Protein AF-0000000073384773 (afdb_homodimer)

pLDDT: mean 93.96, std 5.56, range [65.06, 98.81]

Sequence (572 aa):
MITFPCAKINLGLNIVSKRKDGYHNLETVFYPIPLTDALEIKLMGDEFPSDVPCDLKITGNAVDCDEQNNLVVKAYNLLAADFRIPRIHAHLVKRIPSQAGLGGGSADAAFMIRLLDERFRLNIGNPEMERYAAKLGADCAYFISANPEDGDTACYAEGIGEELMPVSGPGDNLRGYHLVVVKRDDIAVSTKEAYAAITPQAPAKCCRDIVRQPIETWKEELVNDFEAPIFKMHPELAEIKQKLYNLGAVYAAMSGSGSAIFGIFKHKPANIEEQFEGMFCKIMKLMITFPCAKINLGLNIVSKRKDGYHNLETVFYPIPLTDALEIKLMGDEFPSDVPCDLKITGNAVDCDEQNNLVVKAYNLLAADFRIPRIHAHLVKRIPSQAGLGGGSADAAFMIRLLDERFRLNIGNPEMERYAAKLGADCAYFISANPEDGDTACYAEGIGEELMPVSGPGDNLRGYHLVVVKRDDIAVSTKEAYAAITPQAPAKCCRDIVRQPIETWKEELVNDFEAPIFKMHPELAEIKQKLYNLGAVYAAMSGSGSAIFGIFKHKPANIEEQFEGMFCKIMKL

InterPro domains:
  IPR004424 4-diphosphocytidyl-2C-methyl-D-erythritol kinase [MF_00061] (1-286)
  IPR004424 4-diphosphocytidyl-2C-methyl-D-erythritol kinase [PIRSF010376] (3-270)
  IPR004424 4-diphosphocytidyl-2C-methyl-D-erythritol kinase [TIGR00154] (7-268)
  IPR006204 GHMP kinase N-terminal domain [PF00288] (70-143)
  IPR013750 GHMP kinase, C-terminal domain [PF08544] (213-275)
  IPR014721 Small ribosomal subunit protein uS5 domain 2-type fold, subgroup [G3DSA:3.30.230.10] (3-168)
  IPR020568 Ribosomal protein uS5 domain 2-type superfamily [SSF54211] (3-166)
  IPR036554 GHMP kinase, C-terminal domain superfamily [G3DSA:3.30.70.890] (174-284)
  IPR036554 GHMP kinase, C-terminal domain superfamily [SSF55060] (176-268)

Foldseek 3Di:
DKDWQWWWFWFFKAFAAADPVGFTKMKTKIWTAPFTKMKDKAADDPPDDDPALEAEDEEAPDDDDDPCPQLLNVLVVLVVVPDVAGRIYMYIYDDDDPLFLGCHSLSNNLVSLVVSCVVVVVVCDLVSSLVSSVVSHQCNSLNVQHDNVQRQSMWIAIDNNNDTHGAPQLSVQQAFKKKKKWAAPVDHDDPVNLVVQFDHHRFPDHSSVVSNDHLLCSAPRRAYRSCPRVCVVPVVQVVVQVVLVVQAFSDKYGGHNRDMIMGIHNDDGPPVCVVRPNIDMDMDGD/DKDWQWWWFWFFKAFAAADPVGFTKMKTKIWTAPFTKMKDKAADDPPDDDPALEAEDEEAPDDDDDPCPQLLNVLVVLVVVPDVAGRIYMYIYDDDDPLFLGCHSLSNNLVSLVVSCVVVVVVCDLVSSLVSSVVSHQCNSLNVQHDNVQRQSMWIAIDSNNRTHGAPQQSVQQAFKKKKKWAAPVDHDDPVNLVVQFDHHRFPDHSSVVSNDHLLCSAPRRAYRSCVRVCVVPVVQVVVQVVLVVQPFSHKYRGHNRDMIMGIHNDDGPPVCVVRPNIDMDMDGD

Radius of gyration: 31.06 Å; Cα contacts (8 Å, |Δi|>4): 1285; chains: 2; bounding box: 52×89×63 Å

Structure (mmCIF, N/CA/C/O backbone):
data_AF-0000000073384773-model_v1
#
loop_
_entity.id
_entity.type
_entity.pdbx_description
1 polymer '4-diphosphocytidyl-2-C-methyl-D-erythritol kinase'
#
loop_
_atom_site.group_PDB
_atom_site.id
_atom_site.type_symbol
_atom_site.label_atom_id
_atom_site.label_alt_id
_atom_site.label_comp_id
_atom_site.label_asym_id
_atom_site.label_entity_id
_atom_site.label_seq_id
_atom_site.pdbx_PDB_ins_code
_atom_site.Cartn_x
_atom_site.Cartn_y
_atom_site.Cartn_z
_atom_site.occupancy
_atom_site.B_iso_or_equiv
_atom_site.auth_seq_id
_atom_site.auth_comp_id
_atom_site.auth_asym_id
_atom_site.auth_atom_id
_atom_site.pdbx_PDB_model_num
ATOM 1 N N . MET A 1 1 ? -4.57 -0.383 -15.602 1 94.56 1 MET A N 1
ATOM 2 C CA . MET A 1 1 ? -4.695 -1.688 -16.25 1 94.56 1 MET A CA 1
ATOM 3 C C . MET A 1 1 ? -4.539 -2.814 -15.234 1 94.56 1 MET A C 1
ATOM 5 O O . MET A 1 1 ? -3.764 -2.695 -14.281 1 94.56 1 MET A O 1
ATOM 9 N N . ILE A 1 2 ? -5.266 -3.918 -15.414 1 97.44 2 ILE A N 1
ATOM 10 C CA . ILE A 1 2 ? -5.293 -5.016 -14.453 1 97.44 2 ILE A CA 1
ATOM 11 C C . ILE A 1 2 ? -5.078 -6.34 -15.18 1 97.44 2 ILE A C 1
ATOM 13 O O . ILE A 1 2 ? -5.438 -6.48 -16.359 1 97.44 2 ILE A O 1
ATOM 17 N N . THR A 1 3 ? -4.402 -7.262 -14.547 1 98 3 THR A N 1
ATOM 18 C CA . THR A 1 3 ? -4.223 -8.625 -15.039 1 98 3 THR A CA 1
ATOM 19 C C . THR A 1 3 ? -4.379 -9.633 -13.906 1 98 3 THR A C 1
ATOM 21 O O . THR A 1 3 ? -4.383 -9.258 -12.734 1 98 3 THR A O 1
ATOM 24 N N . PHE A 1 4 ? -4.562 -10.875 -14.273 1 98.06 4 PHE A N 1
ATOM 25 C CA . PHE A 1 4 ? -4.812 -11.945 -13.312 1 98.06 4 PHE A CA 1
ATOM 26 C C . PHE A 1 4 ? -3.799 -13.07 -13.477 1 98.06 4 PHE A C 1
ATOM 28 O O . PHE A 1 4 ? -4.062 -14.047 -14.188 1 98.06 4 PHE A O 1
ATOM 35 N N . PRO A 1 5 ? -2.625 -12.938 -12.828 1 98.38 5 PRO A N 1
ATOM 36 C CA . PRO A 1 5 ? -1.603 -13.984 -12.891 1 98.38 5 PRO A CA 1
ATOM 37 C C . PRO A 1 5 ? -2.121 -15.344 -12.414 1 98.38 5 PRO A C 1
ATOM 39 O O . PRO A 1 5 ? -2.604 -15.461 -11.289 1 98.38 5 PRO A O 1
ATOM 42 N N . CYS A 1 6 ? -1.973 -16.375 -13.234 1 97.56 6 CYS A N 1
ATOM 43 C CA . CYS A 1 6 ? -2.508 -17.688 -12.906 1 97.56 6 CYS A CA 1
ATOM 44 C C . CYS A 1 6 ? -1.428 -18.578 -12.297 1 97.56 6 CYS A C 1
ATOM 46 O O . CYS A 1 6 ? -0.237 -18.359 -12.531 1 97.56 6 CYS A O 1
ATOM 48 N N . ALA A 1 7 ? -1.87 -19.531 -11.547 1 97.44 7 ALA A N 1
ATOM 49 C CA . ALA A 1 7 ? -0.966 -20.547 -11.016 1 97.44 7 ALA A CA 1
ATOM 50 C C . ALA A 1 7 ? -0.721 -21.656 -12.031 1 97.44 7 ALA A C 1
ATOM 52 O O . ALA A 1 7 ? -1.252 -21.609 -13.148 1 97.44 7 ALA A O 1
ATOM 53 N N . LYS A 1 8 ? 0.191 -22.531 -11.68 1 96.62 8 LYS A N 1
ATOM 54 C CA . LYS A 1 8 ? 0.422 -23.75 -12.438 1 96.62 8 LYS A CA 1
ATOM 55 C C . LYS A 1 8 ? 0.56 -24.953 -11.516 1 96.62 8 LYS A C 1
ATOM 57 O O . LYS A 1 8 ? 0.816 -24.797 -10.32 1 96.62 8 LYS A O 1
ATOM 62 N N . ILE A 1 9 ? 0.274 -26.125 -12.07 1 96.62 9 ILE A N 1
ATOM 63 C CA . ILE A 1 9 ? 0.641 -27.375 -11.406 1 96.62 9 ILE A CA 1
ATOM 64 C C . ILE A 1 9 ? 1.687 -28.109 -12.242 1 96.62 9 ILE A C 1
ATOM 66 O O . ILE A 1 9 ? 1.878 -27.812 -13.422 1 96.62 9 ILE A O 1
ATOM 70 N N . ASN A 1 10 ? 2.383 -28.938 -11.602 1 96.94 10 ASN A N 1
ATOM 71 C CA . ASN A 1 10 ? 3.326 -29.828 -12.266 1 96.94 10 ASN A CA 1
ATOM 72 C C . ASN A 1 10 ? 2.715 -31.203 -12.523 1 96.94 10 ASN A C 1
ATOM 74 O O . ASN A 1 10 ? 2.359 -31.922 -11.578 1 96.94 10 ASN A O 1
ATOM 78 N N . LEU A 1 11 ? 2.596 -31.578 -13.773 1 96.88 11 LEU A N 1
ATOM 79 C CA . LEU A 1 11 ? 2.213 -32.938 -14.141 1 96.88 11 LEU A CA 1
ATOM 80 C C . LEU A 1 11 ? 3.441 -33.844 -14.281 1 96.88 11 LEU A C 1
ATOM 82 O O . LEU A 1 11 ? 3.971 -34 -15.383 1 96.88 11 LEU A O 1
ATOM 86 N N . GLY A 1 12 ? 3.768 -34.406 -13.133 1 96.81 12 GLY A N 1
ATOM 87 C CA . GLY A 1 12 ? 5.023 -35.125 -13.039 1 96.81 12 GLY A CA 1
ATOM 88 C C . GLY A 1 12 ? 6.223 -34.219 -12.828 1 96.81 12 GLY A C 1
ATOM 89 O O . GLY A 1 12 ? 6.242 -33.062 -13.297 1 96.81 12 GLY A O 1
ATOM 90 N N . LEU A 1 13 ? 7.152 -34.688 -12.117 1 96.94 13 LEU A N 1
ATOM 91 C CA . LEU A 1 13 ? 8.406 -34 -11.867 1 96.94 13 LEU A CA 1
ATOM 92 C C . LEU A 1 13 ? 9.523 -34.969 -11.539 1 96.94 13 LEU A C 1
ATOM 94 O O . LEU A 1 13 ? 9.477 -35.656 -10.516 1 96.94 13 LEU A O 1
ATOM 98 N N . ASN A 1 14 ? 10.469 -35.031 -12.422 1 96.94 14 ASN A N 1
ATOM 99 C CA . ASN A 1 14 ? 11.578 -35.969 -12.273 1 96.94 14 ASN A CA 1
ATOM 100 C C . ASN A 1 14 ? 12.914 -35.25 -12.148 1 96.94 14 ASN A C 1
ATOM 102 O O . ASN A 1 14 ? 13.242 -34.406 -12.977 1 96.94 14 ASN A O 1
ATOM 106 N N . ILE A 1 15 ? 13.609 -35.531 -11.109 1 95.88 15 ILE A N 1
ATOM 107 C CA . ILE A 1 15 ? 14.969 -35.031 -10.93 1 95.88 15 ILE A CA 1
ATOM 108 C C . ILE A 1 15 ? 15.961 -36 -11.555 1 95.88 15 ILE A C 1
ATOM 110 O O . ILE A 1 15 ? 16.266 -37.031 -10.969 1 95.88 15 ILE A O 1
ATOM 114 N N . VAL A 1 16 ? 16.5 -35.656 -12.656 1 95.75 16 VAL A N 1
ATOM 115 C CA . VAL A 1 16 ? 17.141 -36.562 -13.578 1 95.75 16 VAL A CA 1
ATOM 116 C C . VAL A 1 16 ? 18.594 -36.75 -13.203 1 95.75 16 VAL A C 1
ATOM 118 O O . VAL A 1 16 ? 19.109 -37.875 -13.195 1 95.75 16 VAL A O 1
ATOM 121 N N . SER A 1 17 ? 19.281 -35.656 -12.938 1 94.75 17 SER A N 1
ATOM 122 C CA . SER A 1 17 ? 20.703 -35.719 -12.625 1 94.75 17 SER A CA 1
ATOM 123 C C . SER A 1 17 ? 21.156 -34.469 -11.898 1 94.75 17 SER A C 1
ATOM 125 O O . SER A 1 17 ? 20.469 -33.438 -11.914 1 94.75 17 SER A O 1
ATOM 127 N N . LYS A 1 18 ? 22.391 -34.656 -11.227 1 92.25 18 LYS A N 1
ATOM 128 C CA . LYS A 1 18 ? 23.016 -33.5 -10.602 1 92.25 18 LYS A CA 1
ATOM 129 C C . LYS A 1 18 ? 24.047 -32.844 -11.539 1 92.25 18 LYS A C 1
ATOM 131 O O . LYS A 1 18 ? 24.844 -33.562 -12.164 1 92.25 18 LYS A O 1
ATOM 136 N N . ARG A 1 19 ? 23.922 -31.578 -11.609 1 91.5 19 ARG A N 1
ATOM 137 C CA . ARG A 1 19 ? 24.828 -30.844 -12.469 1 91.5 19 ARG A CA 1
ATOM 138 C C . ARG A 1 19 ? 26.109 -30.469 -11.719 1 91.5 19 ARG A C 1
ATOM 140 O O . ARG A 1 19 ? 26.125 -30.406 -10.484 1 91.5 19 ARG A O 1
ATOM 147 N N . LYS A 1 20 ? 27.141 -30.047 -12.539 1 91.62 20 LYS A N 1
ATOM 148 C CA . LYS A 1 20 ? 28.438 -29.641 -11.977 1 91.62 20 LYS A CA 1
ATOM 149 C C . LYS A 1 20 ? 28.328 -28.312 -11.242 1 91.62 20 LYS A C 1
ATOM 151 O O . LYS A 1 20 ? 29.078 -28.047 -10.305 1 91.62 20 LYS A O 1
ATOM 156 N N . ASP A 1 21 ? 27.391 -27.531 -11.609 1 90 21 ASP A N 1
ATOM 157 C CA . ASP A 1 21 ? 27.234 -26.219 -11.008 1 90 21 ASP A CA 1
ATOM 158 C C . ASP A 1 21 ? 26.406 -26.297 -9.734 1 90 21 ASP A C 1
ATOM 160 O O . ASP A 1 21 ? 26.078 -25.266 -9.133 1 90 21 ASP A O 1
ATOM 164 N N . GLY A 1 22 ? 26 -27.422 -9.344 1 86.12 22 GLY A N 1
ATOM 165 C CA . GLY A 1 22 ? 25.281 -27.578 -8.086 1 86.12 22 GLY A CA 1
ATOM 166 C C . GLY A 1 22 ? 23.781 -27.703 -8.266 1 86.12 22 GLY A C 1
ATOM 167 O O . GLY A 1 22 ? 23.078 -28.125 -7.348 1 86.12 22 GLY A O 1
ATOM 168 N N . TYR A 1 23 ? 23.312 -27.391 -9.492 1 87.75 23 TYR A N 1
ATOM 169 C CA . TYR A 1 23 ? 21.875 -27.516 -9.781 1 87.75 23 TYR A CA 1
ATOM 170 C C . TYR A 1 23 ? 21.531 -28.938 -10.242 1 87.75 23 TYR A C 1
ATOM 172 O O . TYR A 1 23 ? 22.406 -29.812 -10.281 1 87.75 23 TYR A O 1
ATOM 180 N N . HIS A 1 24 ? 20.281 -29.172 -10.375 1 91.88 24 HIS A N 1
ATOM 181 C CA . HIS A 1 24 ? 19.781 -30.469 -10.836 1 91.88 24 HIS A CA 1
ATOM 182 C C . HIS A 1 24 ? 19.031 -30.328 -12.156 1 91.88 24 HIS A C 1
ATOM 184 O O . HIS A 1 24 ? 18.297 -29.359 -12.359 1 91.88 24 HIS A O 1
ATOM 190 N N . ASN A 1 25 ? 19.312 -31.297 -13.039 1 94 25 ASN A N 1
ATOM 191 C CA . ASN A 1 25 ? 18.453 -31.406 -14.219 1 94 25 ASN A CA 1
ATOM 192 C C . ASN A 1 25 ? 17.094 -32 -13.875 1 94 25 ASN A C 1
ATOM 194 O O . ASN A 1 25 ? 17.031 -33 -13.156 1 94 25 ASN A O 1
ATOM 198 N N . LEU A 1 26 ? 16.062 -31.344 -14.383 1 94.81 26 LEU A N 1
ATOM 199 C CA . LEU A 1 26 ? 14.734 -31.875 -14.094 1 94.81 26 LEU A CA 1
ATOM 200 C C . LEU A 1 26 ? 13.898 -31.984 -15.367 1 94.81 26 LEU A C 1
ATOM 202 O O . LEU A 1 26 ? 14.305 -31.484 -16.422 1 94.81 26 LEU A O 1
ATOM 206 N N . GLU A 1 27 ? 12.859 -32.781 -15.312 1 96.81 27 GLU A N 1
ATOM 207 C CA . GLU A 1 27 ? 11.797 -32.875 -16.312 1 96.81 27 GLU A CA 1
ATOM 208 C C . GLU A 1 27 ? 10.422 -32.719 -15.664 1 96.81 27 GLU A C 1
ATOM 210 O O . GLU A 1 27 ? 10.141 -33.312 -14.625 1 96.81 27 GLU A O 1
ATOM 215 N N . THR A 1 28 ? 9.625 -31.844 -16.234 1 97.12 28 THR A N 1
ATOM 216 C CA . THR A 1 28 ? 8.266 -31.672 -15.734 1 97.12 28 THR A CA 1
ATOM 217 C C . THR A 1 28 ? 7.363 -31.078 -16.812 1 97.12 28 THR A C 1
ATOM 219 O O . THR A 1 28 ? 7.844 -30.641 -17.859 1 97.12 28 THR A O 1
ATOM 222 N N . VAL A 1 29 ? 6.094 -31.188 -16.625 1 96.31 29 VAL A N 1
ATOM 223 C CA . VAL A 1 29 ? 5.113 -30.516 -17.469 1 96.31 29 VAL A CA 1
ATOM 224 C C . VAL A 1 29 ? 4.348 -29.484 -16.656 1 96.31 29 VAL A C 1
ATOM 226 O O . VAL A 1 29 ? 3.695 -29.828 -15.664 1 96.31 29 VAL A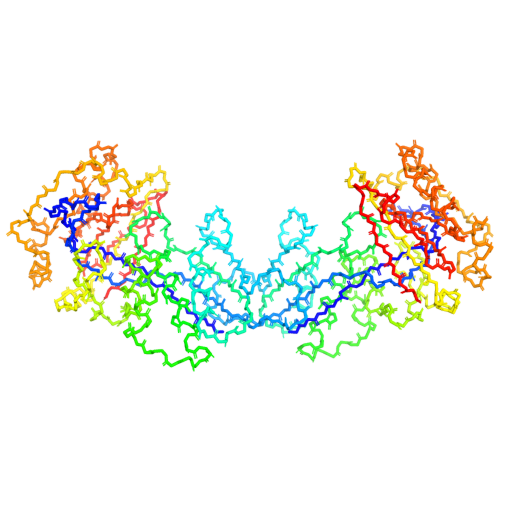 O 1
ATOM 229 N N . PHE A 1 30 ? 4.484 -28.203 -17.062 1 96.31 30 PHE A N 1
ATOM 230 C CA . PHE A 1 30 ? 3.703 -27.141 -16.453 1 96.31 30 PHE A CA 1
ATOM 231 C C . PHE A 1 30 ? 2.309 -27.078 -17.062 1 96.31 30 PHE A C 1
ATOM 233 O O . PHE A 1 30 ? 2.156 -27.109 -18.281 1 96.31 30 PHE A O 1
ATOM 240 N N . TYR A 1 31 ? 1.316 -26.984 -16.234 1 95.75 31 TYR A N 1
ATOM 241 C CA . TYR A 1 31 ? -0.068 -26.828 -16.656 1 95.75 31 TYR A CA 1
ATOM 242 C C . TYR A 1 31 ? -0.728 -25.656 -15.961 1 95.75 31 TYR A C 1
ATOM 244 O O . TYR A 1 31 ? -0.821 -25.625 -14.727 1 95.75 31 TYR A O 1
ATOM 252 N N . PRO A 1 32 ? -1.132 -24.656 -16.734 1 95.94 32 PRO A N 1
ATOM 253 C CA . PRO A 1 32 ? -1.76 -23.5 -16.109 1 95.94 32 PRO A CA 1
ATOM 254 C C . PRO A 1 32 ? -3.15 -23.797 -15.555 1 95.94 32 PRO A C 1
ATOM 256 O O . PRO A 1 32 ? -3.914 -24.547 -16.172 1 95.94 32 PRO A O 1
ATOM 259 N N . ILE A 1 33 ? -3.467 -23.281 -14.406 1 96.06 33 ILE A N 1
ATOM 260 C CA . ILE A 1 33 ? -4.77 -23.516 -13.789 1 96.06 33 ILE A CA 1
ATOM 261 C C . ILE A 1 33 ? -5.422 -22.172 -13.438 1 96.06 33 ILE A C 1
ATOM 263 O O . ILE A 1 33 ? -4.73 -21.172 -13.227 1 96.06 33 ILE A O 1
ATOM 267 N N . PRO A 1 34 ? -6.762 -22.125 -13.375 1 96 34 PRO A N 1
ATOM 268 C CA . PRO A 1 34 ? -7.461 -20.859 -13.188 1 96 34 PRO A CA 1
ATOM 269 C C . PRO A 1 34 ? -7.543 -20.438 -11.719 1 96 34 PRO A C 1
ATOM 271 O O . PRO A 1 34 ? -8.609 -20.016 -11.25 1 96 34 PRO A O 1
ATOM 274 N N . LEU A 1 35 ? -6.562 -20.625 -10.984 1 97.06 35 LEU A N 1
ATOM 275 C CA . LEU A 1 35 ? -6.301 -20 -9.695 1 97.06 35 LEU A CA 1
ATOM 276 C C . LEU A 1 35 ? -5.398 -18.781 -9.859 1 97.06 35 LEU A C 1
ATOM 278 O O . LEU A 1 35 ? -4.23 -18.906 -10.234 1 97.06 35 LEU A O 1
ATOM 282 N N . THR A 1 36 ? -5.961 -17.578 -9.555 1 97.81 36 THR A N 1
ATOM 283 C CA . THR A 1 36 ? -5.23 -16.406 -10 1 97.81 36 THR A CA 1
ATOM 284 C C . THR A 1 36 ? -5.031 -15.422 -8.836 1 97.81 36 THR A C 1
ATOM 286 O O . THR A 1 36 ? -5.879 -15.336 -7.945 1 97.81 36 THR A O 1
ATOM 289 N N . ASP A 1 37 ? -3.908 -14.742 -8.859 1 97.94 37 ASP A N 1
ATOM 290 C CA . ASP A 1 37 ? -3.762 -13.469 -8.172 1 97.94 37 ASP A CA 1
ATOM 291 C C . ASP A 1 37 ? -4.375 -12.328 -8.984 1 97.94 37 ASP A C 1
ATOM 293 O O . ASP A 1 37 ? -5.078 -12.57 -9.961 1 97.94 37 ASP A O 1
ATOM 297 N N . ALA A 1 38 ? -4.305 -11.117 -8.484 1 98.44 38 ALA A N 1
ATOM 298 C CA . ALA A 1 38 ? -4.695 -9.922 -9.219 1 98.44 38 ALA A CA 1
ATOM 299 C C . ALA A 1 38 ? -3.619 -8.844 -9.125 1 98.44 38 ALA A C 1
ATOM 301 O O . ALA A 1 38 ? -3.059 -8.609 -8.047 1 98.44 38 ALA A O 1
ATOM 302 N N . LEU A 1 39 ? -3.242 -8.258 -10.242 1 98.56 39 LEU A N 1
ATOM 303 C CA . LEU A 1 39 ? -2.223 -7.219 -10.312 1 98.56 39 LEU A CA 1
ATOM 304 C C . LEU A 1 39 ? -2.719 -6.027 -11.125 1 98.56 39 LEU A C 1
ATOM 306 O O . LEU A 1 39 ? -3.105 -6.176 -12.289 1 98.56 39 LEU A O 1
ATOM 310 N N . GLU A 1 40 ? -2.775 -4.867 -10.469 1 98.69 40 GLU A N 1
ATOM 311 C CA . GLU A 1 40 ? -3.195 -3.633 -11.133 1 98.69 40 GLU A CA 1
ATOM 312 C C . GLU A 1 40 ? -2.111 -2.562 -11.039 1 98.69 40 GLU A C 1
ATOM 314 O O . GLU A 1 40 ? -1.488 -2.393 -9.984 1 98.69 40 GLU A O 1
ATOM 319 N N . ILE A 1 41 ? -1.863 -1.862 -12.18 1 98.56 41 ILE A N 1
ATOM 320 C CA . ILE A 1 41 ? -0.874 -0.791 -12.164 1 98.56 41 ILE A CA 1
ATOM 321 C C . ILE A 1 41 ? -1.535 0.528 -12.555 1 98.56 41 ILE A C 1
ATOM 323 O O . ILE A 1 41 ? -2.467 0.546 -13.359 1 98.56 41 ILE A O 1
ATOM 327 N N . LYS A 1 42 ? -1.147 1.611 -11.938 1 98.31 42 LYS A N 1
ATOM 328 C CA . LYS A 1 42 ? -1.573 2.98 -12.219 1 98.31 42 LYS A CA 1
ATOM 329 C C . LYS A 1 42 ? -0.372 3.902 -12.406 1 98.31 42 LYS A C 1
ATOM 331 O O . LYS A 1 42 ? 0.646 3.752 -11.727 1 98.31 42 LYS A O 1
ATOM 336 N N . LEU A 1 43 ? -0.514 4.852 -13.266 1 97.69 43 LEU A N 1
ATOM 337 C CA . LEU A 1 43 ? 0.542 5.84 -13.453 1 97.69 43 LEU A CA 1
ATOM 338 C C . LEU A 1 43 ? 0.748 6.66 -12.188 1 97.69 43 LEU A C 1
ATOM 340 O O . LEU A 1 43 ? -0.22 7.109 -11.57 1 97.69 43 LEU A O 1
ATOM 344 N N . MET A 1 44 ? 2.018 6.742 -11.789 1 97.75 44 MET A N 1
ATOM 345 C CA . MET A 1 44 ? 2.381 7.617 -10.68 1 97.75 44 MET A CA 1
ATOM 346 C C . MET A 1 44 ? 2.543 9.055 -11.148 1 97.75 44 MET A C 1
ATOM 348 O O . MET A 1 44 ? 3.178 9.312 -12.172 1 97.75 44 MET A O 1
ATOM 352 N N . GLY A 1 45 ? 1.904 9.984 -10.414 1 96 45 GLY A N 1
ATOM 353 C CA . GLY A 1 45 ? 2.066 11.383 -10.781 1 96 45 GLY A CA 1
ATOM 354 C C . GLY A 1 45 ? 3.51 11.852 -10.719 1 96 45 GLY A C 1
ATOM 355 O O . GLY A 1 45 ? 4.266 11.43 -9.844 1 96 45 GLY A O 1
ATOM 356 N N . ASP A 1 46 ? 3.885 12.781 -11.57 1 95.31 46 ASP A N 1
ATOM 357 C CA . ASP A 1 46 ? 5.254 13.273 -11.68 1 95.31 46 ASP A CA 1
ATOM 358 C C . ASP A 1 46 ? 5.715 13.906 -10.367 1 95.31 46 ASP A C 1
ATOM 360 O O . ASP A 1 46 ? 6.883 13.781 -9.992 1 95.31 46 ASP A O 1
ATOM 364 N N . GLU A 1 47 ? 4.793 14.492 -9.656 1 96.31 47 GLU A N 1
ATOM 365 C CA . GLU A 1 47 ? 5.156 15.242 -8.461 1 96.31 47 GLU A CA 1
ATOM 366 C C . GLU A 1 47 ? 5.059 14.367 -7.211 1 96.31 47 GLU A C 1
ATOM 368 O O . GLU A 1 47 ? 5.359 14.82 -6.105 1 96.31 47 GLU A O 1
ATOM 373 N N . PHE A 1 48 ? 4.539 13.156 -7.375 1 97.12 48 PHE A N 1
ATOM 374 C CA . PHE A 1 48 ? 4.395 12.273 -6.223 1 97.12 48 PHE A CA 1
ATOM 375 C C . PHE A 1 48 ? 5.754 11.945 -5.613 1 97.12 48 PHE A C 1
ATOM 377 O O . PHE A 1 48 ? 6.676 11.539 -6.324 1 97.12 48 PHE A O 1
ATOM 384 N N . PRO A 1 49 ? 5.895 12.141 -4.316 1 96.69 49 PRO A N 1
ATOM 385 C CA . PRO A 1 49 ? 7.211 12.016 -3.691 1 96.69 49 PRO A CA 1
ATOM 386 C C . PRO A 1 49 ? 7.539 10.578 -3.293 1 96.69 49 PRO A C 1
ATOM 388 O O . PRO A 1 49 ? 7.742 10.289 -2.111 1 96.69 49 PRO A O 1
ATOM 391 N N . SER A 1 50 ? 7.688 9.672 -4.234 1 94.81 50 SER A N 1
ATOM 392 C CA . SER A 1 50 ? 8.133 8.305 -3.99 1 94.81 50 SER A CA 1
ATOM 393 C C . SER A 1 50 ? 9.625 8.156 -4.238 1 94.81 50 SER A C 1
ATOM 395 O O . SER A 1 50 ? 10.164 8.719 -5.191 1 94.81 50 SER A O 1
ATOM 397 N N . ASP A 1 51 ? 10.258 7.336 -3.344 1 92.06 51 ASP A N 1
ATOM 398 C CA . ASP A 1 51 ? 11.695 7.105 -3.479 1 92.06 51 ASP A CA 1
ATOM 399 C C . ASP A 1 51 ? 11.977 5.988 -4.48 1 92.06 51 ASP A C 1
ATOM 401 O O . ASP A 1 51 ? 13.141 5.703 -4.785 1 92.06 51 ASP A O 1
ATOM 405 N N . VAL A 1 52 ? 10.938 5.375 -4.984 1 95.38 52 VAL A N 1
ATOM 406 C CA . VAL A 1 52 ? 11.102 4.254 -5.902 1 95.38 52 VAL A CA 1
ATOM 407 C C . VAL A 1 52 ? 10.195 4.441 -7.121 1 95.38 52 VAL A C 1
ATOM 409 O O . VAL A 1 52 ? 9.109 5.016 -7.012 1 95.38 52 VAL A O 1
ATOM 412 N N . PRO A 1 53 ? 10.672 4.004 -8.266 1 97.5 53 PRO A N 1
ATOM 413 C CA . PRO A 1 53 ? 9.883 4.191 -9.484 1 97.5 53 PRO A CA 1
ATOM 414 C C . PRO A 1 53 ? 8.672 3.258 -9.555 1 97.5 53 PRO A C 1
ATOM 416 O O . PRO A 1 53 ? 7.707 3.547 -10.266 1 97.5 53 PRO A O 1
ATOM 419 N N . CYS A 1 54 ? 8.75 2.133 -8.906 1 98.25 54 CYS A N 1
ATOM 420 C CA . CYS A 1 54 ? 7.637 1.198 -8.797 1 98.25 54 CYS A CA 1
ATOM 421 C C . CYS A 1 54 ? 7.234 1.005 -7.336 1 98.25 54 CYS A C 1
ATOM 423 O O . CYS A 1 54 ? 7.887 0.264 -6.602 1 98.25 54 CYS A O 1
ATOM 425 N N . ASP A 1 55 ? 6.195 1.677 -6.969 1 97.25 55 ASP A N 1
ATOM 426 C CA . ASP A 1 55 ? 5.629 1.498 -5.637 1 97.25 55 ASP A CA 1
ATOM 427 C C . ASP A 1 55 ? 4.652 0.325 -5.609 1 97.25 55 ASP A C 1
ATOM 429 O O . ASP A 1 55 ? 3.744 0.246 -6.438 1 97.25 55 ASP A O 1
ATOM 433 N N . LEU A 1 56 ? 4.867 -0.588 -4.645 1 97.44 56 LEU A N 1
ATOM 434 C CA . LEU A 1 56 ? 4.059 -1.802 -4.609 1 97.44 56 LEU A CA 1
ATOM 435 C C . LEU A 1 56 ? 3.309 -1.919 -3.287 1 97.44 56 LEU A C 1
ATOM 437 O O . LEU A 1 56 ? 3.893 -1.725 -2.219 1 97.44 56 LEU A O 1
ATOM 441 N N . LYS A 1 57 ? 2.01 -2.154 -3.391 1 95.69 57 LYS A N 1
ATOM 442 C CA . LYS A 1 57 ? 1.212 -2.609 -2.256 1 95.69 57 LYS A CA 1
ATOM 443 C C . LYS A 1 57 ? 0.749 -4.051 -2.453 1 95.69 57 LYS A C 1
ATOM 445 O O . LYS A 1 57 ? 0.318 -4.426 -3.545 1 95.69 57 LYS A O 1
ATOM 450 N N . ILE A 1 58 ? 0.909 -4.828 -1.41 1 95.75 58 ILE A N 1
ATOM 451 C CA . ILE A 1 58 ? 0.478 -6.223 -1.459 1 95.75 58 ILE A CA 1
ATOM 452 C C . ILE A 1 58 ? -0.613 -6.461 -0.418 1 95.75 58 ILE A C 1
ATOM 454 O O . ILE A 1 58 ? -0.474 -6.059 0.74 1 95.75 58 ILE A O 1
ATOM 458 N N . THR A 1 59 ? -1.743 -7.016 -0.825 1 94.38 59 THR A N 1
ATOM 459 C CA . THR A 1 59 ? -2.816 -7.414 0.079 1 94.38 59 THR A CA 1
ATOM 460 C C . THR A 1 59 ? -3.191 -8.875 -0.139 1 94.38 59 THR A C 1
ATOM 462 O O . THR A 1 59 ? -2.625 -9.547 -1.005 1 94.38 59 THR A O 1
ATOM 465 N N . GLY A 1 60 ? -4.117 -9.414 0.725 1 92.69 60 GLY A N 1
ATOM 466 C CA . GLY A 1 60 ? -4.5 -10.82 0.672 1 92.69 60 GLY A CA 1
ATOM 467 C C . GLY A 1 60 ? -3.623 -11.711 1.531 1 92.69 60 GLY A C 1
ATOM 468 O O . GLY A 1 60 ? -3.309 -11.367 2.672 1 92.69 60 GLY A O 1
ATOM 469 N N . ASN A 1 61 ? -3.34 -12.883 0.949 1 85.5 61 ASN A N 1
ATOM 470 C CA . ASN A 1 61 ? -2.543 -13.859 1.69 1 85.5 61 ASN A CA 1
ATOM 471 C C . ASN A 1 61 ? -1.055 -13.523 1.633 1 85.5 61 ASN A C 1
ATOM 473 O O . ASN A 1 61 ? -0.223 -14.406 1.413 1 85.5 61 ASN A O 1
ATOM 477 N N . ALA A 1 62 ? -0.771 -12.258 1.819 1 72.81 62 ALA A N 1
ATOM 478 C CA . ALA A 1 62 ? 0.593 -11.781 1.605 1 72.81 62 ALA A CA 1
ATOM 479 C C . ALA A 1 62 ? 1.471 -12.07 2.82 1 72.81 62 ALA A C 1
ATOM 481 O O . ALA A 1 62 ? 0.997 -12.031 3.959 1 72.81 62 ALA A O 1
ATOM 482 N N . VAL A 1 63 ? 2.639 -12.445 2.346 1 70.31 63 VAL A N 1
ATOM 483 C CA . VAL A 1 63 ? 3.672 -12.562 3.369 1 70.31 63 VAL A CA 1
ATOM 484 C C . VAL A 1 63 ? 4.441 -11.25 3.482 1 70.31 63 VAL A C 1
ATOM 486 O O . VAL A 1 63 ? 4.652 -10.562 2.484 1 70.31 63 VAL A O 1
ATOM 489 N N . ASP A 1 64 ? 4.691 -10.867 4.723 1 70.25 64 ASP A N 1
ATOM 490 C CA . ASP A 1 64 ? 5.445 -9.648 4.973 1 70.25 64 ASP A CA 1
ATOM 491 C C . ASP A 1 64 ? 6.832 -9.719 4.34 1 70.25 64 ASP A C 1
ATOM 493 O O . ASP A 1 64 ? 7.586 -10.664 4.582 1 70.25 64 ASP A O 1
ATOM 497 N N . CYS A 1 65 ? 7.043 -8.953 3.4 1 76.12 65 CYS A N 1
ATOM 498 C CA . CYS A 1 65 ? 8.344 -8.875 2.752 1 76.12 65 CYS A CA 1
ATOM 499 C C . CYS A 1 65 ? 8.641 -7.457 2.285 1 76.12 65 CYS A C 1
ATOM 501 O O . CYS A 1 65 ? 7.734 -6.629 2.186 1 76.12 65 CYS A O 1
ATOM 503 N N . ASP A 1 66 ? 9.914 -7.191 2.182 1 88.62 66 ASP A N 1
ATOM 504 C CA . ASP A 1 66 ? 10.328 -5.953 1.535 1 88.62 66 ASP A CA 1
ATOM 505 C C . ASP A 1 66 ? 9.766 -5.852 0.121 1 88.62 66 ASP A C 1
ATOM 507 O O . ASP A 1 66 ? 10.047 -6.695 -0.729 1 88.62 66 ASP A O 1
ATOM 511 N N . GLU A 1 67 ? 9.031 -4.836 -0.088 1 92.12 67 GLU A N 1
ATOM 512 C CA . GLU A 1 67 ? 8.344 -4.645 -1.361 1 92.12 67 GLU A CA 1
ATOM 513 C C . GLU A 1 67 ? 9.328 -4.613 -2.523 1 92.12 67 GLU A C 1
ATOM 515 O O . GLU A 1 67 ? 9.031 -5.102 -3.613 1 92.12 67 GLU A O 1
ATOM 520 N N . GLN A 1 68 ? 10.508 -4.098 -2.225 1 94 68 GLN A N 1
ATOM 521 C CA . GLN A 1 68 ? 11.469 -3.902 -3.307 1 94 68 GLN A CA 1
ATOM 522 C C . GLN A 1 68 ? 12.141 -5.215 -3.688 1 94 68 GLN A C 1
ATOM 524 O O . GLN A 1 68 ? 12.75 -5.32 -4.754 1 94 68 GLN A O 1
ATOM 529 N N . ASN A 1 69 ? 11.977 -6.184 -2.869 1 94.5 69 ASN A N 1
ATOM 530 C CA . ASN A 1 69 ? 12.523 -7.5 -3.168 1 94.5 69 ASN A CA 1
ATOM 531 C C . ASN A 1 69 ? 11.492 -8.398 -3.836 1 94.5 69 ASN A C 1
ATOM 533 O O . ASN A 1 69 ? 11.805 -9.531 -4.227 1 94.5 69 ASN A O 1
ATOM 537 N N . ASN A 1 70 ? 10.328 -7.91 -4.008 1 96.31 70 ASN A N 1
ATOM 538 C CA . ASN A 1 70 ? 9.273 -8.672 -4.668 1 96.31 70 ASN A CA 1
ATOM 539 C C . ASN A 1 70 ? 9.539 -8.82 -6.164 1 96.31 70 ASN A C 1
ATOM 541 O O . ASN A 1 70 ? 9.977 -7.879 -6.816 1 96.31 70 ASN A O 1
ATOM 545 N N . LEU A 1 71 ? 9.219 -9.93 -6.703 1 96.88 71 LEU A N 1
ATOM 546 C CA . LEU A 1 71 ? 9.5 -10.242 -8.102 1 96.88 71 LEU A CA 1
ATOM 547 C C . LEU A 1 71 ? 8.758 -9.289 -9.031 1 96.88 71 LEU A C 1
ATOM 549 O O . LEU A 1 71 ? 9.211 -9.016 -10.141 1 96.88 71 LEU A O 1
ATOM 553 N N . VAL A 1 72 ? 7.648 -8.734 -8.594 1 98.06 72 VAL A N 1
ATOM 554 C CA . VAL A 1 72 ? 6.895 -7.77 -9.391 1 98.06 72 VAL A CA 1
ATOM 555 C C . VAL A 1 72 ? 7.727 -6.508 -9.602 1 98.06 72 VAL A C 1
ATOM 557 O O . VAL A 1 72 ? 7.82 -5.992 -10.719 1 98.06 72 VAL A O 1
ATOM 560 N N . VAL A 1 73 ? 8.367 -6.043 -8.516 1 98.5 73 VAL A N 1
ATOM 561 C CA . VAL A 1 73 ? 9.203 -4.852 -8.594 1 98.5 73 VAL A CA 1
ATOM 562 C C . VAL A 1 73 ? 10.461 -5.156 -9.398 1 98.5 73 VAL A C 1
ATOM 564 O O . VAL A 1 73 ? 10.906 -4.336 -10.211 1 98.5 73 VAL A O 1
ATOM 567 N N . LYS A 1 74 ? 11 -6.32 -9.203 1 98.25 74 LYS A N 1
ATOM 568 C CA . LYS A 1 74 ? 12.18 -6.723 -9.961 1 98.25 74 LYS A CA 1
ATOM 569 C C . LYS A 1 74 ? 11.875 -6.781 -11.453 1 98.25 74 LYS A C 1
ATOM 571 O O . LYS A 1 74 ? 12.719 -6.422 -12.281 1 98.25 74 LYS A O 1
ATOM 576 N N . ALA A 1 75 ? 10.719 -7.281 -11.797 1 98.69 75 ALA A N 1
ATOM 577 C CA . ALA A 1 75 ? 10.305 -7.328 -13.195 1 98.69 75 ALA A CA 1
ATOM 578 C C . ALA A 1 75 ? 10.227 -5.926 -13.797 1 98.69 75 ALA A C 1
ATOM 580 O O . ALA A 1 75 ? 10.719 -5.691 -14.898 1 98.69 75 ALA A O 1
ATOM 581 N N . TYR A 1 76 ? 9.625 -5.008 -13.047 1 98.81 76 TYR A N 1
ATOM 582 C CA . TYR A 1 76 ? 9.57 -3.615 -13.484 1 98.81 76 TYR A CA 1
ATOM 583 C C . TYR A 1 76 ? 10.969 -3.062 -13.719 1 98.81 76 TYR A C 1
ATOM 585 O O . TYR A 1 76 ? 11.242 -2.473 -14.766 1 98.81 76 TYR A O 1
ATOM 593 N N . ASN A 1 77 ? 11.82 -3.223 -12.742 1 98.62 77 ASN A N 1
ATOM 594 C CA . ASN A 1 77 ? 13.172 -2.678 -12.812 1 98.62 77 ASN A CA 1
ATOM 595 C C . ASN A 1 77 ? 13.953 -3.273 -13.984 1 98.62 77 ASN A C 1
ATOM 597 O O . ASN A 1 77 ? 14.734 -2.576 -14.633 1 98.62 77 ASN A O 1
ATOM 601 N N . LEU A 1 78 ? 13.758 -4.551 -14.148 1 98.31 78 LEU A N 1
ATOM 602 C CA . LEU A 1 78 ? 14.422 -5.242 -15.25 1 98.31 78 LEU A CA 1
ATOM 603 C C . LEU A 1 78 ? 14.078 -4.59 -16.578 1 98.31 78 LEU A C 1
ATOM 605 O O . LEU A 1 78 ? 14.961 -4.32 -17.391 1 98.31 78 LEU A O 1
ATOM 609 N N . LEU A 1 79 ? 12.836 -4.32 -16.875 1 98.56 79 LEU A N 1
ATOM 610 C CA . LEU A 1 79 ? 12.414 -3.701 -18.125 1 98.56 79 LEU A CA 1
ATOM 611 C C . LEU A 1 79 ? 12.828 -2.232 -18.172 1 98.56 79 LEU A C 1
ATOM 613 O O . LEU A 1 79 ? 13.234 -1.727 -19.219 1 98.56 79 LEU A O 1
ATOM 617 N N . ALA A 1 80 ? 12.742 -1.562 -17.016 1 98.38 80 ALA A N 1
ATOM 618 C CA . ALA A 1 80 ? 13.047 -0.135 -16.953 1 98.38 80 ALA A CA 1
ATOM 619 C C . ALA A 1 80 ? 14.516 0.131 -17.25 1 98.38 80 ALA A C 1
ATOM 621 O O . ALA A 1 80 ? 14.898 1.255 -17.594 1 98.38 80 ALA A O 1
ATOM 622 N N . ALA A 1 81 ? 15.328 -0.838 -17.047 1 98.12 81 ALA A N 1
ATOM 623 C CA . ALA A 1 81 ? 16.75 -0.714 -17.375 1 98.12 81 ALA A CA 1
ATOM 624 C C . ALA A 1 81 ? 16.953 -0.578 -18.891 1 98.12 81 ALA A C 1
ATOM 626 O O . ALA A 1 81 ? 17.922 0.03 -19.344 1 98.12 81 ALA A O 1
ATOM 627 N N . ASP A 1 82 ? 16.031 -1.07 -19.688 1 98 82 ASP A N 1
ATOM 628 C CA . ASP A 1 82 ? 16.203 -1.12 -21.141 1 98 82 ASP A CA 1
ATOM 629 C C . ASP A 1 82 ? 15.172 -0.246 -21.844 1 98 82 ASP A C 1
ATOM 631 O O . ASP A 1 82 ? 15.344 0.107 -23.016 1 98 82 ASP A O 1
ATOM 635 N N . PHE A 1 83 ? 14.094 0.045 -21.172 1 98.06 83 PHE A N 1
ATOM 636 C CA . PHE A 1 83 ? 13.016 0.821 -21.766 1 98.06 83 PHE A CA 1
ATOM 637 C C . PHE A 1 83 ? 12.68 2.035 -20.906 1 98.06 83 PHE A C 1
ATOM 639 O O . PHE A 1 83 ? 12.883 2.021 -19.703 1 98.06 83 PHE A O 1
ATOM 646 N N . ARG A 1 84 ? 12.234 3.15 -21.516 1 96.62 84 ARG A N 1
ATOM 647 C CA . ARG A 1 84 ? 11.688 4.285 -20.766 1 96.62 84 ARG A CA 1
ATOM 648 C C . ARG A 1 84 ? 10.266 4 -20.312 1 96.62 84 ARG A C 1
ATOM 650 O O . ARG A 1 84 ? 9.32 4.121 -21.078 1 96.62 84 ARG A O 1
ATOM 657 N N . ILE A 1 85 ? 10.102 3.564 -19.125 1 97.5 85 ILE A N 1
ATOM 658 C CA . ILE A 1 85 ? 8.812 3.266 -18.531 1 97.5 85 ILE A CA 1
ATOM 659 C C . ILE A 1 85 ? 8.523 4.25 -17.391 1 97.5 85 ILE A C 1
ATOM 661 O O . ILE A 1 85 ? 9.414 4.555 -16.594 1 97.5 85 ILE A O 1
ATOM 665 N N . PRO A 1 86 ? 7.359 4.832 -17.359 1 97.94 86 PRO A N 1
ATOM 666 C CA . PRO A 1 86 ? 7.039 5.777 -16.297 1 97.94 86 PRO A CA 1
ATOM 667 C C . PRO A 1 86 ? 6.977 5.121 -14.922 1 97.94 86 PRO A C 1
ATOM 669 O O . PRO A 1 86 ? 6.91 3.891 -14.828 1 97.94 86 PRO A O 1
ATOM 672 N N . ARG A 1 87 ? 7.078 5.941 -13.875 1 98.12 87 ARG A N 1
ATOM 673 C CA . ARG A 1 87 ? 6.867 5.461 -12.516 1 98.12 87 ARG A CA 1
ATOM 674 C C . ARG A 1 87 ? 5.426 5.004 -12.312 1 98.12 87 ARG A C 1
ATOM 676 O O . ARG A 1 87 ? 4.5 5.594 -12.867 1 98.12 87 ARG A O 1
ATOM 683 N N . ILE A 1 88 ? 5.238 3.955 -11.508 1 98.56 88 ILE A N 1
ATOM 684 C CA . ILE A 1 88 ? 3.895 3.4 -11.391 1 98.56 88 ILE A CA 1
ATOM 685 C C . ILE A 1 88 ? 3.605 3.061 -9.93 1 98.56 88 ILE A C 1
ATOM 687 O O . ILE A 1 88 ? 4.527 2.863 -9.141 1 98.56 88 ILE A O 1
ATOM 691 N N . HIS A 1 89 ? 2.287 3.104 -9.586 1 98.25 89 HIS A N 1
ATOM 692 C CA . HIS A 1 89 ? 1.736 2.402 -8.438 1 98.25 89 HIS A CA 1
ATOM 693 C C . HIS A 1 89 ? 1.229 1.018 -8.82 1 98.25 89 HIS A C 1
ATOM 695 O O . HIS A 1 89 ? 0.419 0.884 -9.742 1 98.25 89 HIS A O 1
ATOM 701 N N . ALA A 1 90 ? 1.714 0.049 -8.141 1 98.06 90 ALA A N 1
ATOM 702 C CA . ALA A 1 90 ? 1.223 -1.309 -8.359 1 98.06 90 ALA A CA 1
ATOM 703 C C . ALA A 1 90 ? 0.518 -1.847 -7.121 1 98.06 90 ALA A C 1
ATOM 705 O O . ALA A 1 90 ? 0.946 -1.585 -5.996 1 98.06 90 ALA A O 1
ATOM 706 N N . HIS A 1 91 ? -0.562 -2.549 -7.305 1 98 91 HIS A N 1
ATOM 707 C CA . HIS A 1 91 ? -1.257 -3.262 -6.238 1 98 91 HIS A CA 1
ATOM 708 C C . HIS A 1 91 ? -1.455 -4.73 -6.598 1 98 91 HIS A C 1
ATOM 710 O O . HIS A 1 91 ? -2.117 -5.051 -7.586 1 98 91 HIS A O 1
ATOM 716 N N . LEU A 1 92 ? -0.846 -5.578 -5.785 1 97.56 92 LEU A N 1
ATOM 717 C CA . LEU A 1 92 ? -0.911 -7.027 -5.957 1 97.56 92 LEU A CA 1
ATOM 718 C C . LEU A 1 92 ? -1.777 -7.664 -4.875 1 97.56 92 LEU A C 1
ATOM 720 O O . LEU A 1 92 ? -1.521 -7.484 -3.682 1 97.56 92 LEU A O 1
ATOM 724 N N . VAL A 1 93 ? -2.842 -8.383 -5.273 1 97.5 93 VAL A N 1
ATOM 725 C CA . VAL A 1 93 ? -3.646 -9.172 -4.348 1 97.5 93 VAL A CA 1
ATOM 726 C C . VAL A 1 93 ? -3.248 -10.648 -4.441 1 97.5 93 VAL A C 1
ATOM 728 O O . VAL A 1 93 ? -3.43 -11.281 -5.484 1 97.5 93 VAL A O 1
ATOM 731 N N . LYS A 1 94 ? -2.742 -11.172 -3.361 1 96.38 94 LYS A N 1
ATOM 732 C CA . LYS A 1 94 ? -2.293 -12.562 -3.32 1 96.38 94 LYS A CA 1
ATOM 733 C C . LYS A 1 94 ? -3.436 -13.492 -2.934 1 96.38 94 LYS A C 1
ATOM 735 O O . LYS A 1 94 ? -4.02 -13.359 -1.855 1 96.38 94 LYS A O 1
ATOM 740 N N . ARG A 1 95 ? -3.719 -14.422 -3.838 1 96.31 95 ARG A N 1
ATOM 741 C CA . ARG A 1 95 ? -4.715 -15.461 -3.594 1 96.31 95 ARG A CA 1
ATOM 742 C C . ARG A 1 95 ? -4.102 -16.844 -3.725 1 96.31 95 ARG A C 1
ATOM 744 O O . ARG A 1 95 ? -4.562 -17.797 -3.088 1 96.31 95 ARG A O 1
ATOM 751 N N . ILE A 1 96 ? -3.084 -16.984 -4.52 1 96.19 96 ILE A N 1
ATOM 752 C CA . ILE A 1 96 ? -2.332 -18.219 -4.656 1 96.19 96 ILE A CA 1
ATOM 753 C C . ILE A 1 96 ? -1.473 -18.438 -3.412 1 96.19 96 ILE A C 1
ATOM 755 O O . ILE A 1 96 ? -0.714 -17.562 -3.008 1 96.19 96 ILE A O 1
ATOM 759 N N . PRO A 1 97 ? -1.584 -19.625 -2.812 1 93.5 97 PRO A N 1
ATOM 760 C CA . PRO A 1 97 ? -0.756 -19.891 -1.632 1 93.5 97 PRO A CA 1
ATOM 761 C C . PRO A 1 97 ? 0.739 -19.781 -1.927 1 93.5 97 PRO A C 1
ATOM 763 O O . PRO A 1 97 ? 1.198 -20.25 -2.975 1 93.5 97 PRO A O 1
ATOM 766 N N . SER A 1 98 ? 1.4 -19.141 -0.992 1 88.19 98 SER A N 1
ATOM 767 C CA . SER A 1 98 ? 2.848 -19 -1.125 1 88.19 98 SER A CA 1
ATOM 768 C C . SER A 1 98 ? 3.564 -20.297 -0.782 1 88.19 98 SER A C 1
ATOM 770 O O . SER A 1 98 ? 3.074 -21.078 0.026 1 88.19 98 SER A O 1
ATOM 772 N N . GLN A 1 99 ? 4.715 -20.453 -1.401 1 84.12 99 GLN A N 1
ATOM 773 C CA . GLN A 1 99 ? 5.559 -21.609 -1.121 1 84.12 99 GLN A CA 1
ATOM 774 C C . GLN A 1 99 ? 4.766 -22.906 -1.25 1 84.12 99 GLN A C 1
ATOM 776 O O . GLN A 1 99 ? 4.812 -23.766 -0.359 1 84.12 99 GLN A O 1
ATOM 781 N N . ALA A 1 100 ? 3.955 -23 -2.258 1 90.38 100 ALA A N 1
ATOM 782 C CA . ALA A 1 100 ? 3.062 -24.141 -2.439 1 90.38 100 ALA A CA 1
ATOM 783 C C . ALA A 1 100 ? 3.416 -24.922 -3.707 1 90.38 100 ALA A C 1
ATOM 785 O O . ALA A 1 100 ? 2.773 -25.922 -4.027 1 90.38 100 ALA A O 1
ATOM 786 N N . GLY A 1 101 ? 4.402 -24.5 -4.43 1 93.06 101 GLY A N 1
ATOM 787 C CA . GLY A 1 101 ? 4.766 -25.156 -5.68 1 93.06 101 GLY A CA 1
ATOM 788 C C . GLY A 1 101 ? 3.836 -24.812 -6.824 1 93.06 101 GLY A C 1
ATOM 789 O O . GLY A 1 101 ? 3.787 -25.531 -7.828 1 93.06 101 GLY A O 1
ATOM 790 N N . LEU A 1 102 ? 3.117 -23.719 -6.668 1 96.06 102 LEU A N 1
ATOM 791 C CA . LEU A 1 102 ? 2.104 -23.359 -7.652 1 96.06 102 LEU A CA 1
ATOM 792 C C . LEU A 1 102 ? 2.6 -22.234 -8.562 1 96.06 102 LEU A C 1
ATOM 794 O O . LEU A 1 102 ? 1.927 -21.875 -9.531 1 96.06 102 LEU A O 1
ATOM 798 N N . GLY A 1 103 ? 3.699 -21.625 -8.258 1 95.25 103 GLY A N 1
ATOM 799 C CA . GLY A 1 103 ? 4.352 -20.656 -9.125 1 95.25 103 GLY A CA 1
ATOM 800 C C . GLY A 1 103 ? 3.74 -19.266 -9.023 1 95.25 103 GLY A C 1
ATOM 801 O O . GLY A 1 103 ? 3.836 -18.484 -9.969 1 95.25 103 GLY A O 1
ATOM 802 N N . GLY A 1 104 ? 3.098 -18.953 -7.941 1 96.19 104 GLY A N 1
ATOM 803 C CA . GLY A 1 104 ? 2.406 -17.688 -7.797 1 96.19 104 GLY A CA 1
ATOM 804 C C . GLY A 1 104 ? 3.314 -16.484 -7.988 1 96.19 104 GLY A C 1
ATOM 805 O O . GLY A 1 104 ? 2.992 -15.57 -8.75 1 96.19 104 GLY A O 1
ATOM 806 N N . GLY A 1 105 ? 4.465 -16.453 -7.289 1 95.69 105 GLY A N 1
ATOM 807 C CA . GLY A 1 105 ? 5.414 -15.359 -7.418 1 95.69 105 GLY A CA 1
ATOM 808 C C . GLY A 1 105 ? 5.969 -15.211 -8.82 1 95.69 105 GLY A C 1
ATOM 809 O O . GLY A 1 105 ? 6.066 -14.102 -9.344 1 95.69 105 GLY A O 1
ATOM 810 N N . SER A 1 106 ? 6.312 -16.328 -9.383 1 96.69 106 SER A N 1
ATOM 811 C CA . SER A 1 106 ? 6.816 -16.328 -10.758 1 96.69 106 SER A CA 1
ATOM 812 C C . SER A 1 106 ? 5.77 -15.812 -11.734 1 96.69 106 SER A C 1
ATOM 814 O O . SER A 1 106 ? 6.09 -15.047 -12.648 1 96.69 106 SER A O 1
ATOM 816 N N . ALA A 1 107 ? 4.586 -16.266 -11.484 1 98 107 ALA A N 1
ATOM 817 C CA . ALA A 1 107 ? 3.486 -15.797 -12.32 1 98 107 ALA A CA 1
ATOM 818 C C . ALA A 1 107 ? 3.318 -14.281 -12.211 1 98 107 ALA A C 1
ATOM 820 O O . ALA A 1 107 ? 3.17 -13.594 -13.219 1 98 107 ALA A O 1
ATOM 821 N N . ASP A 1 108 ? 3.361 -13.797 -10.992 1 98.19 108 ASP A N 1
ATOM 822 C CA . ASP A 1 108 ? 3.211 -12.359 -10.773 1 98.19 108 ASP A CA 1
ATOM 823 C C . ASP A 1 108 ? 4.266 -11.57 -11.547 1 98.19 108 ASP A C 1
ATOM 825 O O . ASP A 1 108 ? 3.951 -10.562 -12.18 1 98.19 108 ASP A O 1
ATOM 829 N N . ALA A 1 109 ? 5.449 -12.008 -11.516 1 98.44 109 ALA A N 1
ATOM 830 C CA . ALA A 1 109 ? 6.555 -11.344 -12.203 1 98.44 109 ALA A CA 1
ATOM 831 C C . ALA A 1 109 ? 6.344 -11.359 -13.719 1 98.44 109 ALA A C 1
ATOM 833 O O . ALA A 1 109 ? 6.477 -10.32 -14.383 1 98.44 109 ALA A O 1
ATOM 834 N N . ALA A 1 110 ? 6.059 -12.477 -14.219 1 98.56 110 ALA A N 1
ATOM 835 C CA . ALA A 1 110 ? 5.871 -12.617 -15.656 1 98.56 110 ALA A CA 1
ATOM 836 C C . ALA A 1 110 ? 4.703 -11.766 -16.141 1 98.56 110 ALA A C 1
ATOM 838 O O . ALA A 1 110 ? 4.801 -11.102 -17.188 1 98.56 110 ALA A O 1
ATOM 839 N N . PHE A 1 111 ? 3.625 -11.812 -15.398 1 98.69 111 PHE A N 1
ATOM 840 C CA . PHE A 1 111 ? 2.453 -11.047 -15.789 1 98.69 111 PHE A CA 1
ATOM 841 C C . PHE A 1 111 ? 2.727 -9.547 -15.68 1 98.69 111 PHE A C 1
ATOM 843 O O . PHE A 1 111 ? 2.139 -8.75 -16.406 1 98.69 111 PHE A O 1
ATOM 850 N N . MET A 1 112 ? 3.611 -9.164 -14.773 1 98.81 112 MET A N 1
ATOM 851 C CA . MET A 1 112 ? 4.043 -7.766 -14.75 1 98.81 112 MET A CA 1
ATOM 852 C C . MET A 1 112 ? 4.738 -7.383 -16.047 1 98.81 112 MET A C 1
ATOM 854 O O . MET A 1 112 ? 4.477 -6.316 -16.609 1 98.81 112 MET A O 1
ATOM 858 N N . ILE A 1 113 ? 5.566 -8.227 -16.516 1 98.75 113 ILE A N 1
ATOM 859 C CA . ILE A 1 113 ? 6.246 -7.977 -17.781 1 98.75 113 ILE A CA 1
ATOM 860 C C . ILE A 1 113 ? 5.215 -7.836 -18.906 1 98.75 113 ILE A C 1
ATOM 862 O O . ILE A 1 113 ? 5.27 -6.887 -19.688 1 98.75 113 ILE A O 1
ATOM 866 N N . ARG A 1 114 ? 4.25 -8.805 -18.922 1 98.44 114 ARG A N 1
ATOM 867 C CA . ARG A 1 114 ? 3.184 -8.742 -19.906 1 98.44 114 ARG A CA 1
ATOM 868 C C . ARG A 1 114 ? 2.426 -7.418 -19.812 1 98.44 114 ARG A C 1
ATOM 870 O O . ARG A 1 114 ? 2.143 -6.785 -20.828 1 98.44 114 ARG A O 1
ATOM 877 N N . LEU A 1 115 ? 2.104 -7.102 -18.625 1 98.38 115 LEU A N 1
ATOM 878 C CA . LEU A 1 115 ? 1.293 -5.918 -18.344 1 98.38 115 LEU A CA 1
ATOM 879 C C . LEU A 1 115 ? 2.016 -4.648 -18.781 1 98.38 115 LEU A C 1
ATOM 881 O O . LEU A 1 115 ? 1.415 -3.777 -19.422 1 98.38 115 LEU A O 1
ATOM 885 N N . LEU A 1 116 ? 3.273 -4.48 -18.438 1 98.62 116 LEU A N 1
ATOM 886 C CA . LEU A 1 116 ? 4.066 -3.314 -18.828 1 98.62 116 LEU A CA 1
ATOM 887 C C . LEU A 1 116 ? 4.207 -3.229 -20.344 1 98.62 116 LEU A C 1
ATOM 889 O O . LEU A 1 116 ? 4.113 -2.141 -20.922 1 98.62 116 LEU A O 1
ATOM 893 N N . ASP A 1 117 ? 4.434 -4.387 -20.969 1 98.62 117 ASP A N 1
ATOM 894 C CA . ASP A 1 117 ? 4.555 -4.434 -22.422 1 98.62 117 ASP A CA 1
ATOM 895 C C . ASP A 1 117 ? 3.291 -3.9 -23.094 1 98.62 117 ASP A C 1
ATOM 897 O O . ASP A 1 117 ? 3.365 -3.072 -24 1 98.62 117 ASP A O 1
ATOM 901 N N . GLU A 1 118 ? 2.225 -4.426 -22.625 1 97.75 118 GLU A N 1
ATOM 902 C CA . GLU A 1 118 ? 0.941 -4.043 -23.203 1 97.75 118 GLU A CA 1
ATOM 903 C C . GLU A 1 118 ? 0.612 -2.582 -22.891 1 97.75 118 GLU A C 1
ATOM 905 O O . GLU A 1 118 ? 0.303 -1.808 -23.797 1 97.75 118 GLU A O 1
ATOM 910 N N . ARG A 1 119 ? 0.694 -2.186 -21.656 1 97.62 119 ARG A N 1
ATOM 911 C CA . ARG A 1 119 ? 0.262 -0.87 -21.188 1 97.62 119 ARG A CA 1
ATOM 912 C C . ARG A 1 119 ? 1.079 0.236 -21.844 1 97.62 119 ARG A C 1
ATOM 914 O O . ARG A 1 119 ? 0.549 1.304 -22.172 1 97.62 119 ARG A O 1
ATOM 921 N N . PHE A 1 120 ? 2.371 -0.036 -22 1 97.81 120 PHE A N 1
ATOM 922 C CA . PHE A 1 120 ? 3.248 1.033 -22.469 1 97.81 120 PHE A CA 1
ATOM 923 C C . PHE A 1 120 ? 3.721 0.766 -23.891 1 97.81 120 PHE A C 1
ATOM 925 O O . PHE A 1 120 ? 4.652 1.414 -24.375 1 97.81 120 PHE A O 1
ATOM 932 N N . ARG A 1 121 ? 3.17 -0.237 -24.594 1 96.69 121 ARG A N 1
ATOM 933 C CA . ARG A 1 121 ? 3.389 -0.563 -26 1 96.69 121 ARG A CA 1
ATOM 934 C C . ARG A 1 121 ? 4.875 -0.72 -26.297 1 96.69 121 ARG A C 1
ATOM 936 O O . ARG A 1 121 ? 5.395 -0.095 -27.219 1 96.69 121 ARG A O 1
ATOM 943 N N . LEU A 1 122 ? 5.484 -1.505 -25.469 1 97.75 122 LEU A N 1
ATOM 944 C CA . LEU A 1 122 ? 6.922 -1.7 -25.625 1 97.75 122 LEU A CA 1
ATOM 945 C C . LEU A 1 122 ? 7.219 -2.592 -26.828 1 97.75 122 LEU A C 1
ATOM 947 O O . LEU A 1 122 ? 8.352 -2.631 -27.312 1 97.75 122 LEU A O 1
ATOM 951 N N . ASN A 1 123 ? 6.344 -3.365 -27.266 1 96.94 123 ASN A N 1
ATOM 952 C CA . ASN A 1 123 ? 6.438 -4.215 -28.438 1 96.94 123 ASN A CA 1
ATOM 953 C C . ASN A 1 123 ? 7.617 -5.176 -28.344 1 96.94 123 ASN A C 1
ATOM 955 O O . ASN A 1 123 ? 8.391 -5.32 -29.297 1 96.94 123 ASN A O 1
ATOM 959 N N . ILE A 1 124 ? 7.844 -5.758 -27.281 1 95.62 124 ILE A N 1
ATOM 960 C CA . ILE A 1 124 ? 8.977 -6.641 -27 1 95.62 124 ILE A CA 1
ATOM 961 C C . ILE A 1 124 ? 8.75 -7.988 -27.688 1 95.62 124 ILE A C 1
ATOM 963 O O . ILE A 1 124 ? 9.703 -8.625 -28.141 1 95.62 124 ILE A O 1
ATOM 967 N N . GLY A 1 125 ? 7.586 -8.523 -27.875 1 95.31 125 GLY A N 1
ATOM 968 C CA . GLY A 1 125 ? 7.242 -9.852 -28.359 1 95.31 125 GLY A CA 1
ATOM 969 C C . GLY A 1 125 ? 7.441 -10.938 -27.312 1 95.31 125 GLY A C 1
ATOM 970 O O . GLY A 1 125 ? 8.188 -10.742 -26.344 1 95.31 125 GLY A O 1
ATOM 971 N N . ASN A 1 126 ? 6.902 -12.133 -27.484 1 94.25 126 ASN A N 1
ATOM 972 C CA . ASN A 1 126 ? 6.891 -13.195 -26.484 1 94.25 126 ASN A CA 1
ATOM 973 C C . ASN A 1 126 ? 8.289 -13.742 -26.234 1 94.25 126 ASN A C 1
ATOM 975 O O . ASN A 1 126 ? 8.703 -13.898 -25.078 1 94.25 126 ASN A O 1
ATOM 979 N N . PRO A 1 127 ? 9.078 -14.008 -27.297 1 94.62 127 PRO A N 1
ATOM 980 C CA . PRO A 1 127 ? 10.406 -14.578 -27.047 1 94.62 127 PRO A CA 1
ATOM 981 C C . PRO A 1 127 ? 11.281 -13.68 -26.172 1 94.62 127 PRO A C 1
ATOM 983 O O . PRO A 1 127 ? 11.953 -14.164 -25.266 1 94.62 127 PRO A O 1
ATOM 986 N N . GLU A 1 128 ? 11.258 -12.414 -26.469 1 96.94 128 GLU A N 1
ATOM 987 C CA . GLU A 1 128 ? 12.055 -11.477 -25.672 1 96.94 128 GLU A CA 1
ATOM 988 C C . GLU A 1 128 ? 11.508 -11.328 -24.266 1 96.94 128 GLU A C 1
ATOM 990 O O . GLU A 1 128 ? 12.266 -11.203 -23.297 1 96.94 128 GLU A O 1
ATOM 995 N N . MET A 1 129 ? 10.172 -11.266 -24.125 1 97.81 129 MET A N 1
ATOM 996 C CA . MET A 1 129 ? 9.586 -11.242 -22.797 1 97.81 129 MET A CA 1
ATOM 997 C C . MET A 1 129 ? 10 -12.469 -21.984 1 97.81 129 MET A C 1
ATOM 999 O O . MET A 1 129 ? 10.266 -12.367 -20.797 1 97.81 129 MET A O 1
ATOM 1003 N N . GLU A 1 130 ? 10.07 -13.617 -22.641 1 95.88 130 GLU A N 1
ATOM 1004 C CA . GLU A 1 130 ? 10.508 -14.844 -21.984 1 95.88 130 GLU A CA 1
ATOM 1005 C C . GLU A 1 130 ? 11.953 -14.734 -21.516 1 95.88 130 GLU A C 1
ATOM 1007 O O . GLU A 1 130 ? 12.305 -15.227 -20.438 1 95.88 130 GLU A O 1
ATOM 1012 N N . ARG A 1 131 ? 12.75 -14.117 -22.312 1 95.62 131 ARG A N 1
ATOM 1013 C CA . ARG A 1 131 ? 14.141 -13.922 -21.938 1 95.62 131 ARG A CA 1
ATOM 1014 C C . ARG A 1 131 ? 14.25 -13.047 -20.688 1 95.62 131 ARG A C 1
ATOM 1016 O O . ARG A 1 131 ? 15.039 -13.336 -19.797 1 95.62 131 ARG A O 1
ATOM 1023 N N . TYR A 1 132 ? 13.492 -11.945 -20.672 1 97.69 132 TYR A N 1
ATOM 1024 C CA . TYR A 1 132 ? 13.469 -11.102 -19.484 1 97.69 132 TYR A CA 1
ATOM 1025 C C . TYR A 1 132 ? 13.008 -11.891 -18.266 1 97.69 132 TYR A C 1
ATOM 1027 O O . TYR A 1 132 ? 13.648 -11.844 -17.203 1 97.69 132 TYR A O 1
ATOM 1035 N N . ALA A 1 133 ? 11.914 -12.625 -18.438 1 97.69 133 ALA A N 1
ATOM 1036 C CA . ALA A 1 133 ? 11.328 -13.383 -17.344 1 97.69 133 ALA A CA 1
ATOM 1037 C C . ALA A 1 133 ? 12.312 -14.43 -16.812 1 97.69 133 ALA A C 1
ATOM 1039 O O . ALA A 1 133 ? 12.391 -14.664 -15.609 1 97.69 133 ALA A O 1
ATOM 1040 N N . ALA A 1 134 ? 13.086 -15.008 -17.672 1 94.56 134 ALA A N 1
ATOM 1041 C CA . ALA A 1 134 ? 14.039 -16.062 -17.312 1 94.56 134 ALA A CA 1
ATOM 1042 C C . ALA A 1 134 ? 15.109 -15.523 -16.375 1 94.56 134 ALA A C 1
ATOM 1044 O O . ALA A 1 134 ? 15.672 -16.266 -15.57 1 94.56 134 ALA A O 1
ATOM 1045 N N . LYS A 1 135 ? 15.391 -14.258 -16.438 1 95.88 135 LYS A N 1
ATOM 1046 C CA . LYS A 1 135 ? 16.375 -13.633 -15.562 1 95.88 135 LYS A CA 1
ATOM 1047 C C . LYS A 1 135 ? 15.867 -13.547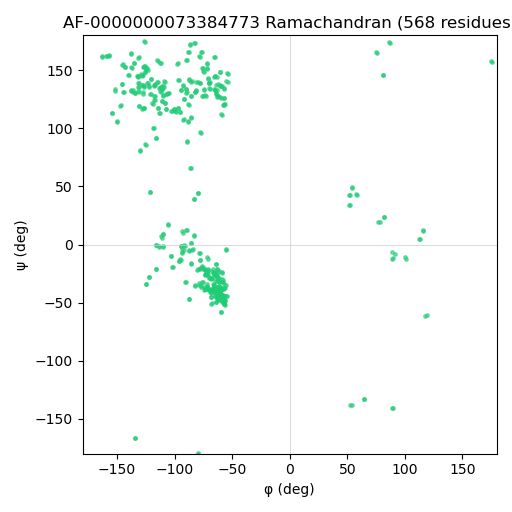 -14.125 1 95.88 135 LYS A C 1
ATOM 1049 O O . LYS A 1 135 ? 16.656 -13.391 -13.188 1 95.88 135 LYS A O 1
ATOM 1054 N N . LEU A 1 136 ? 14.578 -13.602 -13.977 1 96.12 136 LEU A N 1
ATOM 1055 C CA . LEU A 1 136 ? 13.969 -13.453 -12.656 1 96.12 136 LEU A CA 1
ATOM 1056 C C . LEU A 1 136 ? 13.812 -14.805 -11.969 1 96.12 136 LEU A C 1
ATOM 1058 O O . LEU A 1 136 ? 13.797 -14.875 -10.742 1 96.12 136 LEU A O 1
ATOM 1062 N N . GLY A 1 137 ? 13.586 -15.828 -12.797 1 90.06 137 GLY A N 1
ATOM 1063 C CA . GLY A 1 137 ? 13.422 -17.188 -12.289 1 90.06 137 GLY A CA 1
ATOM 1064 C C . GLY A 1 137 ? 13.062 -18.188 -13.375 1 90.06 137 GLY A C 1
ATOM 1065 O O . GLY A 1 137 ? 12.492 -17.812 -14.398 1 90.06 137 GLY A O 1
ATOM 1066 N N . ALA A 1 138 ? 13.352 -19.406 -13.094 1 81.12 138 ALA A N 1
ATOM 1067 C CA . ALA A 1 138 ? 13.18 -20.469 -14.078 1 81.12 138 ALA A CA 1
ATOM 1068 C C . ALA A 1 138 ? 11.711 -20.609 -14.477 1 81.12 138 ALA A C 1
ATOM 1070 O O . ALA A 1 138 ? 11.398 -20.719 -15.664 1 81.12 138 ALA A O 1
ATOM 1071 N N . ASP A 1 139 ? 10.781 -20.516 -13.555 1 89.12 139 ASP A N 1
ATOM 1072 C CA . ASP A 1 139 ? 9.359 -20.688 -13.82 1 89.12 139 ASP A CA 1
ATOM 1073 C C . ASP A 1 139 ? 8.758 -19.438 -14.461 1 89.12 139 ASP A C 1
ATOM 1075 O O . ASP A 1 139 ? 7.699 -19.484 -15.078 1 89.12 139 ASP A O 1
ATOM 1079 N N . CYS A 1 140 ? 9.414 -18.312 -14.305 1 96.44 140 CYS A N 1
ATOM 1080 C CA . CYS A 1 140 ? 8.844 -17.047 -14.766 1 96.44 140 CYS A CA 1
ATOM 1081 C C . CYS A 1 140 ? 8.633 -17.078 -16.281 1 96.44 140 CYS A C 1
ATOM 1083 O O . CYS A 1 140 ? 7.602 -16.609 -16.766 1 96.44 140 CYS A O 1
ATOM 1085 N N . ALA A 1 141 ? 9.555 -17.641 -17 1 95.62 141 ALA A N 1
ATOM 1086 C CA . ALA A 1 141 ? 9.492 -17.656 -18.453 1 95.62 141 ALA A CA 1
ATOM 1087 C C . ALA A 1 141 ? 8.25 -18.391 -18.953 1 95.62 141 ALA A C 1
ATOM 1089 O O . ALA A 1 141 ? 7.617 -17.969 -19.922 1 95.62 141 ALA A O 1
ATOM 1090 N N . TYR A 1 142 ? 7.887 -19.422 -18.281 1 95.38 142 TYR A N 1
ATOM 1091 C CA . TYR A 1 142 ? 6.715 -20.203 -18.656 1 95.38 142 TYR A CA 1
ATOM 1092 C C . TYR A 1 142 ? 5.461 -19.328 -18.656 1 95.38 142 TYR A C 1
ATOM 1094 O O . TYR A 1 142 ? 4.609 -19.453 -19.547 1 95.38 142 TYR A O 1
ATOM 1102 N N . PHE A 1 143 ? 5.336 -18.406 -17.703 1 97.44 143 PHE A N 1
ATOM 1103 C CA . PHE A 1 143 ? 4.094 -17.688 -17.453 1 97.44 143 PHE A CA 1
ATOM 1104 C C . PHE A 1 143 ? 3.893 -16.578 -18.484 1 97.44 143 PHE A C 1
ATOM 1106 O O . PHE A 1 143 ? 2.82 -15.984 -18.562 1 97.44 143 PHE A O 1
ATOM 1113 N N . ILE A 1 144 ? 4.863 -16.328 -19.312 1 96.75 144 ILE A N 1
ATOM 1114 C CA . ILE A 1 144 ? 4.699 -15.352 -20.391 1 96.75 144 ILE A CA 1
ATOM 1115 C C . ILE A 1 144 ? 3.635 -15.844 -21.375 1 96.75 144 ILE A C 1
ATOM 1117 O O . ILE A 1 144 ? 2.867 -15.047 -21.922 1 96.75 144 ILE A O 1
ATOM 1121 N N . SER A 1 145 ? 3.533 -17.172 -21.516 1 93.12 145 SER A N 1
ATOM 1122 C CA . SER A 1 145 ? 2.584 -17.719 -22.484 1 93.12 145 SER A CA 1
ATOM 1123 C C . SER A 1 145 ? 1.463 -18.484 -21.797 1 93.12 145 SER A C 1
ATOM 1125 O O . SER A 1 145 ? 0.547 -18.984 -22.453 1 93.12 145 SER A O 1
ATOM 1127 N N . ALA A 1 146 ? 1.491 -18.594 -20.484 1 94.81 146 ALA A N 1
ATOM 1128 C CA . ALA A 1 146 ? 0.513 -19.375 -19.734 1 94.81 146 ALA A CA 1
ATOM 1129 C C . ALA A 1 146 ? -0.882 -18.766 -19.859 1 94.81 146 ALA A C 1
ATOM 1131 O O . ALA A 1 146 ? -1.05 -17.562 -19.75 1 94.81 146 ALA A O 1
ATOM 1132 N N . ASN A 1 147 ? -1.839 -19.547 -20.125 1 93.06 147 ASN A N 1
ATOM 1133 C CA . ASN A 1 147 ? -3.24 -19.156 -20.219 1 93.06 147 ASN A CA 1
ATOM 1134 C C . ASN A 1 147 ? -4.172 -20.297 -19.828 1 93.06 147 ASN A C 1
ATOM 1136 O O . ASN A 1 147 ? -4.375 -21.234 -20.594 1 93.06 147 ASN A O 1
ATOM 1140 N N . PRO A 1 148 ? -4.77 -20.219 -18.656 1 90.94 148 PRO A N 1
ATOM 1141 C CA . PRO A 1 148 ? -5.629 -21.312 -18.219 1 90.94 148 PRO A CA 1
ATOM 1142 C C . PRO A 1 148 ? -6.887 -21.453 -19.062 1 90.94 148 PRO A C 1
ATOM 1144 O O . PRO A 1 148 ? -7.543 -22.5 -19.031 1 90.94 148 PRO A O 1
ATOM 1147 N N . GLU A 1 149 ? -7.273 -20.422 -19.734 1 85.31 149 GLU A N 1
ATOM 1148 C CA . GLU A 1 149 ? -8.445 -20.484 -20.609 1 85.31 149 GLU A CA 1
ATOM 1149 C C . GLU A 1 149 ? -8.133 -21.234 -21.891 1 85.31 149 GLU A C 1
ATOM 1151 O O . GLU A 1 149 ? -9.039 -21.641 -22.625 1 85.31 149 GLU A O 1
ATOM 1156 N N . ASP A 1 150 ? -6.875 -21.281 -22.141 1 76.62 150 ASP A N 1
ATOM 1157 C CA . ASP A 1 150 ? -6.379 -22.047 -23.281 1 76.62 150 ASP A CA 1
ATOM 1158 C C . ASP A 1 150 ? -5.504 -23.203 -22.844 1 76.62 150 ASP A C 1
ATOM 1160 O O . ASP A 1 150 ? -4.301 -23.047 -22.625 1 76.62 150 ASP A O 1
ATOM 1164 N N . GLY A 1 151 ? -6.105 -24.344 -22.656 1 65.88 151 GLY A N 1
ATOM 1165 C CA . GLY A 1 151 ? -5.414 -25.531 -22.172 1 65.88 151 GLY A CA 1
ATOM 1166 C C . GLY A 1 151 ? -4.223 -25.922 -23.016 1 65.88 151 GLY A C 1
ATOM 1167 O O . GLY A 1 151 ? -3.383 -26.719 -22.594 1 65.88 151 GLY A O 1
ATOM 1168 N N . ASP A 1 152 ? -4.008 -25.25 -24.078 1 77.88 152 ASP A N 1
ATOM 1169 C CA . ASP A 1 152 ? -2.928 -25.594 -25 1 77.88 152 ASP A CA 1
ATOM 1170 C C . ASP A 1 152 ? -1.633 -24.875 -24.625 1 77.88 152 ASP A C 1
ATOM 1172 O O . ASP A 1 152 ? -0.62 -25 -25.312 1 77.88 152 ASP A O 1
ATOM 1176 N N . THR A 1 153 ? -1.596 -24.281 -23.438 1 89.44 153 THR A N 1
ATOM 1177 C CA . THR A 1 153 ? -0.384 -23.562 -23.047 1 89.44 153 THR A CA 1
ATOM 1178 C C . THR A 1 153 ? 0.412 -24.344 -22.016 1 89.44 153 THR A C 1
ATOM 1180 O O . THR A 1 153 ? 1.271 -23.797 -21.328 1 89.44 153 THR A O 1
ATOM 1183 N N . ALA A 1 154 ? 0.131 -25.672 -21.875 1 93.12 154 ALA A N 1
ATOM 1184 C CA . ALA A 1 154 ? 0.999 -26.562 -21.125 1 93.12 154 ALA A CA 1
ATOM 1185 C C . ALA A 1 154 ? 2.375 -26.672 -21.766 1 93.12 154 ALA A C 1
ATOM 1187 O O . ALA A 1 154 ? 2.496 -26.609 -23 1 93.12 154 ALA A O 1
ATOM 1188 N N . CYS A 1 155 ? 3.365 -26.781 -20.953 1 94.19 155 CYS A N 1
ATOM 1189 C CA . CYS A 1 155 ? 4.727 -26.812 -21.469 1 94.19 155 CYS A CA 1
ATOM 1190 C C . CYS A 1 155 ? 5.559 -27.875 -20.75 1 94.19 155 CYS A C 1
ATOM 1192 O O . CYS A 1 155 ? 5.453 -28.031 -19.531 1 94.19 155 CYS A O 1
ATOM 1194 N N . TYR A 1 156 ? 6.254 -28.656 -21.609 1 95.81 156 TYR A N 1
ATOM 1195 C CA . TYR A 1 156 ? 7.309 -29.5 -21.078 1 95.81 156 TYR A CA 1
ATOM 1196 C C . TYR A 1 156 ? 8.547 -28.688 -20.734 1 95.81 156 TYR A C 1
ATOM 1198 O O . TYR A 1 156 ? 8.984 -27.844 -21.516 1 95.81 156 TYR A O 1
ATOM 1206 N N . ALA A 1 157 ? 9.039 -28.828 -19.547 1 95.75 157 ALA A N 1
ATOM 1207 C CA . ALA A 1 157 ? 10.219 -28.109 -19.078 1 95.75 157 ALA A CA 1
ATOM 1208 C C . ALA A 1 157 ? 11.344 -29.078 -18.719 1 95.75 157 ALA A C 1
ATOM 1210 O O . ALA A 1 157 ? 11.102 -30.125 -18.109 1 95.75 157 ALA A O 1
ATOM 1211 N N . GLU A 1 158 ? 12.531 -28.75 -19.125 1 95.31 158 GLU A N 1
ATOM 1212 C CA . GLU A 1 158 ? 13.727 -29.5 -18.734 1 95.31 158 GLU A CA 1
ATOM 1213 C C . GLU A 1 158 ? 14.852 -28.562 -18.312 1 95.31 158 GLU A C 1
ATOM 1215 O O . GLU A 1 158 ? 14.602 -27.406 -17.969 1 95.31 158 GLU A O 1
ATOM 1220 N N . GLY A 1 159 ? 16.172 -29.062 -18.172 1 92.5 159 GLY A N 1
ATOM 1221 C CA . GLY A 1 159 ? 17.203 -28.266 -17.531 1 92.5 159 GLY A CA 1
ATOM 1222 C C . GLY A 1 159 ? 16.906 -28 -16.062 1 92.5 159 GLY A C 1
ATOM 1223 O O . GLY A 1 159 ? 16.641 -28.938 -15.305 1 92.5 159 GLY A O 1
ATOM 1224 N N . ILE A 1 160 ? 17.062 -26.766 -15.703 1 87.88 160 ILE A N 1
ATOM 1225 C CA . ILE A 1 160 ? 16.688 -26.438 -14.328 1 87.88 160 ILE A CA 1
ATOM 1226 C C . ILE A 1 160 ? 15.242 -25.969 -14.281 1 87.88 160 ILE A C 1
ATOM 1228 O O . ILE A 1 160 ? 14.805 -25.391 -13.281 1 87.88 160 ILE A O 1
ATOM 1232 N N . GLY A 1 161 ? 14.516 -26.109 -15.336 1 88.19 161 GLY A N 1
ATOM 1233 C CA . GLY A 1 161 ? 13.133 -25.672 -15.484 1 88.19 161 GLY A CA 1
ATOM 1234 C C . GLY A 1 161 ? 12.961 -24.547 -16.484 1 88.19 161 GLY A C 1
ATOM 1235 O O . GLY A 1 161 ? 11.844 -24.078 -16.703 1 88.19 161 GLY A O 1
ATOM 1236 N N . GLU A 1 162 ? 14.062 -24.188 -17.141 1 86.62 162 GLU A N 1
ATOM 1237 C CA . GLU A 1 162 ? 14.039 -22.969 -17.969 1 86.62 162 GLU A CA 1
ATOM 1238 C C . GLU A 1 162 ? 13.906 -23.312 -19.453 1 86.62 162 GLU A C 1
ATOM 1240 O O . GLU A 1 162 ? 13.602 -22.438 -20.266 1 86.62 162 GLU A O 1
ATOM 1245 N N . GLU A 1 163 ? 14.227 -24.531 -19.797 1 92.38 163 GLU A N 1
ATOM 1246 C CA . GLU A 1 163 ? 14.047 -24.953 -21.188 1 92.38 163 GLU A CA 1
ATOM 1247 C C . GLU A 1 163 ? 12.625 -25.453 -21.422 1 92.38 163 GLU A C 1
ATOM 1249 O O . GLU A 1 163 ? 12.273 -26.562 -21.047 1 92.38 163 GLU A O 1
ATOM 1254 N N . LEU A 1 164 ? 11.891 -24.688 -22.156 1 93.38 164 LEU A N 1
ATOM 1255 C CA . LEU A 1 164 ? 10.453 -24.891 -22.297 1 93.38 164 LEU A CA 1
ATOM 1256 C C . LEU A 1 164 ? 10.109 -25.359 -23.719 1 93.38 164 LEU A C 1
ATOM 1258 O O . LEU A 1 164 ? 10.664 -24.844 -24.688 1 93.38 164 LEU A O 1
ATOM 1262 N N . MET A 1 165 ? 9.242 -26.375 -23.797 1 93.44 165 MET A N 1
ATOM 1263 C CA . MET A 1 165 ? 8.727 -26.875 -25.062 1 93.44 165 MET A CA 1
ATOM 1264 C C . MET A 1 165 ? 7.23 -27.125 -24.984 1 93.44 165 MET A C 1
ATOM 1266 O O . MET A 1 165 ? 6.75 -27.719 -24.016 1 93.44 165 MET A O 1
ATOM 1270 N N . PRO A 1 166 ? 6.578 -26.625 -26.016 1 91.06 166 PRO A N 1
ATOM 1271 C CA . PRO A 1 166 ? 5.148 -26.938 -26.016 1 91.06 166 PRO A CA 1
ATOM 1272 C C . PRO A 1 166 ? 4.871 -28.438 -25.922 1 91.06 166 PRO A C 1
ATOM 1274 O O . PRO A 1 166 ? 5.641 -29.234 -26.453 1 91.06 166 PRO A O 1
ATOM 1277 N N . VAL A 1 167 ? 3.785 -28.766 -25.281 1 91.19 167 VAL A N 1
ATOM 1278 C CA . VAL A 1 167 ? 3.395 -30.172 -25.172 1 91.19 167 VAL A CA 1
ATOM 1279 C C . VAL A 1 167 ? 1.901 -30.312 -25.469 1 91.19 167 VAL A C 1
ATOM 1281 O O . VAL A 1 167 ? 1.1 -29.469 -25.062 1 91.19 167 VAL A O 1
ATOM 1284 N N . SER A 1 168 ? 1.611 -31.219 -26.312 1 84.25 168 SER A N 1
ATOM 1285 C CA . SER A 1 168 ? 0.215 -31.531 -26.594 1 84.25 168 SER A CA 1
ATOM 1286 C C . SER A 1 168 ? -0.306 -32.625 -25.672 1 84.25 168 SER A C 1
ATOM 1288 O O . SER A 1 168 ? 0.478 -33.344 -25.047 1 84.25 168 SER A O 1
ATOM 1290 N N . GLY A 1 169 ? -1.667 -32.719 -25.5 1 81.75 169 GLY A N 1
ATOM 1291 C CA . GLY A 1 169 ? -2.225 -33.781 -24.703 1 81.75 169 GLY A CA 1
ATOM 1292 C C . GLY A 1 169 ? -2.998 -33.312 -23.5 1 81.75 169 GLY A C 1
ATOM 1293 O O . GLY A 1 169 ? -4.219 -33.469 -23.422 1 81.75 169 GLY A O 1
ATOM 1294 N N . PRO A 1 170 ? -2.211 -32.594 -22.625 1 79.5 170 PRO A N 1
ATOM 1295 C CA . PRO A 1 170 ? -2.877 -32.25 -21.375 1 79.5 170 PRO A CA 1
ATOM 1296 C C . PRO A 1 170 ? -4.141 -31.406 -21.609 1 79.5 170 PRO A C 1
ATOM 1298 O O . PRO A 1 170 ? -5.141 -31.594 -20.906 1 79.5 170 PRO A O 1
ATOM 1301 N N . GLY A 1 171 ? -4.039 -30.516 -22.453 1 75.31 171 GLY A N 1
ATOM 1302 C CA . GLY A 1 171 ? -5.219 -29.703 -22.734 1 75.31 171 GLY A CA 1
ATOM 1303 C C . GLY A 1 171 ? -6.43 -30.547 -23.125 1 75.31 171 GLY A C 1
ATOM 1304 O O . GLY A 1 171 ? -7.523 -30.344 -22.578 1 75.31 171 GLY A O 1
ATOM 1305 N N . ASP A 1 172 ? -6.227 -31.484 -23.953 1 78.56 172 ASP A N 1
ATOM 1306 C CA . ASP A 1 172 ? -7.309 -32.344 -24.391 1 78.56 172 ASP A CA 1
ATOM 1307 C C . ASP A 1 172 ? -7.695 -33.344 -23.297 1 78.56 172 ASP A C 1
ATOM 1309 O O . ASP A 1 172 ? -8.883 -33.594 -23.062 1 78.56 172 ASP A O 1
ATOM 1313 N N . ASN A 1 173 ? -6.758 -33.781 -22.625 1 85.31 173 ASN A N 1
ATOM 1314 C CA . ASN A 1 173 ? -6.977 -34.844 -21.609 1 85.31 173 ASN A CA 1
ATOM 1315 C C . ASN A 1 173 ? -7.688 -34.281 -20.375 1 85.31 173 ASN A C 1
ATOM 1317 O O . ASN A 1 173 ? -8.406 -35 -19.703 1 85.31 173 ASN A O 1
ATOM 1321 N N . LEU A 1 174 ? -7.531 -33.031 -20.156 1 91.62 174 LEU A N 1
ATOM 1322 C CA . LEU A 1 174 ? -8 -32.5 -18.891 1 91.62 174 LEU A CA 1
ATOM 1323 C C . LEU A 1 174 ? -9.227 -31.609 -19.094 1 91.62 174 LEU A C 1
ATOM 1325 O O . LEU A 1 174 ? -9.828 -31.141 -18.109 1 91.62 174 LEU A O 1
ATOM 1329 N N . ARG A 1 175 ? -9.641 -31.453 -20.344 1 89.38 175 ARG A N 1
ATOM 1330 C CA . ARG A 1 175 ? -10.805 -30.625 -20.625 1 89.38 175 ARG A CA 1
ATOM 1331 C C . ARG A 1 175 ? -12.047 -31.172 -19.938 1 89.38 175 ARG A C 1
ATOM 1333 O O . ARG A 1 175 ? -12.375 -32.344 -20.094 1 89.38 175 ARG A O 1
ATOM 1340 N N . GLY A 1 176 ? -12.711 -30.312 -19.188 1 90.62 176 GLY A N 1
ATOM 1341 C CA . GLY A 1 176 ? -13.961 -30.688 -18.547 1 90.62 176 GLY A CA 1
ATOM 1342 C C . GLY A 1 176 ? -13.758 -31.297 -17.172 1 90.62 176 GLY A C 1
ATOM 1343 O O . GLY A 1 176 ? -14.711 -31.469 -16.422 1 90.62 176 GLY A O 1
ATOM 1344 N N . TYR A 1 177 ? -12.508 -31.656 -16.797 1 95.38 177 TYR A N 1
ATOM 1345 C CA . TYR A 1 177 ? -12.219 -32.219 -15.484 1 95.38 177 TYR A CA 1
ATOM 1346 C C . TYR A 1 177 ? -12.234 -31.125 -14.414 1 95.38 177 TYR A C 1
ATOM 1348 O O . TYR A 1 177 ? -12.352 -29.938 -14.734 1 95.38 177 TYR A O 1
ATOM 1356 N N . HIS A 1 178 ? -12.281 -31.625 -13.18 1 97 178 HIS A N 1
ATOM 1357 C CA . HIS A 1 178 ? -12.234 -30.719 -12.039 1 97 178 HIS A CA 1
ATOM 1358 C C . HIS A 1 178 ? -10.945 -30.891 -11.242 1 97 178 HIS A C 1
ATOM 1360 O O . HIS A 1 178 ? -10.492 -32.031 -11.039 1 97 178 HIS A O 1
ATOM 1366 N N . LEU A 1 179 ? -10.375 -29.828 -10.922 1 97.62 179 LEU A N 1
ATOM 1367 C CA . LEU A 1 179 ? -9.141 -29.812 -10.141 1 97.62 179 LEU A CA 1
ATOM 1368 C C . LEU A 1 179 ? -9.414 -29.344 -8.711 1 97.62 179 LEU A C 1
ATOM 1370 O O . LEU A 1 179 ? -10.109 -28.344 -8.492 1 97.62 179 LEU A O 1
ATOM 1374 N N . VAL A 1 180 ? -8.945 -30.094 -7.773 1 98.19 180 VAL A N 1
ATOM 1375 C CA . VAL A 1 180 ? -8.953 -29.688 -6.371 1 98.19 180 VAL A CA 1
ATOM 1376 C C . VAL A 1 180 ? -7.527 -29.438 -5.898 1 98.19 180 VAL A C 1
ATOM 1378 O O . VAL A 1 180 ? -6.652 -30.297 -6.051 1 98.19 180 VAL A O 1
ATOM 1381 N N . VAL A 1 181 ? -7.258 -28.281 -5.41 1 98.12 181 VAL A N 1
ATOM 1382 C CA . VAL A 1 181 ? -5.957 -27.953 -4.836 1 98.12 181 VAL A CA 1
ATOM 1383 C C . VAL A 1 181 ? -6.086 -27.797 -3.32 1 98.12 181 VAL A C 1
ATOM 1385 O O . VAL A 1 181 ? -6.957 -27.078 -2.834 1 98.12 181 VAL A O 1
ATOM 1388 N N . VAL A 1 182 ? -5.23 -28.5 -2.619 1 97.75 182 VAL A N 1
ATOM 1389 C CA . VAL A 1 182 ? -5.246 -28.5 -1.16 1 97.75 182 VAL A CA 1
ATOM 1390 C C . VAL A 1 182 ? -3.861 -28.141 -0.628 1 97.75 182 VAL A C 1
ATOM 1392 O O . VAL A 1 182 ? -2.848 -28.594 -1.158 1 97.75 182 VAL A O 1
ATOM 1395 N N . LYS A 1 183 ? -3.807 -27.281 0.345 1 95.56 183 LYS A N 1
ATOM 1396 C CA . LYS A 1 183 ? -2.557 -26.906 1 1 95.56 183 LYS A CA 1
ATOM 1397 C C . LYS A 1 183 ? -2.77 -26.672 2.492 1 95.56 183 LYS A C 1
ATOM 1399 O O . LYS A 1 183 ? -3.715 -25.984 2.889 1 95.56 183 LYS A O 1
ATOM 1404 N N . ARG A 1 184 ? -1.927 -27.266 3.232 1 91.88 184 ARG A N 1
ATOM 1405 C CA . ARG A 1 184 ? -1.9 -26.969 4.66 1 91.88 184 ARG A CA 1
ATOM 1406 C C . ARG A 1 184 ? -1.03 -25.75 4.945 1 91.88 184 ARG A C 1
ATOM 1408 O O . ARG A 1 184 ? 0.084 -25.641 4.43 1 91.88 184 ARG A O 1
ATOM 1415 N N . ASP A 1 185 ? -1.485 -24.922 5.84 1 86.44 185 ASP A N 1
ATOM 1416 C CA . ASP A 1 185 ? -0.777 -23.672 6.129 1 86.44 185 ASP A CA 1
ATOM 1417 C C . ASP A 1 185 ? 0.412 -23.922 7.055 1 86.44 185 ASP A C 1
ATOM 1419 O O . ASP A 1 185 ? 1.363 -23.141 7.074 1 86.44 185 ASP A O 1
ATOM 1423 N N . ASP A 1 186 ? 0.401 -24.969 7.746 1 87.44 186 ASP A N 1
ATOM 1424 C CA . ASP A 1 186 ? 1.41 -25.188 8.773 1 87.44 186 ASP A CA 1
ATOM 1425 C C . ASP A 1 186 ? 2.594 -25.984 8.219 1 87.44 186 ASP A C 1
ATOM 1427 O O . ASP A 1 186 ? 3.561 -26.25 8.938 1 87.44 186 ASP A O 1
ATOM 1431 N N . ILE A 1 187 ? 2.525 -26.406 7.004 1 85.19 187 ILE A N 1
ATOM 1432 C CA . ILE A 1 187 ? 3.615 -27.172 6.391 1 85.19 187 ILE A CA 1
ATOM 1433 C C . ILE A 1 187 ? 4.242 -26.344 5.266 1 85.19 187 ILE A C 1
ATOM 1435 O O . ILE A 1 187 ? 3.562 -25.969 4.309 1 85.19 187 ILE A O 1
ATOM 1439 N N . ALA A 1 188 ? 5.418 -26 5.516 1 77.56 188 ALA A N 1
ATOM 1440 C CA . ALA A 1 188 ? 6.191 -25.328 4.477 1 77.56 188 ALA A CA 1
ATOM 1441 C C . ALA A 1 188 ? 7.438 -26.125 4.113 1 77.56 188 ALA A C 1
ATOM 1443 O O . ALA A 1 188 ? 8.172 -26.594 4.992 1 77.56 188 ALA A O 1
ATOM 1444 N N . VAL A 1 189 ? 7.578 -26.484 2.893 1 81.44 189 VAL A N 1
ATOM 1445 C CA . VAL A 1 189 ? 8.75 -27.188 2.379 1 81.44 189 VAL A CA 1
ATOM 1446 C C . VAL A 1 189 ? 9.578 -26.25 1.516 1 81.44 189 VAL A C 1
ATOM 1448 O O . VAL A 1 189 ? 9.102 -25.734 0.504 1 81.44 189 VAL A O 1
ATOM 1451 N N . SER A 1 190 ? 10.812 -25.984 1.964 1 81.5 190 SER A N 1
ATOM 1452 C CA . SER A 1 190 ? 11.664 -25.156 1.117 1 81.5 190 SER A CA 1
ATOM 1453 C C . SER A 1 190 ? 12.18 -25.938 -0.082 1 81.5 190 SER A C 1
ATOM 1455 O O . SER A 1 190 ? 12.406 -27.141 0.012 1 81.5 190 SER A O 1
ATOM 1457 N N . THR A 1 191 ? 12.367 -25.234 -1.127 1 79.38 191 THR A N 1
ATOM 1458 C CA . THR A 1 191 ? 12.906 -25.859 -2.328 1 79.38 191 THR A CA 1
ATOM 1459 C C . THR A 1 191 ? 14.281 -26.469 -2.053 1 79.38 191 THR A C 1
ATOM 1461 O O . THR A 1 191 ? 14.57 -27.578 -2.486 1 79.38 191 THR A O 1
ATOM 1464 N N . LYS A 1 192 ? 15.055 -25.797 -1.302 1 79.31 192 LYS A N 1
ATOM 1465 C CA . LYS A 1 192 ? 16.391 -26.266 -0.941 1 79.31 192 LYS A CA 1
ATOM 1466 C C . LYS A 1 192 ? 16.328 -27.578 -0.179 1 79.31 192 LYS A C 1
ATOM 1468 O O . LYS A 1 192 ? 17.094 -28.5 -0.452 1 79.31 192 LYS A O 1
ATOM 1473 N N . GLU A 1 193 ? 15.477 -27.625 0.721 1 83.81 193 GLU A N 1
ATOM 1474 C CA . GLU A 1 193 ? 15.289 -28.828 1.517 1 83.81 193 GLU A CA 1
ATOM 1475 C C . GLU A 1 193 ? 14.805 -30 0.652 1 83.81 193 GLU A C 1
ATOM 1477 O O . GLU A 1 193 ? 15.227 -31.141 0.843 1 83.81 193 GLU A O 1
ATOM 1482 N N . ALA A 1 194 ? 13.938 -29.719 -0.233 1 86.56 194 ALA A N 1
ATOM 1483 C CA . ALA A 1 194 ? 13.391 -30.75 -1.112 1 86.56 194 ALA A CA 1
ATOM 1484 C C . ALA A 1 194 ? 14.484 -31.359 -1.987 1 86.56 194 ALA A C 1
ATOM 1486 O O . ALA A 1 194 ? 14.586 -32.594 -2.1 1 86.56 194 ALA A O 1
ATOM 1487 N N . TYR A 1 195 ? 15.344 -30.562 -2.477 1 88 195 TYR A N 1
ATOM 1488 C CA . TYR A 1 195 ? 16.406 -31.031 -3.359 1 88 195 TYR A CA 1
ATOM 1489 C C . TYR A 1 195 ? 17.453 -31.828 -2.584 1 88 195 TYR A C 1
ATOM 1491 O O . TYR A 1 195 ? 18.047 -32.781 -3.111 1 88 195 TYR A O 1
ATOM 1499 N N . ALA A 1 196 ? 17.672 -31.391 -1.408 1 87.19 196 ALA A N 1
ATOM 1500 C CA . ALA A 1 196 ? 18.672 -32.062 -0.577 1 87.19 196 ALA A CA 1
ATOM 1501 C C . ALA A 1 196 ? 18.25 -33.469 -0.236 1 87.19 196 ALA A C 1
ATOM 1503 O O . ALA A 1 196 ? 19.094 -34.344 0.018 1 87.19 196 ALA A O 1
ATOM 1504 N N . ALA A 1 197 ? 17.062 -33.719 -0.255 1 88.25 197 ALA A N 1
ATOM 1505 C CA . ALA A 1 197 ? 16.531 -35 0.197 1 88.25 197 ALA A CA 1
ATOM 1506 C C . ALA A 1 197 ? 16.406 -36 -0.963 1 88.25 197 ALA A C 1
ATOM 1508 O O . ALA A 1 197 ? 16.109 -37.156 -0.758 1 88.25 197 ALA A O 1
ATOM 1509 N N . ILE A 1 198 ? 16.75 -35.625 -2.158 1 89.19 198 ILE A N 1
ATOM 1510 C CA . ILE A 1 198 ? 16.453 -36.438 -3.328 1 89.19 198 ILE A CA 1
ATOM 1511 C C . ILE A 1 198 ? 17.75 -37.031 -3.875 1 89.19 198 ILE A C 1
ATOM 1513 O O . ILE A 1 198 ? 18.812 -36.406 -3.812 1 89.19 198 ILE A O 1
ATOM 1517 N N . THR A 1 199 ? 17.641 -38.25 -4.293 1 89.25 199 THR A N 1
ATOM 1518 C CA . THR A 1 199 ? 18.656 -38.875 -5.129 1 89.25 199 THR A CA 1
ATOM 1519 C C . THR A 1 199 ? 18.25 -38.844 -6.598 1 89.25 199 THR A C 1
ATOM 1521 O O . THR A 1 199 ? 17.297 -39.531 -6.988 1 89.25 199 THR A O 1
ATOM 1524 N N . PRO A 1 200 ? 18.969 -38.125 -7.391 1 93.75 200 PRO A N 1
ATOM 1525 C CA . PRO A 1 200 ? 18.594 -38 -8.805 1 93.75 200 PRO A CA 1
ATOM 1526 C C . PRO A 1 200 ? 18.594 -39.375 -9.516 1 93.75 200 PRO A C 1
ATOM 1528 O O . PRO A 1 200 ? 19.453 -40.219 -9.25 1 93.75 200 PRO A O 1
ATOM 1531 N N . GLN A 1 201 ? 17.578 -39.562 -10.297 1 92.69 201 GLN A N 1
ATOM 1532 C CA . GLN A 1 201 ? 17.469 -40.781 -11.094 1 92.69 201 GLN A CA 1
ATOM 1533 C C . GLN A 1 201 ? 16.656 -40.5 -12.367 1 92.69 201 GLN A C 1
ATOM 1535 O O . GLN A 1 201 ? 15.578 -39.938 -12.312 1 92.69 201 GLN A O 1
ATOM 1540 N N . ALA A 1 202 ? 17.219 -41 -13.453 1 92.44 202 ALA A N 1
ATOM 1541 C CA . ALA A 1 202 ? 16.484 -40.875 -14.703 1 92.44 202 ALA A CA 1
ATOM 1542 C C . ALA A 1 202 ? 15.188 -41.688 -14.656 1 92.44 202 ALA A C 1
ATOM 1544 O O . ALA A 1 202 ? 15.188 -42.844 -14.211 1 92.44 202 ALA A O 1
ATOM 1545 N N . PRO A 1 203 ? 14.141 -41.062 -15.07 1 93.19 203 PRO A N 1
ATOM 1546 C CA . PRO A 1 203 ? 12.891 -41.844 -15.078 1 93.19 203 PRO A CA 1
ATOM 1547 C C . PRO A 1 203 ? 12.844 -42.906 -16.172 1 93.19 203 PRO A C 1
ATOM 1549 O O . PRO A 1 203 ? 13.523 -42.75 -17.188 1 93.19 203 PRO A O 1
ATOM 1552 N N . ALA A 1 204 ? 12.039 -43.875 -15.898 1 92.44 204 ALA A N 1
ATOM 1553 C CA . ALA A 1 204 ? 11.852 -44.938 -16.906 1 92.44 204 ALA A CA 1
ATOM 1554 C C . ALA A 1 204 ? 11.117 -44.375 -18.125 1 92.44 204 ALA A C 1
ATOM 1556 O O . ALA A 1 204 ? 11.422 -44.781 -19.25 1 92.44 204 ALA A O 1
ATOM 1557 N N . LYS A 1 205 ? 10.125 -43.531 -17.891 1 95.81 205 LYS A N 1
ATOM 1558 C CA . LYS A 1 205 ? 9.344 -42.875 -18.922 1 95.81 205 LYS A CA 1
ATOM 1559 C C . LYS A 1 205 ? 9.242 -41.375 -18.672 1 95.81 205 LYS A C 1
ATOM 1561 O O . LYS A 1 205 ? 9.008 -40.938 -17.547 1 95.81 205 LYS A O 1
ATOM 1566 N N . CYS A 1 206 ? 9.445 -40.656 -19.766 1 95.38 206 CYS A N 1
ATOM 1567 C CA . CYS A 1 206 ? 9.398 -39.188 -19.656 1 95.38 206 CYS A CA 1
ATOM 1568 C C . CYS A 1 206 ? 7.98 -38.719 -19.391 1 95.38 206 CYS A C 1
ATOM 1570 O O . CYS A 1 206 ? 7.027 -39.219 -19.984 1 95.38 206 CYS A O 1
ATOM 1572 N N . CYS A 1 207 ? 7.852 -37.75 -18.531 1 96.31 207 CYS A N 1
ATOM 1573 C CA . CYS A 1 207 ? 6.531 -37.219 -18.203 1 96.31 207 CYS A CA 1
ATOM 1574 C C . CYS A 1 207 ? 5.855 -36.625 -19.438 1 96.31 207 CYS A C 1
ATOM 1576 O O . CYS A 1 207 ? 4.625 -36.656 -19.547 1 96.31 207 CYS A O 1
ATOM 1578 N N . ARG A 1 208 ? 6.621 -36.125 -20.391 1 95.31 208 ARG A N 1
ATOM 1579 C CA . ARG A 1 208 ? 6.102 -35.594 -21.641 1 95.31 208 ARG A CA 1
ATOM 1580 C C . ARG A 1 208 ? 5.27 -36.656 -22.375 1 95.31 208 ARG A C 1
ATOM 1582 O O . ARG A 1 208 ? 4.258 -36.312 -23 1 95.31 208 ARG A O 1
ATOM 1589 N N . ASP A 1 209 ? 5.688 -37.844 -22.297 1 95.38 209 ASP A N 1
ATOM 1590 C CA . ASP A 1 209 ? 5.004 -38.938 -22.969 1 95.38 209 ASP A CA 1
ATOM 1591 C C . ASP A 1 209 ? 3.828 -39.438 -22.141 1 95.38 209 ASP A C 1
ATOM 1593 O O . ASP A 1 209 ? 2.795 -39.844 -22.688 1 95.38 209 ASP A O 1
ATOM 1597 N N . ILE A 1 210 ? 3.98 -39.406 -20.906 1 96.44 210 ILE A N 1
ATOM 1598 C CA . ILE A 1 210 ? 2.955 -39.938 -20.016 1 96.44 210 ILE A CA 1
ATOM 1599 C C . ILE A 1 210 ? 1.708 -39.062 -20.078 1 96.44 210 ILE A C 1
ATOM 1601 O O . ILE A 1 210 ? 0.584 -39.594 -20.109 1 96.44 210 ILE A O 1
ATOM 1605 N N . VAL A 1 211 ? 1.902 -37.75 -20.172 1 95.25 211 VAL A N 1
ATOM 1606 C CA . VAL A 1 211 ? 0.771 -36.844 -20.109 1 95.25 211 VAL A CA 1
ATOM 1607 C C . VAL A 1 211 ? -0.061 -36.938 -21.391 1 95.25 211 VAL A C 1
ATOM 1609 O O . VAL A 1 211 ? -1.185 -36.438 -21.453 1 95.25 211 VAL A O 1
ATOM 1612 N N . ARG A 1 212 ? 0.462 -37.594 -22.375 1 93.5 212 ARG A N 1
ATOM 1613 C CA . ARG A 1 212 ? -0.258 -37.812 -23.625 1 93.5 212 ARG A CA 1
ATOM 1614 C C . ARG A 1 212 ? -1.146 -39.031 -23.547 1 93.5 212 ARG A C 1
ATOM 1616 O O . ARG A 1 212 ? -2.029 -39.219 -24.375 1 93.5 212 ARG A O 1
ATOM 1623 N N . GLN A 1 213 ? -0.873 -39.844 -22.562 1 94.94 213 GLN A N 1
ATOM 1624 C CA . GLN A 1 213 ? -1.682 -41.031 -22.344 1 94.94 213 GLN A CA 1
ATOM 1625 C C . GLN A 1 213 ? -2.994 -40.688 -21.641 1 94.94 213 GLN A C 1
ATOM 1627 O O . GLN A 1 213 ? -3.145 -39.594 -21.109 1 94.94 213 GLN A O 1
ATOM 1632 N N . PRO A 1 214 ? -3.979 -41.625 -21.719 1 94 214 PRO A N 1
ATOM 1633 C CA . PRO A 1 214 ? -5.195 -41.406 -20.938 1 94 214 PRO A CA 1
ATOM 1634 C C . PRO A 1 214 ? -4.91 -41.156 -19.453 1 94 214 PRO A C 1
ATOM 1636 O O . PRO A 1 214 ? -4.035 -41.812 -18.875 1 94 214 PRO A O 1
ATOM 1639 N N . ILE A 1 215 ? -5.598 -40.25 -18.828 1 95.31 215 ILE A N 1
ATOM 1640 C CA . ILE A 1 215 ? -5.336 -39.812 -17.469 1 95.31 215 ILE A CA 1
ATOM 1641 C C . ILE A 1 215 ? -5.441 -41 -16.516 1 95.31 215 ILE A C 1
ATOM 1643 O O . ILE A 1 215 ? -4.785 -41.031 -15.469 1 95.31 215 ILE A O 1
ATOM 1647 N N . GLU A 1 216 ? -6.152 -42 -16.875 1 94.75 216 GLU A N 1
ATOM 1648 C CA . GLU A 1 216 ? -6.348 -43.188 -16.047 1 94.75 216 GLU A CA 1
ATOM 1649 C C . GLU A 1 216 ? -5.035 -43.938 -15.82 1 94.75 216 GLU A C 1
ATOM 1651 O O . GLU A 1 216 ? -4.902 -44.688 -14.859 1 94.75 216 GLU A O 1
ATOM 1656 N N . THR A 1 217 ? -4.051 -43.625 -16.641 1 96 217 THR A N 1
ATOM 1657 C CA . THR A 1 217 ? -2.77 -44.312 -16.516 1 96 217 THR A CA 1
ATOM 1658 C C . THR A 1 217 ? -1.806 -43.5 -15.648 1 96 217 THR A C 1
ATOM 1660 O O . THR A 1 217 ? -0.77 -44.031 -15.219 1 96 217 THR A O 1
ATOM 1663 N N . TRP A 1 218 ? -2.127 -42.281 -15.375 1 97.38 218 TRP A N 1
ATOM 1664 C CA . TRP A 1 218 ? -1.199 -41.344 -14.758 1 97.38 218 TRP A CA 1
ATOM 1665 C C . TRP A 1 218 ? -0.852 -41.781 -13.336 1 97.38 218 TRP A C 1
ATOM 1667 O O . TRP A 1 218 ? 0.287 -41.625 -12.891 1 97.38 218 TRP A O 1
ATOM 1677 N N . LYS A 1 219 ? -1.793 -42.312 -12.664 1 97 219 LYS A N 1
ATOM 1678 C CA . LYS A 1 219 ? -1.604 -42.688 -11.266 1 97 219 LYS A CA 1
ATOM 1679 C C . LYS A 1 219 ? -0.399 -43.625 -11.102 1 97 219 LYS A C 1
ATOM 1681 O O . LYS A 1 219 ? 0.348 -43.5 -10.125 1 97 219 LYS A O 1
ATOM 1686 N N . GLU A 1 220 ? -0.156 -44.469 -12.047 1 96.12 220 GLU A N 1
ATOM 1687 C CA . GLU A 1 220 ? 0.88 -45.469 -11.922 1 96.12 220 GLU A CA 1
ATOM 1688 C C . GLU A 1 220 ? 2.186 -45.031 -12.562 1 96.12 220 GLU A C 1
ATOM 1690 O O . GLU A 1 220 ? 3.252 -45.562 -12.281 1 96.12 220 GLU A O 1
ATOM 1695 N N . GLU A 1 221 ? 2.102 -44 -13.344 1 97 221 GLU A N 1
ATOM 1696 C CA . GLU A 1 221 ? 3.273 -43.75 -14.172 1 97 221 GLU A CA 1
ATOM 1697 C C . GLU A 1 221 ? 3.789 -42.312 -13.961 1 97 221 GLU A C 1
ATOM 1699 O O . GLU A 1 221 ? 4.98 -42.062 -14.133 1 97 221 GLU A O 1
ATOM 1704 N N . LEU A 1 222 ? 2.93 -41.375 -13.719 1 97.12 222 LEU A N 1
ATOM 1705 C CA . LEU A 1 222 ? 3.275 -39.969 -13.602 1 97.12 222 LEU A CA 1
ATOM 1706 C C . LEU A 1 222 ? 3.559 -39.625 -12.141 1 97.12 222 LEU A C 1
ATOM 1708 O O . LEU A 1 222 ? 2.629 -39.438 -11.352 1 97.12 222 LEU A O 1
ATOM 1712 N N . VAL A 1 223 ? 4.832 -39.406 -11.836 1 96.06 223 VAL A N 1
ATOM 1713 C CA . VAL A 1 223 ? 5.195 -39.281 -10.43 1 96.06 223 VAL A CA 1
ATOM 1714 C C . VAL A 1 223 ? 5.965 -38 -10.211 1 96.06 223 VAL A C 1
ATOM 1716 O O . VAL A 1 223 ? 6.535 -37.438 -11.148 1 96.06 223 VAL A O 1
ATOM 1719 N N . ASN A 1 224 ? 5.898 -37.469 -9.07 1 97 224 ASN A N 1
ATOM 1720 C CA . ASN A 1 224 ? 6.738 -36.375 -8.562 1 97 224 ASN A CA 1
ATOM 1721 C C . ASN A 1 224 ? 7.812 -36.906 -7.613 1 97 224 ASN A C 1
ATOM 1723 O O . ASN A 1 224 ? 7.512 -37.312 -6.488 1 97 224 ASN A O 1
ATOM 1727 N N . ASP A 1 225 ? 9.078 -36.781 -8 1 96.56 225 ASP A N 1
ATOM 1728 C CA . ASP A 1 225 ? 10.203 -37.375 -7.281 1 96.56 225 ASP A CA 1
ATOM 1729 C C . ASP A 1 225 ? 10.32 -36.781 -5.871 1 96.56 225 ASP A C 1
ATOM 1731 O O . ASP A 1 225 ? 10.906 -37.406 -4.984 1 96.56 225 ASP A O 1
ATOM 1735 N N . PHE A 1 226 ? 9.773 -35.625 -5.641 1 95.69 226 PHE A N 1
ATOM 1736 C CA . PHE A 1 226 ? 9.906 -35 -4.336 1 95.69 226 PHE A CA 1
ATOM 1737 C C . PHE A 1 226 ? 8.984 -35.656 -3.318 1 95.69 226 PHE A C 1
ATOM 1739 O O . PHE A 1 226 ? 9.156 -35.469 -2.111 1 95.69 226 PHE A O 1
ATOM 1746 N N . GLU A 1 227 ? 7.98 -36.375 -3.797 1 96.25 227 GLU A N 1
ATOM 1747 C CA . GLU A 1 227 ? 6.949 -36.875 -2.893 1 96.25 227 GLU A CA 1
ATOM 1748 C C . GLU A 1 227 ? 7.531 -37.844 -1.883 1 96.25 227 GLU A C 1
ATOM 1750 O O . GLU A 1 227 ? 7.293 -37.719 -0.68 1 96.25 227 GLU A O 1
ATOM 1755 N N . ALA A 1 228 ? 8.328 -38.719 -2.361 1 94.69 228 ALA A N 1
ATOM 1756 C CA . ALA A 1 228 ? 8.812 -39.781 -1.474 1 94.69 228 ALA A CA 1
ATOM 1757 C C . ALA A 1 228 ? 9.578 -39.188 -0.291 1 94.69 228 ALA A C 1
ATOM 1759 O O . ALA A 1 228 ? 9.211 -39.406 0.865 1 94.69 228 ALA A O 1
ATOM 1760 N N . PRO A 1 229 ? 10.617 -38.438 -0.55 1 93.88 229 PRO A N 1
ATOM 1761 C CA . PRO A 1 229 ? 11.359 -37.875 0.595 1 93.88 229 PRO A CA 1
ATOM 1762 C C . PRO A 1 229 ? 10.539 -36.875 1.408 1 93.88 229 PRO A C 1
ATOM 1764 O O . PRO A 1 229 ? 10.625 -36.875 2.639 1 93.88 229 PRO A O 1
ATOM 1767 N N . ILE A 1 230 ? 9.711 -36.062 0.834 1 94 230 ILE A N 1
ATOM 1768 C CA . ILE A 1 230 ? 8.945 -35.031 1.537 1 94 230 ILE A CA 1
ATOM 1769 C C . ILE A 1 230 ? 7.844 -35.688 2.359 1 94 230 ILE A C 1
ATOM 1771 O O . ILE A 1 230 ? 7.566 -35.281 3.486 1 94 230 ILE A O 1
ATOM 1775 N N . PHE A 1 231 ? 7.246 -36.75 1.757 1 95.56 231 PHE A N 1
ATOM 1776 C CA . PHE A 1 231 ? 6.184 -37.438 2.473 1 95.56 231 PHE A CA 1
ATOM 1777 C C . PHE A 1 231 ? 6.738 -38.188 3.684 1 95.56 231 PHE A C 1
ATOM 1779 O O . PHE A 1 231 ? 6.031 -38.375 4.676 1 95.56 231 PHE A O 1
ATOM 1786 N N . LYS A 1 232 ? 7.953 -38.594 3.59 1 94.12 232 LYS A N 1
ATOM 1787 C CA . LYS A 1 232 ? 8.602 -39.188 4.75 1 94.12 232 LYS A CA 1
ATOM 1788 C C . LYS A 1 232 ? 8.773 -38.156 5.875 1 94.12 232 LYS A C 1
ATOM 1790 O O . LYS A 1 232 ? 8.578 -38.5 7.047 1 94.12 232 LYS A O 1
ATOM 1795 N N . MET A 1 233 ? 9.094 -37 5.52 1 92.38 233 MET A N 1
ATOM 1796 C CA . MET A 1 233 ? 9.297 -35.906 6.48 1 92.38 233 MET A CA 1
ATOM 1797 C C . MET A 1 233 ? 7.961 -35.375 6.969 1 92.38 233 MET A C 1
ATOM 1799 O O . MET A 1 233 ? 7.844 -34.938 8.117 1 92.38 233 MET A O 1
ATOM 1803 N N . HIS A 1 234 ? 7.012 -35.344 6.09 1 94.38 234 HIS A N 1
ATOM 1804 C CA . HIS A 1 234 ? 5.684 -34.812 6.363 1 94.38 234 HIS A CA 1
ATOM 1805 C C . HIS A 1 234 ? 4.594 -35.781 5.926 1 94.38 234 HIS A C 1
ATOM 1807 O O . HIS A 1 234 ? 3.898 -35.531 4.934 1 94.38 234 HIS A O 1
ATOM 1813 N N . PRO A 1 235 ? 4.309 -36.75 6.727 1 96.38 235 PRO A N 1
ATOM 1814 C CA . PRO A 1 235 ? 3.348 -37.812 6.359 1 96.38 235 PRO A CA 1
ATOM 1815 C C . PRO A 1 235 ? 1.942 -37.25 6.129 1 96.38 235 PRO A C 1
ATOM 1817 O O . PRO A 1 235 ? 1.146 -37.844 5.406 1 96.38 235 PRO A O 1
ATOM 1820 N N . GLU A 1 236 ? 1.631 -36.094 6.711 1 95.94 236 GLU A N 1
ATOM 1821 C CA . GLU A 1 236 ? 0.329 -35.438 6.543 1 95.94 236 GLU A CA 1
ATOM 1822 C C . GLU A 1 236 ? 0.042 -35.156 5.074 1 95.94 236 GLU A C 1
ATOM 1824 O O . GLU A 1 236 ? -1.111 -35.188 4.641 1 95.94 236 GLU A O 1
ATOM 1829 N N . LEU A 1 237 ? 1.062 -34.938 4.336 1 96.56 237 LEU A N 1
ATOM 1830 C CA . LEU A 1 237 ? 0.89 -34.625 2.916 1 96.56 237 LEU A CA 1
ATOM 1831 C C . LEU A 1 237 ? 0.496 -35.906 2.15 1 96.56 237 LEU A C 1
ATOM 1833 O O . LEU A 1 237 ? -0.334 -35.844 1.239 1 96.56 237 LEU A O 1
ATOM 1837 N N . ALA A 1 238 ? 1.062 -36.969 2.525 1 97.5 238 ALA A N 1
ATOM 1838 C CA . ALA A 1 238 ? 0.683 -38.25 1.933 1 97.5 238 ALA A CA 1
ATOM 1839 C C . ALA A 1 238 ? -0.776 -38.594 2.23 1 97.5 238 ALA A C 1
ATOM 1841 O O . ALA A 1 238 ? -1.479 -39.156 1.382 1 97.5 238 ALA A O 1
ATOM 1842 N N . GLU A 1 239 ? -1.129 -38.219 3.396 1 97.5 239 GLU A N 1
ATOM 1843 C CA . GLU A 1 239 ? -2.512 -38.469 3.799 1 97.5 239 GLU A CA 1
ATOM 1844 C C . GLU A 1 239 ? -3.482 -37.656 2.951 1 97.5 239 GLU A C 1
ATOM 1846 O O . GLU A 1 239 ? -4.562 -38.125 2.602 1 97.5 239 GLU A O 1
ATOM 1851 N N . ILE A 1 240 ? -3.152 -36.438 2.678 1 97.56 240 ILE A N 1
ATOM 1852 C CA . ILE A 1 240 ? -3.986 -35.562 1.844 1 97.56 240 ILE A CA 1
ATOM 1853 C C . ILE A 1 240 ? -4.129 -36.188 0.452 1 97.56 240 ILE A C 1
ATOM 1855 O O . ILE A 1 240 ? -5.234 -36.25 -0.09 1 97.56 240 ILE A O 1
ATOM 1859 N N . LYS A 1 241 ? -3.021 -36.656 -0.12 1 98 241 LYS A N 1
ATOM 1860 C CA . LYS A 1 241 ? -3.047 -37.281 -1.438 1 98 241 LYS A CA 1
ATOM 1861 C C . LYS A 1 241 ? -3.949 -38.5 -1.445 1 98 241 LYS A C 1
ATOM 1863 O O . LYS A 1 241 ? -4.781 -38.656 -2.342 1 98 241 LYS A O 1
ATOM 1868 N N . GLN A 1 242 ? -3.766 -39.312 -0.411 1 98.06 242 GLN A N 1
ATOM 1869 C CA . GLN A 1 242 ? -4.582 -40.531 -0.313 1 98.06 242 GLN A CA 1
ATOM 1870 C C . GLN A 1 242 ? -6.059 -40.156 -0.155 1 98.06 242 GLN A C 1
ATOM 1872 O O . GLN A 1 242 ? -6.922 -40.844 -0.723 1 98.06 242 GLN A O 1
ATOM 1877 N N . LYS A 1 243 ? -6.281 -39.188 0.613 1 97.56 243 LYS A N 1
ATOM 1878 C CA . LYS A 1 243 ? -7.656 -38.75 0.811 1 97.56 243 LYS A CA 1
ATOM 1879 C C . LYS A 1 243 ? -8.281 -38.281 -0.504 1 97.56 243 LYS A C 1
ATOM 1881 O O . LYS A 1 243 ? -9.453 -38.562 -0.766 1 97.56 243 LYS A O 1
ATOM 1886 N N . LEU A 1 244 ? -7.574 -37.594 -1.327 1 98.19 244 LEU A N 1
ATOM 1887 C CA . LEU A 1 244 ? -8.07 -37.188 -2.635 1 98.19 244 LEU A CA 1
ATOM 1888 C C . LEU A 1 244 ? -8.438 -38.406 -3.492 1 98.19 244 LEU A C 1
ATOM 1890 O O . LEU A 1 244 ? -9.484 -38.406 -4.133 1 98.19 244 LEU A O 1
ATOM 1894 N N . TYR A 1 245 ? -7.598 -39.438 -3.459 1 97.94 245 TYR A N 1
ATOM 1895 C CA . TYR A 1 245 ? -7.914 -40.656 -4.188 1 97.94 245 TYR A CA 1
ATOM 1896 C C . TYR A 1 245 ? -9.164 -41.344 -3.625 1 97.94 245 TYR A C 1
ATOM 1898 O O . TYR A 1 245 ? -10.016 -41.812 -4.379 1 97.94 245 TYR A O 1
ATOM 1906 N N . ASN A 1 246 ? -9.258 -41.312 -2.318 1 97.31 246 ASN A N 1
ATOM 1907 C CA . ASN A 1 246 ? -10.422 -41.906 -1.682 1 97.31 246 ASN A CA 1
ATOM 1908 C C . ASN A 1 246 ? -11.703 -41.188 -2.07 1 97.31 246 ASN A C 1
ATOM 1910 O O . ASN A 1 246 ? -12.781 -41.781 -2.113 1 97.31 246 ASN A O 1
ATOM 1914 N N . LEU A 1 247 ? -11.555 -39.969 -2.355 1 97.12 247 LEU A N 1
ATOM 1915 C CA . LEU A 1 247 ? -12.719 -39.156 -2.703 1 97.12 247 LEU A CA 1
ATOM 1916 C C . LEU A 1 247 ? -13.023 -39.25 -4.191 1 97.12 247 LEU A C 1
ATOM 1918 O O . LEU A 1 247 ? -13.984 -38.625 -4.676 1 97.12 247 LEU A O 1
ATOM 1922 N N . GLY A 1 248 ? -12.164 -39.938 -4.91 1 97 248 GLY A N 1
ATOM 1923 C CA . GLY A 1 248 ? -12.516 -40.25 -6.285 1 97 248 GLY A CA 1
ATOM 1924 C C . GLY A 1 248 ? -11.602 -39.594 -7.301 1 97 248 GLY A C 1
ATOM 1925 O O . GLY A 1 248 ? -11.883 -39.625 -8.5 1 97 248 GLY A O 1
ATOM 1926 N N . ALA A 1 249 ? -10.523 -39.062 -6.914 1 98.06 249 ALA A N 1
ATOM 1927 C CA . ALA A 1 249 ? -9.586 -38.469 -7.867 1 98.06 249 ALA A CA 1
ATOM 1928 C C . ALA A 1 249 ? -9.023 -39.531 -8.805 1 98.06 249 ALA A C 1
ATOM 1930 O O . ALA A 1 249 ? -8.711 -40.656 -8.375 1 98.06 249 ALA A O 1
ATOM 1931 N N . VAL A 1 250 ? -8.938 -39.219 -10.055 1 97.81 250 VAL A N 1
ATOM 1932 C CA . VAL A 1 250 ? -8.328 -40.125 -11.031 1 97.81 250 VAL A CA 1
ATOM 1933 C C . VAL A 1 250 ? -6.805 -40.031 -10.93 1 97.81 250 VAL A C 1
ATOM 1935 O O . VAL A 1 250 ? -6.105 -41.031 -11.172 1 97.81 250 VAL A O 1
ATOM 1938 N N . TYR A 1 251 ? -6.324 -38.875 -10.609 1 98.12 251 TYR A N 1
ATOM 1939 C CA . TYR A 1 251 ? -4.902 -38.594 -10.414 1 98.12 251 TYR A CA 1
ATOM 1940 C C . TYR A 1 251 ? -4.688 -37.562 -9.328 1 98.12 251 TYR A C 1
ATOM 1942 O O . TYR A 1 251 ? -5.441 -36.562 -9.234 1 98.12 251 TYR A O 1
ATOM 1950 N N . ALA A 1 252 ? -3.699 -37.75 -8.461 1 98.56 252 ALA A N 1
ATOM 1951 C CA . ALA A 1 252 ? -3.312 -36.781 -7.426 1 98.56 252 ALA A CA 1
ATOM 1952 C C . ALA A 1 252 ? -1.794 -36.719 -7.273 1 98.56 252 ALA A C 1
ATOM 1954 O O . ALA A 1 252 ? -1.108 -37.75 -7.426 1 98.56 252 ALA A O 1
ATOM 1955 N N . ALA A 1 253 ? -1.301 -35.625 -6.996 1 98.44 253 ALA A N 1
ATOM 1956 C CA . ALA A 1 253 ? 0.141 -35.438 -6.84 1 98.44 253 ALA A CA 1
ATOM 1957 C C . ALA A 1 253 ? 0.468 -34.156 -6.109 1 98.44 253 ALA A C 1
ATOM 1959 O O . ALA A 1 253 ? -0.404 -33.281 -5.93 1 98.44 253 ALA A O 1
ATOM 1960 N N . MET A 1 254 ? 1.642 -34.094 -5.617 1 97.19 254 MET A N 1
ATOM 1961 C CA . MET A 1 254 ? 2.195 -32.844 -5.129 1 97.19 254 MET A CA 1
ATOM 1962 C C . MET A 1 254 ? 2.68 -31.953 -6.285 1 97.19 254 MET A C 1
ATOM 1964 O O . MET A 1 254 ? 3.205 -32.469 -7.273 1 97.19 254 MET A O 1
ATOM 1968 N N . SER A 1 255 ? 2.457 -30.688 -6.246 1 96.56 255 SER A N 1
ATOM 1969 C CA . SER A 1 255 ? 2.938 -29.781 -7.281 1 96.56 255 SER A CA 1
ATOM 1970 C C . SER A 1 255 ? 4.328 -29.25 -6.953 1 96.56 255 SER A C 1
ATOM 1972 O O . SER A 1 255 ? 4.566 -28.75 -5.848 1 96.56 255 SER A O 1
ATOM 1974 N N . GLY A 1 256 ? 5.23 -29.328 -7.879 1 93.56 256 GLY A N 1
ATOM 1975 C CA . GLY A 1 256 ? 6.582 -28.844 -7.645 1 93.56 256 GLY A CA 1
ATOM 1976 C C . GLY A 1 256 ? 7.23 -29.438 -6.414 1 93.56 256 GLY A C 1
ATOM 1977 O O . GLY A 1 256 ? 7.156 -30.656 -6.199 1 93.56 256 GLY A O 1
ATOM 1978 N N . SER A 1 257 ? 7.906 -28.562 -5.695 1 90 257 SER A N 1
ATOM 1979 C CA . SER A 1 257 ? 8.547 -29.016 -4.469 1 90 257 SER A CA 1
ATOM 1980 C C . SER A 1 257 ? 7.562 -29.031 -3.303 1 90 257 SER A C 1
ATOM 1982 O O . SER A 1 257 ? 7.914 -29.438 -2.191 1 90 257 SER A O 1
ATOM 1984 N N . GLY A 1 258 ? 6.328 -28.797 -3.592 1 88.12 258 GLY A N 1
ATOM 1985 C CA . GLY A 1 258 ? 5.332 -28.719 -2.535 1 88.12 258 GLY A CA 1
ATOM 1986 C C . GLY A 1 258 ? 5.203 -27.344 -1.93 1 88.12 258 GLY A C 1
ATOM 1987 O O . GLY A 1 258 ? 5.812 -26.391 -2.418 1 88.12 258 GLY A O 1
ATOM 1988 N N . SER A 1 259 ? 4.176 -27.297 -1.059 1 92.38 259 SER A N 1
ATOM 1989 C CA . SER A 1 259 ? 3.521 -28.391 -0.347 1 92.38 259 SER A CA 1
ATOM 1990 C C . SER A 1 259 ? 2.098 -28.594 -0.848 1 92.38 259 SER A C 1
A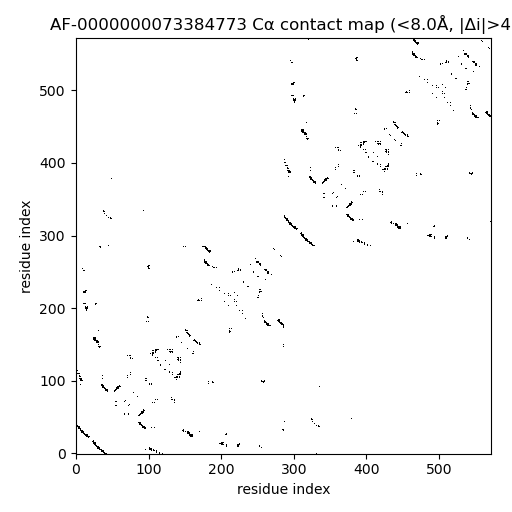TOM 1992 O O . SER A 1 259 ? 1.335 -29.375 -0.259 1 92.38 259 SER A O 1
ATOM 1994 N N . ALA A 1 260 ? 1.627 -27.969 -1.854 1 96.56 260 ALA A N 1
ATOM 1995 C CA . ALA A 1 260 ? 0.268 -28.156 -2.357 1 96.56 260 ALA A CA 1
ATOM 1996 C C . ALA A 1 260 ? 0.103 -29.531 -3.002 1 96.56 260 ALA A C 1
ATOM 1998 O O . ALA A 1 260 ? 0.987 -29.984 -3.729 1 96.56 260 ALA A O 1
ATOM 1999 N N . ILE A 1 261 ? -0.997 -30.156 -2.643 1 98.06 261 ILE A N 1
ATOM 2000 C CA . ILE A 1 261 ? -1.424 -31.406 -3.275 1 98.06 261 ILE A CA 1
ATOM 2001 C C . ILE A 1 261 ? -2.67 -31.141 -4.121 1 98.06 261 ILE A C 1
ATOM 2003 O O . ILE A 1 261 ? -3.57 -30.406 -3.709 1 98.06 261 ILE A O 1
ATOM 2007 N N . PHE A 1 262 ? -2.664 -31.734 -5.32 1 98.5 262 PHE A N 1
ATOM 2008 C CA . PHE A 1 262 ? -3.85 -31.547 -6.152 1 98.5 262 PHE A CA 1
ATOM 2009 C C . PHE A 1 262 ? -4.426 -32.906 -6.578 1 98.5 262 PHE A C 1
ATOM 2011 O O . PHE A 1 262 ? -3.723 -33.906 -6.57 1 98.5 262 PHE A O 1
ATOM 2018 N N . GLY A 1 263 ? -5.707 -32.906 -6.805 1 98.44 263 GLY A N 1
ATOM 2019 C CA . GLY A 1 263 ? -6.434 -34.031 -7.363 1 98.44 263 GLY A CA 1
ATOM 2020 C C . GLY A 1 263 ? -7.285 -33.656 -8.562 1 98.44 263 GLY A C 1
ATOM 2021 O O . GLY A 1 263 ? -7.898 -32.594 -8.586 1 98.44 263 GLY A O 1
ATOM 2022 N N . ILE A 1 264 ? -7.234 -34.5 -9.555 1 98.06 264 ILE A N 1
ATOM 2023 C CA . ILE A 1 264 ? -8.031 -34.312 -10.758 1 98.06 264 ILE A CA 1
ATOM 2024 C C . ILE A 1 264 ? -9.211 -35.281 -10.758 1 98.06 264 ILE A C 1
ATOM 2026 O O . ILE A 1 264 ? -9.023 -36.5 -10.578 1 98.06 264 ILE A O 1
ATOM 2030 N N . PHE A 1 265 ? -10.414 -34.75 -11 1 97.81 265 PHE A N 1
ATOM 2031 C CA . PHE A 1 265 ? -11.656 -35.5 -10.906 1 97.81 265 PHE A CA 1
ATOM 2032 C C . PHE A 1 265 ? -12.43 -35.438 -12.211 1 97.81 265 PHE A C 1
ATOM 2034 O O . PHE A 1 265 ? -12.508 -34.375 -12.844 1 97.81 265 PHE A O 1
ATOM 2041 N N . LYS A 1 266 ? -12.992 -36.531 -12.609 1 95.88 266 LYS A N 1
ATOM 2042 C CA . LYS A 1 266 ? -13.844 -36.562 -13.789 1 95.88 266 LYS A CA 1
ATOM 2043 C C . LYS A 1 266 ? -15.125 -35.75 -13.562 1 95.88 266 LYS A C 1
ATOM 2045 O O . LYS A 1 266 ? -15.633 -35.125 -14.484 1 95.88 266 LYS A O 1
ATOM 2050 N N . HIS A 1 267 ? -15.656 -35.844 -12.367 1 94.94 267 HIS A N 1
ATOM 2051 C CA . HIS A 1 267 ? -16.844 -35.125 -11.945 1 94.94 267 HIS A CA 1
ATOM 2052 C C . HIS A 1 267 ? -16.562 -34.281 -10.703 1 94.94 267 HIS A C 1
ATOM 2054 O O . HIS A 1 267 ? -15.711 -34.656 -9.883 1 94.94 267 HIS A O 1
ATOM 2060 N N . LYS A 1 268 ? -17.297 -33.219 -10.641 1 94.75 268 LYS A N 1
ATOM 2061 C CA . LYS A 1 268 ? -17.125 -32.375 -9.469 1 94.75 268 LYS A CA 1
ATOM 2062 C C . LYS A 1 268 ? -17.391 -33.156 -8.18 1 94.75 268 LYS A C 1
ATOM 2064 O O . LYS A 1 268 ? -18.484 -33.656 -7.977 1 94.75 268 LYS A O 1
ATOM 2069 N N . PRO A 1 269 ? -16.375 -33.219 -7.355 1 94.25 269 PRO A N 1
ATOM 2070 C CA . PRO A 1 269 ? -16.609 -33.938 -6.102 1 94.25 269 PRO A CA 1
ATOM 2071 C C . PRO A 1 269 ? -17.531 -33.156 -5.148 1 94.25 269 PRO A C 1
ATOM 2073 O O . PRO A 1 269 ? -17.484 -31.922 -5.102 1 94.25 269 PRO A O 1
ATOM 2076 N N . ALA A 1 270 ? -18.25 -33.906 -4.344 1 90.44 270 ALA A N 1
ATOM 2077 C CA . ALA A 1 270 ? -19.203 -33.281 -3.41 1 90.44 270 ALA A CA 1
ATOM 2078 C C . ALA A 1 270 ? -18.516 -32.906 -2.1 1 90.44 270 ALA A C 1
ATOM 2080 O O . ALA A 1 270 ? -17.641 -33.625 -1.616 1 90.44 270 ALA A O 1
ATOM 2081 N N . ASN A 1 271 ? -18.844 -31.828 -1.513 1 90.19 271 ASN A N 1
ATOM 2082 C CA . ASN A 1 271 ? -18.484 -31.359 -0.18 1 90.19 271 ASN A CA 1
ATOM 2083 C C . ASN A 1 271 ? -16.969 -31.406 0.034 1 90.19 271 ASN A C 1
ATOM 2085 O O . ASN A 1 271 ? -16.5 -31.812 1.098 1 90.19 271 ASN A O 1
ATOM 2089 N N . ILE A 1 272 ? -16.188 -31.156 -1.021 1 91.38 272 ILE A N 1
ATOM 2090 C CA . ILE A 1 272 ? -14.734 -31.312 -0.971 1 91.38 272 ILE A CA 1
ATOM 2091 C C . ILE A 1 272 ? -14.156 -30.312 0.03 1 91.38 272 ILE A C 1
ATOM 2093 O O . ILE A 1 272 ? -13.195 -30.625 0.739 1 91.38 272 ILE A O 1
ATOM 2097 N N . GLU A 1 273 ? -14.695 -29.141 0.115 1 89.88 273 GLU A N 1
ATOM 2098 C CA . GLU A 1 273 ? -14.188 -28.125 1.033 1 89.88 273 GLU A CA 1
ATOM 2099 C C . GLU A 1 273 ? -14.383 -28.547 2.486 1 89.88 273 GLU A C 1
ATOM 2101 O O . GLU A 1 273 ? -13.531 -28.266 3.338 1 89.88 273 GLU A O 1
ATOM 2106 N N . GLU A 1 274 ? -15.445 -29.219 2.756 1 92.31 274 GLU A N 1
ATOM 2107 C CA . GLU A 1 274 ? -15.703 -29.719 4.102 1 92.31 274 GLU A CA 1
ATOM 2108 C C . GLU A 1 274 ? -14.742 -30.844 4.473 1 92.31 274 GLU A C 1
ATOM 2110 O O . GLU A 1 274 ? -14.398 -31.016 5.645 1 92.31 274 GLU A O 1
ATOM 2115 N N . GLN A 1 275 ? -14.305 -31.531 3.467 1 93.12 275 GLN A N 1
ATOM 2116 C CA . GLN A 1 275 ? -13.406 -32.656 3.676 1 93.12 275 GLN A CA 1
ATOM 2117 C C . GLN A 1 275 ? -12.008 -32.188 4.074 1 93.12 275 GLN A C 1
ATOM 2119 O O . GLN A 1 275 ? -11.227 -32.969 4.648 1 93.12 275 GLN A O 1
ATOM 2124 N N . PHE A 1 276 ? -11.695 -31.031 3.764 1 96.12 276 PHE A N 1
ATOM 2125 C CA . PHE A 1 276 ? -10.375 -30.484 4.07 1 96.12 276 PHE A CA 1
ATOM 2126 C C . PHE A 1 276 ? -10.5 -29.234 4.934 1 96.12 276 PHE A C 1
ATOM 2128 O O . PHE A 1 276 ? -9.852 -28.219 4.664 1 96.12 276 PHE A O 1
ATOM 2135 N N . GLU A 1 277 ? -11.312 -29.297 5.906 1 92.12 277 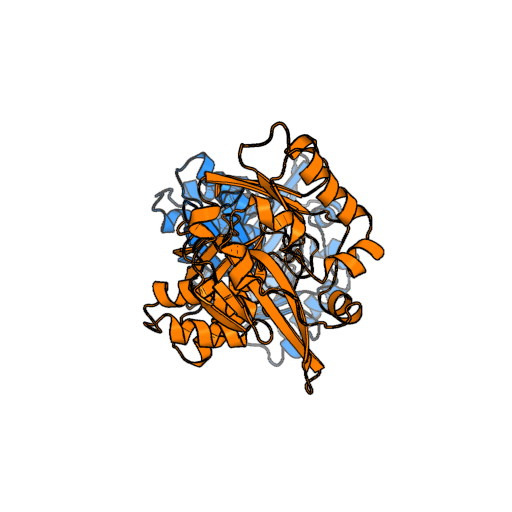GLU A N 1
ATOM 2136 C CA . GLU A 1 277 ? -11.547 -28.172 6.812 1 92.12 277 GLU A CA 1
ATOM 2137 C C . GLU A 1 277 ? -10.25 -27.703 7.469 1 92.12 277 GLU A C 1
ATOM 2139 O O . GLU A 1 277 ? -9.445 -28.531 7.91 1 92.12 277 GLU A O 1
ATOM 2144 N N . GLY A 1 278 ? -10.039 -26.375 7.477 1 92.25 278 GLY A N 1
ATOM 2145 C CA . GLY A 1 278 ? -8.852 -25.828 8.102 1 92.25 278 GLY A CA 1
ATOM 2146 C C . GLY A 1 278 ? -7.688 -25.672 7.137 1 92.25 278 GLY A C 1
ATOM 2147 O O . GLY A 1 278 ? -6.641 -25.125 7.496 1 92.25 278 GLY A O 1
ATOM 2148 N N . MET A 1 279 ? -7.887 -26.203 5.945 1 94.62 279 MET A N 1
ATOM 2149 C CA . MET A 1 279 ? -6.859 -26.109 4.91 1 94.62 279 MET A CA 1
ATOM 2150 C C . MET A 1 279 ? -7.312 -25.203 3.768 1 94.62 279 MET A C 1
ATOM 2152 O O . MET A 1 279 ? -8.5 -24.891 3.662 1 94.62 279 MET A O 1
ATOM 2156 N N . PHE A 1 280 ? -6.34 -24.688 3.076 1 95.56 280 PHE A N 1
ATOM 2157 C CA . PHE A 1 280 ? -6.699 -24.109 1.786 1 95.56 280 PHE A CA 1
ATOM 2158 C C . PHE A 1 280 ? -7.254 -25.172 0.854 1 95.56 280 PHE A C 1
ATOM 2160 O O . PHE A 1 280 ? -6.641 -26.234 0.672 1 95.56 280 PHE A O 1
ATOM 2167 N N . CYS A 1 281 ? -8.375 -24.953 0.32 1 96.88 281 CYS A N 1
ATOM 2168 C CA . CYS A 1 281 ? -8.992 -25.906 -0.604 1 96.88 281 CYS A CA 1
ATOM 2169 C C . CYS A 1 281 ? -9.805 -25.172 -1.666 1 96.88 281 CYS A C 1
ATOM 2171 O O . CYS A 1 281 ? -10.719 -24.406 -1.341 1 96.88 281 CYS A O 1
ATOM 2173 N N . LYS A 1 282 ? -9.469 -25.344 -2.887 1 96.31 282 LYS A N 1
ATOM 2174 C CA . LYS A 1 282 ? -10.188 -24.734 -4 1 96.31 282 LYS A CA 1
ATOM 2175 C C . LYS A 1 282 ? -10.492 -25.766 -5.086 1 96.31 282 LYS A C 1
ATOM 2177 O O . LYS A 1 282 ? -9.664 -26.625 -5.383 1 96.31 282 LYS A O 1
ATOM 2182 N N . ILE A 1 283 ? -11.68 -25.688 -5.633 1 96.81 283 ILE A N 1
ATOM 2183 C CA . ILE A 1 283 ? -12.094 -26.531 -6.754 1 96.81 283 ILE A CA 1
ATOM 2184 C C . ILE A 1 283 ? -12.273 -25.672 -8 1 96.81 283 ILE A C 1
ATOM 2186 O O . ILE A 1 283 ? -12.805 -24.547 -7.926 1 96.81 283 ILE A O 1
ATOM 2190 N N . MET A 1 284 ? -11.789 -26.125 -9.117 1 95.44 284 MET A N 1
ATOM 2191 C CA . MET A 1 284 ? -11.906 -25.375 -10.367 1 95.44 284 MET A CA 1
ATOM 2192 C C . MET A 1 284 ? -12.133 -26.312 -11.547 1 95.44 284 MET A C 1
ATOM 2194 O O . MET A 1 284 ? -11.719 -27.469 -11.508 1 95.44 284 MET A O 1
ATOM 2198 N N . LYS A 1 285 ? -12.766 -25.781 -12.516 1 93.81 285 LYS A N 1
ATOM 2199 C CA . LYS A 1 285 ? -12.977 -26.531 -13.75 1 93.81 285 LYS A CA 1
ATOM 2200 C C . LYS A 1 285 ? -11.828 -26.297 -14.727 1 93.81 285 LYS A C 1
ATOM 2202 O O . LYS A 1 285 ? -11.352 -25.172 -14.891 1 93.81 285 LYS A O 1
ATOM 2207 N N . LEU A 1 286 ? -11.359 -27.391 -15.289 1 92.38 286 LEU A N 1
ATOM 2208 C CA . LEU A 1 286 ? -10.281 -27.312 -16.266 1 92.38 286 LEU A CA 1
ATOM 2209 C C . LEU A 1 286 ? -10.828 -27.266 -17.688 1 92.38 286 LEU A C 1
ATOM 2211 O O . LEU A 1 286 ? -11.898 -27.828 -17.953 1 92.38 286 LEU A O 1
ATOM 2215 N N . MET B 1 1 ? -4.809 11.914 -9.906 1 94.75 1 MET B N 1
ATOM 2216 C CA . MET B 1 1 ? -4.738 13.281 -9.391 1 94.75 1 MET B CA 1
ATOM 2217 C C . MET B 1 1 ? -4.008 13.32 -8.055 1 94.75 1 MET B C 1
ATOM 2219 O O . MET B 1 1 ? -4.117 12.398 -7.25 1 94.75 1 MET B O 1
ATOM 2223 N N . ILE B 1 2 ? -3.252 14.391 -7.805 1 97.44 2 ILE B N 1
ATOM 2224 C CA . ILE B 1 2 ? -2.416 14.5 -6.613 1 97.44 2 ILE B CA 1
ATOM 2225 C C . ILE B 1 2 ? -2.646 15.852 -5.945 1 97.44 2 ILE B C 1
ATOM 2227 O O . ILE B 1 2 ? -2.975 16.828 -6.613 1 97.44 2 ILE B O 1
ATOM 2231 N N . THR B 1 3 ? -2.598 15.898 -4.645 1 98 3 THR B N 1
ATOM 2232 C CA . THR B 1 3 ? -2.66 17.125 -3.861 1 98 3 THR B CA 1
ATOM 2233 C C . THR B 1 3 ? -1.648 17.094 -2.721 1 98 3 THR B C 1
ATOM 2235 O O . THR B 1 3 ? -1.075 16.047 -2.422 1 98 3 THR B O 1
ATOM 2238 N N . PHE B 1 4 ? -1.396 18.25 -2.152 1 98.06 4 PHE B N 1
ATOM 2239 C CA . PHE B 1 4 ? -0.386 18.391 -1.11 1 98.06 4 PHE B CA 1
ATOM 2240 C C . PHE B 1 4 ? -0.987 19.031 0.138 1 98.06 4 PHE B C 1
ATOM 2242 O O . PHE B 1 4 ? -0.912 20.25 0.319 1 98.06 4 PHE B O 1
ATOM 2249 N N . PRO B 1 5 ? -1.578 18.203 1.016 1 98.38 5 PRO B N 1
ATOM 2250 C CA . PRO B 1 5 ? -2.148 18.703 2.268 1 98.38 5 PRO B CA 1
ATOM 2251 C C . PRO B 1 5 ? -1.13 19.453 3.121 1 98.38 5 PRO B C 1
ATOM 2253 O O . PRO B 1 5 ? -0.086 18.891 3.477 1 98.38 5 PRO B O 1
ATOM 2256 N N . CYS B 1 6 ? -1.443 20.688 3.512 1 97.56 6 CYS B N 1
ATOM 2257 C CA . CYS B 1 6 ? -0.5 21.5 4.262 1 97.56 6 CYS B CA 1
ATOM 2258 C C . CYS B 1 6 ? -0.783 21.438 5.758 1 97.56 6 CYS B C 1
ATOM 2260 O O . CYS B 1 6 ? -1.906 21.141 6.168 1 97.56 6 CYS B O 1
ATOM 2262 N N . ALA B 1 7 ? 0.229 21.688 6.512 1 97.38 7 ALA B N 1
ATOM 2263 C CA . ALA B 1 7 ? 0.076 21.797 7.961 1 97.38 7 ALA B CA 1
ATOM 2264 C C . ALA B 1 7 ? -0.406 23.188 8.359 1 97.38 7 ALA B C 1
ATOM 2266 O O . ALA B 1 7 ? -0.629 24.047 7.496 1 97.38 7 ALA B O 1
ATOM 2267 N N . LYS B 1 8 ? -0.697 23.312 9.633 1 96.62 8 LYS B N 1
ATOM 2268 C CA . LYS B 1 8 ? -0.99 24.609 10.227 1 96.62 8 LYS B CA 1
ATOM 2269 C C . LYS B 1 8 ? -0.27 24.781 11.562 1 96.62 8 LYS B C 1
ATOM 2271 O O . LYS B 1 8 ? 0.161 23.812 12.172 1 96.62 8 LYS B O 1
ATOM 2276 N N . ILE B 1 9 ? -0.062 26.047 11.922 1 96.56 9 ILE B N 1
ATOM 2277 C CA . ILE B 1 9 ? 0.337 26.359 13.289 1 96.56 9 ILE B CA 1
ATOM 2278 C C . ILE B 1 9 ? -0.765 27.172 13.969 1 96.56 9 ILE B C 1
ATOM 2280 O O . ILE B 1 9 ? -1.657 27.703 13.312 1 96.56 9 ILE B O 1
ATOM 2284 N N . ASN B 1 10 ? -0.738 27.141 15.234 1 96.94 10 ASN B N 1
ATOM 2285 C CA . ASN B 1 10 ? -1.626 27.969 16.047 1 96.94 10 ASN B CA 1
ATOM 2286 C C . ASN B 1 10 ? -0.934 29.25 16.516 1 96.94 10 ASN B C 1
ATOM 2288 O O . ASN B 1 10 ? 0.05 29.188 17.25 1 96.94 10 ASN B O 1
ATOM 2292 N N . LEU B 1 11 ? -1.449 30.375 16.094 1 96.88 11 LEU B N 1
ATOM 2293 C CA . LEU B 1 11 ? -1 31.672 16.625 1 96.88 11 LEU B CA 1
ATOM 2294 C C . LEU B 1 11 ? -1.82 32.062 17.844 1 96.88 11 LEU B C 1
ATOM 2296 O O . LEU B 1 11 ? -2.807 32.781 17.719 1 96.88 11 LEU B O 1
ATOM 2300 N N . GLY B 1 12 ? -1.294 31.594 18.953 1 96.81 12 GLY B N 1
ATOM 2301 C CA . GLY B 1 12 ? -2.047 31.719 20.188 1 96.81 12 GLY B CA 1
ATOM 2302 C C . GLY B 1 12 ? -3.104 30.641 20.359 1 96.81 12 GLY B C 1
ATOM 2303 O O . GLY B 1 12 ? -3.68 30.172 19.375 1 96.81 12 GLY B O 1
ATOM 2304 N N . LEU B 1 13 ? -3.316 30.25 21.531 1 97 13 LEU B N 1
ATOM 2305 C CA . LEU B 1 13 ? -4.348 29.281 21.891 1 97 13 LEU B CA 1
ATOM 2306 C C . LEU B 1 13 ? -4.789 29.453 23.344 1 97 13 LEU B C 1
ATOM 2308 O O . LEU B 1 13 ? -4.004 29.234 24.266 1 97 13 LEU B O 1
ATOM 2312 N N . ASN B 1 14 ? -6.008 29.859 23.484 1 97 14 ASN B N 1
ATOM 2313 C CA . ASN B 1 14 ? -6.559 30.125 24.812 1 97 14 ASN B CA 1
ATOM 2314 C C . ASN B 1 14 ? -7.727 29.188 25.125 1 97 14 ASN B C 1
ATOM 2316 O O . ASN B 1 14 ? -8.672 29.078 24.344 1 97 14 ASN B O 1
ATOM 2320 N N . ILE B 1 15 ? -7.625 28.5 26.203 1 95.94 15 ILE B N 1
ATOM 2321 C CA . ILE B 1 15 ? -8.727 27.688 26.719 1 95.94 15 ILE B CA 1
ATOM 2322 C C . ILE B 1 15 ? -9.602 28.531 27.625 1 95.94 15 ILE B C 1
ATOM 2324 O O . ILE B 1 15 ? -9.25 28.781 28.797 1 95.94 15 ILE B O 1
ATOM 2328 N N . VAL B 1 16 ? -10.742 28.891 27.156 1 95.81 16 VAL B N 1
ATOM 2329 C CA . VAL B 1 16 ? -11.523 30 27.703 1 95.81 16 VAL B CA 1
ATOM 2330 C C . VAL B 1 16 ? -12.414 29.5 28.828 1 95.81 16 VAL B C 1
ATOM 2332 O O . VAL B 1 16 ? -12.523 30.141 29.875 1 95.81 16 VAL B O 1
ATOM 2335 N N . SER B 1 17 ? -13.094 28.406 28.594 1 94.81 17 SER B N 1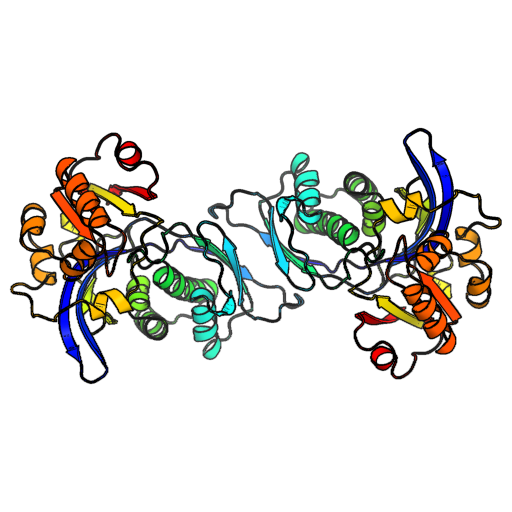
ATOM 2336 C CA . SER B 1 17 ? -14.023 27.875 29.578 1 94.81 17 SER B CA 1
ATOM 2337 C C . SER B 1 17 ? -14.305 26.391 29.344 1 94.81 17 SER B C 1
ATOM 2339 O O . SER B 1 17 ? -14.039 25.875 28.25 1 94.81 17 SER B O 1
ATOM 2341 N N . LYS B 1 18 ? -14.852 25.75 30.453 1 92.25 18 LYS B N 1
ATOM 2342 C CA . LYS B 1 18 ? -15.305 24.375 30.344 1 92.25 18 LYS B CA 1
ATOM 2343 C C . LYS B 1 18 ? -16.797 24.312 30.031 1 92.25 18 LYS B C 1
ATOM 2345 O O . LYS B 1 18 ? -17.594 25.031 30.641 1 92.25 18 LYS B O 1
ATOM 2350 N N . ARG B 1 19 ? -17.062 23.484 29.078 1 91.62 19 ARG B N 1
ATOM 2351 C CA . ARG B 1 19 ? -18.453 23.312 28.672 1 91.62 19 ARG B CA 1
ATOM 2352 C C . ARG B 1 19 ? -19.141 22.234 29.5 1 91.62 19 ARG B C 1
ATOM 2354 O O . ARG B 1 19 ? -18.469 21.359 30.047 1 91.62 19 ARG B O 1
ATOM 2361 N N . LYS B 1 20 ? -20.531 22.234 29.391 1 91.62 20 LYS B N 1
ATOM 2362 C CA . LYS B 1 20 ? -21.328 21.25 30.109 1 91.62 20 LYS B CA 1
ATOM 2363 C C . LYS B 1 20 ? -21.172 19.859 29.5 1 91.62 20 LYS B C 1
ATOM 2365 O O . LYS B 1 20 ? -21.312 18.844 30.203 1 91.62 20 LYS B O 1
ATOM 2370 N N . ASP B 1 21 ? -20.828 19.797 28.281 1 90 21 ASP B N 1
ATOM 2371 C CA . ASP B 1 21 ? -20.688 18.516 27.594 1 90 21 ASP B CA 1
ATOM 2372 C C . ASP B 1 21 ? -19.297 17.922 27.797 1 90 21 ASP B C 1
ATOM 2374 O O . ASP B 1 21 ? -18.969 16.906 27.188 1 90 21 ASP B O 1
ATOM 2378 N N . GLY B 1 22 ? -18.484 18.547 28.516 1 86.12 22 GLY B N 1
ATOM 2379 C CA . GLY B 1 22 ? -17.172 18 28.844 1 86.12 22 GLY B CA 1
ATOM 2380 C C . GLY B 1 22 ? -16.062 18.578 27.984 1 86.12 22 GLY B C 1
ATOM 2381 O O . GLY B 1 22 ? -14.875 18.438 28.328 1 86.12 22 GLY B O 1
ATOM 2382 N N . TYR B 1 23 ? -16.438 19.312 26.922 1 87.88 23 TYR B N 1
ATOM 2383 C CA . TYR B 1 23 ? -15.453 19.969 26.062 1 87.88 23 TYR B CA 1
ATOM 2384 C C . TYR B 1 23 ? -15.086 21.344 26.609 1 87.88 23 TYR B C 1
ATOM 2386 O O . TYR B 1 23 ? -15.578 21.75 27.656 1 87.88 23 TYR B O 1
ATOM 2394 N N . HIS B 1 24 ? -14.109 21.938 26.016 1 92 24 HIS B N 1
ATOM 2395 C CA . HIS B 1 24 ? -13.656 23.266 26.391 1 92 24 HIS B CA 1
ATOM 2396 C C . HIS B 1 24 ? -13.836 24.25 25.25 1 92 24 HIS B C 1
ATOM 2398 O O . HIS B 1 24 ? -13.617 23.906 24.078 1 92 24 HIS B O 1
ATOM 2404 N N . ASN B 1 25 ? -14.297 25.453 25.625 1 94.06 25 ASN B N 1
ATOM 2405 C CA . ASN B 1 25 ? -14.25 26.531 24.656 1 94.06 25 ASN B CA 1
ATOM 2406 C C . ASN B 1 25 ? -12.836 27.062 24.469 1 94.06 25 ASN B C 1
ATOM 2408 O O . ASN B 1 25 ? -12.117 27.281 25.453 1 94.06 25 ASN B O 1
ATOM 2412 N N . LEU B 1 26 ? -12.477 27.219 23.188 1 94.88 26 LEU B N 1
ATOM 2413 C CA . LEU B 1 26 ? -11.125 27.719 22.938 1 94.88 26 LEU B CA 1
ATOM 2414 C C . LEU B 1 26 ? -11.148 28.859 21.938 1 94.88 26 LEU B C 1
ATOM 2416 O O . LEU B 1 26 ? -12.188 29.141 21.328 1 94.88 26 LEU B O 1
ATOM 2420 N N . GLU B 1 27 ? -10.086 29.656 21.922 1 96.81 27 GLU B N 1
ATOM 2421 C CA . GLU B 1 27 ? -9.789 30.656 20.891 1 96.81 27 GLU B CA 1
ATOM 2422 C C . GLU B 1 27 ? -8.375 30.469 20.328 1 96.81 27 GLU B C 1
ATOM 2424 O O . GLU B 1 27 ? -7.426 30.266 21.094 1 96.81 27 GLU B O 1
ATOM 2429 N N . THR B 1 28 ? -8.297 30.453 19.016 1 97.19 28 THR B N 1
ATOM 2430 C CA . THR B 1 28 ? -6.988 30.328 18.391 1 97.19 28 THR B CA 1
ATOM 2431 C C . THR B 1 28 ? -7.027 30.875 16.969 1 97.19 28 THR B C 1
ATOM 2433 O O . THR B 1 28 ? -8.109 31.156 16.422 1 97.19 28 THR B O 1
ATOM 2436 N N . VAL B 1 29 ? -5.898 31.156 16.422 1 96.31 29 VAL B N 1
ATOM 2437 C CA . VAL B 1 29 ? -5.766 31.516 15.008 1 96.31 29 VAL B CA 1
ATOM 2438 C C . VAL B 1 29 ? -4.969 30.438 14.273 1 96.31 29 VAL B C 1
ATOM 2440 O O . VAL B 1 29 ? -3.812 30.172 14.609 1 96.31 29 VAL B O 1
ATOM 2443 N N . PHE B 1 30 ? -5.637 29.797 13.289 1 96.25 30 PHE B N 1
ATOM 2444 C CA . PHE B 1 30 ? -4.957 28.844 12.422 1 96.25 30 PHE B CA 1
ATOM 2445 C C . PHE B 1 30 ? -4.211 29.562 11.305 1 96.25 30 PHE B C 1
A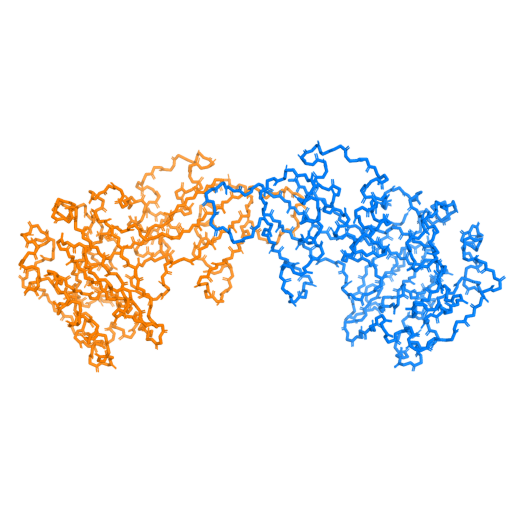TOM 2447 O O . PHE B 1 30 ? -4.766 30.453 10.656 1 96.25 30 PHE B O 1
ATOM 2454 N N . TYR B 1 31 ? -2.986 29.203 11.102 1 95.69 31 TYR B N 1
ATOM 2455 C CA . TYR B 1 31 ? -2.178 29.734 10.008 1 95.69 31 TYR B CA 1
ATOM 2456 C C . TYR B 1 31 ? -1.564 28.609 9.18 1 95.69 31 TYR B C 1
ATOM 2458 O O . TYR B 1 31 ? -0.81 27.781 9.703 1 95.69 31 TYR B O 1
ATOM 2466 N N . PRO B 1 32 ? -1.933 28.547 7.906 1 95.88 32 PRO B N 1
ATOM 2467 C CA . PRO B 1 32 ? -1.387 27.484 7.066 1 95.88 32 PRO B CA 1
ATOM 2468 C C . PRO B 1 32 ? 0.097 27.672 6.758 1 95.88 32 PRO B C 1
ATOM 2470 O O . PRO B 1 32 ? 0.546 28.797 6.539 1 95.88 32 PRO B O 1
ATOM 2473 N N . ILE B 1 33 ? 0.854 26.609 6.793 1 96 33 ILE B N 1
ATOM 2474 C CA . ILE B 1 33 ? 2.285 26.688 6.52 1 96 33 ILE B CA 1
ATOM 2475 C C . ILE B 1 33 ? 2.654 25.703 5.414 1 96 33 ILE B C 1
ATOM 2477 O O . ILE B 1 33 ? 1.974 24.688 5.227 1 96 33 ILE B O 1
ATOM 2481 N N . PRO B 1 34 ? 3.73 25.969 4.664 1 95.88 34 PRO B N 1
ATOM 2482 C CA . PRO B 1 34 ? 4.066 25.141 3.5 1 95.88 34 PRO B CA 1
ATOM 2483 C C . PRO B 1 34 ? 4.84 23.875 3.875 1 95.88 34 PRO B C 1
ATOM 2485 O O . PRO B 1 34 ? 5.84 23.547 3.229 1 95.88 34 PRO B O 1
ATOM 2488 N N . LEU B 1 35 ? 4.52 23.266 4.898 1 97.06 35 LEU B N 1
ATOM 2489 C CA . LEU B 1 35 ? 4.871 21.891 5.23 1 97.06 35 LEU B CA 1
ATOM 2490 C C . LEU B 1 35 ? 3.756 20.922 4.832 1 97.06 35 LEU B C 1
ATOM 2492 O O . LEU B 1 35 ? 2.662 20.969 5.402 1 97.06 35 LEU B O 1
ATOM 2496 N N . THR B 1 36 ? 4.07 20.047 3.846 1 97.75 36 THR B N 1
ATOM 2497 C CA . THR B 1 36 ? 2.945 19.344 3.244 1 97.75 36 THR B CA 1
ATOM 2498 C C . THR B 1 36 ? 3.189 17.828 3.252 1 97.75 36 THR B C 1
ATOM 2500 O O . THR B 1 36 ? 4.332 17.375 3.148 1 97.75 36 THR B O 1
ATOM 2503 N N . ASP B 1 37 ? 2.109 17.094 3.416 1 97.88 37 ASP B N 1
ATOM 2504 C CA . ASP B 1 37 ? 2.055 15.703 2.969 1 97.88 37 ASP B CA 1
ATOM 2505 C C . ASP B 1 37 ? 1.788 15.617 1.467 1 97.88 37 ASP B C 1
ATOM 2507 O O . ASP B 1 37 ? 1.847 16.625 0.765 1 97.88 37 ASP B O 1
ATOM 2511 N N . ALA B 1 38 ? 1.712 14.438 0.926 1 98.44 38 ALA B N 1
ATOM 2512 C CA . ALA B 1 38 ? 1.299 14.203 -0.456 1 98.44 38 ALA B CA 1
ATOM 2513 C C . ALA B 1 38 ? 0.226 13.125 -0.537 1 98.44 38 ALA B C 1
ATOM 2515 O O . ALA B 1 38 ? 0.322 12.094 0.137 1 98.44 38 ALA B O 1
ATOM 2516 N N . LEU B 1 39 ? -0.846 13.375 -1.255 1 98.56 39 LEU B N 1
ATOM 2517 C CA . LEU B 1 39 ? -1.959 12.445 -1.42 1 98.56 39 LEU B CA 1
ATOM 2518 C C . LEU B 1 39 ? -2.328 12.297 -2.893 1 98.56 39 LEU B C 1
ATOM 2520 O O . LEU B 1 39 ? -2.635 13.289 -3.564 1 98.56 39 LEU B O 1
ATOM 2524 N N . GLU B 1 40 ? -2.215 11.078 -3.396 1 98.75 40 GLU B N 1
ATOM 2525 C CA . GLU B 1 40 ? -2.566 10.781 -4.781 1 98.75 40 GLU B CA 1
ATOM 2526 C C . GLU B 1 40 ? -3.643 9.695 -4.855 1 98.75 40 GLU B C 1
ATOM 2528 O O . GLU B 1 40 ? -3.59 8.711 -4.117 1 98.75 40 GLU B O 1
ATOM 2533 N N . ILE B 1 41 ? -4.656 9.922 -5.738 1 98.56 41 ILE B N 1
ATOM 2534 C CA . ILE B 1 41 ? -5.699 8.914 -5.906 1 98.56 41 ILE B CA 1
ATOM 2535 C C . ILE B 1 41 ? -5.727 8.438 -7.355 1 98.56 41 ILE B C 1
ATOM 2537 O O . ILE B 1 41 ? -5.445 9.211 -8.273 1 98.56 41 ILE B O 1
ATOM 2541 N N . LYS B 1 42 ? -5.969 7.176 -7.57 1 98.31 42 LYS B N 1
ATOM 2542 C CA . LYS B 1 42 ? -6.137 6.523 -8.867 1 98.31 42 LYS B CA 1
ATOM 2543 C C . LYS B 1 42 ? -7.426 5.711 -8.906 1 98.31 42 LYS B C 1
ATOM 2545 O O . LYS B 1 42 ? -7.816 5.098 -7.91 1 98.31 42 LYS B O 1
ATOM 2550 N N . LEU B 1 43 ? -8.039 5.676 -10.047 1 97.69 43 LEU B N 1
ATOM 2551 C CA . LEU B 1 43 ? -9.234 4.848 -10.211 1 97.69 43 LEU B CA 1
ATOM 2552 C C . LEU B 1 43 ? -8.898 3.371 -10.047 1 97.69 43 LEU B C 1
ATOM 2554 O O . LEU B 1 43 ? -7.902 2.891 -10.602 1 97.69 43 LEU B O 1
ATOM 2558 N N . MET B 1 44 ? -9.688 2.723 -9.211 1 97.75 44 MET B N 1
ATOM 2559 C CA . MET B 1 44 ? -9.578 1.273 -9.07 1 97.75 44 MET B CA 1
ATOM 2560 C C . MET B 1 44 ? -10.344 0.559 -10.18 1 97.75 44 MET B C 1
ATOM 2562 O O . MET B 1 44 ? -11.477 0.918 -10.484 1 97.75 44 MET B O 1
ATOM 2566 N N . GLY B 1 45 ? -9.656 -0.407 -10.805 1 96.06 45 GLY B N 1
ATOM 2567 C CA . GLY B 1 45 ? -10.352 -1.166 -11.836 1 96.06 45 GLY B CA 1
ATOM 2568 C C . GLY B 1 45 ? -11.57 -1.9 -11.312 1 96.06 45 GLY B C 1
ATOM 2569 O O . GLY B 1 45 ? -11.57 -2.404 -10.188 1 96.06 45 GLY B O 1
ATOM 2570 N N . ASP B 1 46 ? -12.594 -2.074 -12.133 1 95.19 46 ASP B N 1
ATOM 2571 C CA . ASP B 1 46 ? -13.859 -2.691 -11.75 1 95.19 46 ASP B CA 1
ATOM 2572 C C . ASP B 1 46 ? -13.648 -4.133 -11.289 1 95.19 46 ASP B C 1
ATOM 2574 O O . ASP B 1 46 ? -14.328 -4.602 -10.375 1 95.19 46 ASP B O 1
ATOM 2578 N N . GLU B 1 47 ? -12.68 -4.777 -11.867 1 96.31 47 GLU B N 1
ATOM 2579 C CA . GLU B 1 47 ? -12.484 -6.199 -11.594 1 96.31 47 GLU B CA 1
ATOM 2580 C C . GLU B 1 47 ? -11.484 -6.418 -10.469 1 96.31 47 GLU B C 1
ATOM 2582 O O . GLU B 1 47 ? -11.227 -7.555 -10.07 1 96.31 47 GLU B O 1
ATOM 2587 N N . PHE B 1 48 ? -10.859 -5.348 -10.016 1 97.06 48 PHE B N 1
ATOM 2588 C CA . PHE B 1 48 ? -9.875 -5.488 -8.953 1 97.06 48 PHE B CA 1
ATOM 2589 C C . PHE B 1 48 ? -10.523 -6.016 -7.676 1 97.06 48 PHE B C 1
ATOM 2591 O O . PHE B 1 48 ? -11.539 -5.484 -7.223 1 97.06 48 PHE B O 1
ATOM 2598 N N . PRO B 1 49 ? -9.945 -7.059 -7.109 1 96.69 49 PRO B N 1
ATOM 2599 C CA . PRO B 1 49 ? -10.609 -7.73 -5.988 1 96.69 49 PRO B CA 1
ATOM 2600 C C . PRO B 1 49 ? -10.273 -7.094 -4.641 1 96.69 49 PRO B C 1
ATOM 2602 O O . PRO B 1 49 ? -9.719 -7.758 -3.762 1 96.69 49 PRO B O 1
ATOM 2605 N N . SER B 1 50 ? -10.68 -5.875 -4.406 1 94.81 50 SER B N 1
ATOM 2606 C CA . SER B 1 50 ? -10.539 -5.207 -3.113 1 94.81 50 SER B CA 1
ATOM 2607 C C . SER B 1 50 ? -11.82 -5.32 -2.291 1 94.81 50 SER B C 1
ATOM 2609 O O . SER B 1 50 ? -12.922 -5.199 -2.828 1 94.81 50 SER B O 1
ATOM 2611 N N . ASP B 1 51 ? -11.609 -5.516 -0.956 1 92.12 51 ASP B N 1
ATOM 2612 C CA . ASP B 1 51 ? -12.758 -5.633 -0.063 1 92.12 51 ASP B CA 1
ATOM 2613 C C . ASP B 1 51 ? -13.258 -4.258 0.373 1 92.12 51 ASP B C 1
ATOM 2615 O O . ASP B 1 51 ? -14.266 -4.148 1.067 1 92.12 51 ASP B O 1
ATOM 2619 N N . VAL B 1 52 ? -12.555 -3.227 -0.026 1 95.44 52 VAL B N 1
ATOM 2620 C CA . VAL B 1 52 ? -12.906 -1.873 0.389 1 95.44 52 VAL B CA 1
ATOM 2621 C C . VAL B 1 52 ? -12.922 -0.948 -0.826 1 95.44 52 VAL B C 1
ATOM 2623 O O . VAL B 1 52 ? -12.148 -1.134 -1.769 1 95.44 52 VAL B O 1
ATOM 2626 N N . PRO B 1 53 ? -13.836 -0.001 -0.814 1 97.56 53 PRO B N 1
ATOM 2627 C CA . PRO B 1 53 ? -13.938 0.896 -1.968 1 97.56 53 PRO B CA 1
ATOM 2628 C C . PRO B 1 53 ? -12.789 1.9 -2.043 1 97.56 53 PRO B C 1
ATOM 2630 O O . PRO B 1 53 ? -12.5 2.428 -3.121 1 97.56 53 PRO B O 1
ATOM 2633 N N . CYS B 1 54 ? -12.203 2.223 -0.931 1 98.25 54 CYS B N 1
ATOM 2634 C CA . CYS B 1 54 ? -11.023 3.074 -0.865 1 98.25 54 CYS B CA 1
ATOM 2635 C C . CYS B 1 54 ? -9.836 2.324 -0.262 1 98.25 54 CYS B C 1
ATOM 2637 O O . CYS B 1 54 ? -9.75 2.168 0.958 1 98.25 54 CYS B O 1
ATOM 2639 N N . ASP B 1 55 ? -8.992 1.878 -1.125 1 97.25 55 ASP B N 1
ATOM 2640 C CA . ASP B 1 55 ? -7.758 1.242 -0.684 1 97.25 55 ASP B CA 1
ATOM 2641 C C . ASP B 1 55 ? -6.668 2.279 -0.425 1 97.25 55 ASP B C 1
ATOM 2643 O O . ASP B 1 55 ? -6.391 3.123 -1.28 1 97.25 55 ASP B O 1
ATOM 2647 N N . LEU B 1 56 ? -6.062 2.211 0.779 1 97.44 56 LEU B N 1
ATOM 2648 C CA . LEU B 1 56 ? -5.098 3.234 1.164 1 97.44 56 LEU B CA 1
ATOM 2649 C C . LEU B 1 56 ? -3.734 2.615 1.457 1 97.44 56 LEU B C 1
ATOM 2651 O O . LEU B 1 56 ? -3.646 1.606 2.162 1 97.44 56 LEU B O 1
ATOM 2655 N N . LYS B 1 57 ? -2.703 3.174 0.838 1 95.75 57 LYS B N 1
ATOM 2656 C CA . LYS B 1 57 ? -1.322 2.928 1.243 1 95.75 57 LYS B CA 1
ATOM 2657 C C . LYS B 1 57 ? -0.7 4.176 1.864 1 95.75 57 LYS B C 1
ATOM 2659 O O . LYS B 1 57 ? -0.876 5.281 1.354 1 95.75 57 LYS B O 1
ATOM 2664 N N . ILE B 1 58 ? -0.05 3.967 2.977 1 95.75 58 ILE B N 1
ATOM 2665 C CA . ILE B 1 58 ? 0.618 5.07 3.652 1 95.75 58 ILE B CA 1
ATOM 2666 C C . ILE B 1 58 ? 2.123 4.812 3.699 1 95.75 58 ILE B C 1
ATOM 2668 O O . ILE B 1 58 ? 2.561 3.719 4.059 1 95.75 58 ILE B O 1
ATOM 2672 N N . THR B 1 59 ? 2.932 5.766 3.244 1 94.38 59 THR B N 1
ATOM 2673 C CA . THR B 1 59 ? 4.387 5.707 3.344 1 94.38 59 THR B CA 1
ATOM 2674 C C . THR B 1 59 ? 4.934 6.961 4.02 1 94.38 59 THR B C 1
ATOM 2676 O O . THR B 1 59 ? 4.172 7.859 4.387 1 94.38 59 THR B O 1
ATOM 2679 N N . GLY B 1 60 ? 6.27 6.984 4.281 1 92.75 60 GLY B N 1
ATOM 2680 C CA . GLY B 1 60 ? 6.898 8.086 4.996 1 92.75 60 GLY B CA 1
ATOM 2681 C C . GLY B 1 60 ? 6.922 7.887 6.5 1 92.75 60 GLY B C 1
ATOM 2682 O O . GLY B 1 60 ? 7.234 6.797 6.98 1 92.75 60 GLY B O 1
ATOM 2683 N N . ASN B 1 61 ? 6.684 9.008 7.18 1 85.62 61 ASN B N 1
ATOM 2684 C CA . ASN B 1 61 ? 6.719 8.961 8.641 1 85.62 61 ASN B CA 1
ATOM 2685 C C . ASN B 1 61 ? 5.43 8.383 9.219 1 85.62 61 ASN B C 1
ATOM 2687 O O . ASN B 1 61 ? 4.883 8.922 10.18 1 85.62 61 ASN B O 1
ATOM 2691 N N . ALA B 1 62 ? 4.992 7.305 8.594 1 72.56 62 ALA B N 1
ATOM 2692 C CA . ALA B 1 62 ? 3.674 6.77 8.93 1 72.56 62 ALA B CA 1
ATOM 2693 C C . ALA B 1 62 ? 3.73 5.938 10.211 1 72.56 62 ALA B C 1
ATOM 2695 O O . ALA B 1 62 ? 4.727 5.266 10.477 1 72.56 62 ALA B O 1
ATOM 2696 N N . VAL B 1 63 ? 2.619 6.238 10.891 1 70.56 63 VAL B N 1
ATOM 2697 C CA . VAL B 1 63 ? 2.402 5.375 12.047 1 70.56 63 VAL B CA 1
ATOM 2698 C C . VAL B 1 63 ? 1.529 4.188 11.648 1 70.56 63 VAL B C 1
ATOM 2700 O O . VAL B 1 63 ? 0.639 4.32 10.805 1 70.56 63 VAL B O 1
ATOM 2703 N N . ASP B 1 64 ? 1.937 3.02 12.133 1 69.81 64 ASP B N 1
ATOM 2704 C CA . ASP B 1 64 ? 1.171 1.808 11.859 1 69.81 64 ASP B CA 1
ATOM 2705 C C . ASP B 1 64 ? -0.262 1.935 12.367 1 69.81 64 ASP B C 1
ATOM 2707 O O . ASP B 1 64 ? -0.483 2.229 13.547 1 69.81 64 ASP B O 1
ATOM 2711 N N . CYS B 1 65 ? -1.139 1.999 11.508 1 76.25 65 CYS B N 1
ATOM 2712 C CA . CYS B 1 65 ? -2.551 2.057 11.867 1 76.25 65 CYS B CA 1
ATOM 2713 C C . CYS B 1 65 ? -3.406 1.307 10.852 1 76.25 65 CYS B C 1
ATOM 2715 O O . CYS B 1 65 ? -2.953 1.024 9.742 1 76.25 65 CYS B O 1
ATOM 2717 N N . ASP B 1 66 ? -4.535 0.88 11.344 1 88.69 66 ASP B N 1
ATOM 2718 C CA . ASP B 1 66 ? -5.547 0.351 10.43 1 88.69 66 ASP B CA 1
ATOM 2719 C C . ASP B 1 66 ? -5.914 1.379 9.367 1 88.69 66 ASP B C 1
ATOM 2721 O O . ASP B 1 66 ? -6.398 2.469 9.688 1 88.69 66 ASP B O 1
ATOM 2725 N N . GLU B 1 67 ? -5.719 1.002 8.164 1 92.25 67 GLU B N 1
ATOM 2726 C CA . GLU B 1 67 ? -5.938 1.903 7.039 1 92.25 67 GLU B CA 1
ATOM 2727 C C . GLU B 1 67 ? -7.375 2.416 7.012 1 92.25 67 GLU B C 1
ATOM 2729 O O . GLU B 1 67 ? -7.621 3.568 6.652 1 92.25 67 GLU B O 1
ATOM 2734 N N . GLN B 1 68 ? -8.266 1.559 7.469 1 94.06 68 GLN B N 1
ATOM 2735 C CA . GLN B 1 68 ? -9.68 1.912 7.355 1 94.06 68 GLN B CA 1
ATOM 2736 C C . GLN B 1 68 ? -10.086 2.904 8.438 1 94.06 68 GLN B C 1
ATOM 2738 O O . GLN B 1 68 ? -11.133 3.545 8.336 1 94.06 68 GLN B O 1
ATOM 2743 N N . ASN B 1 69 ? -9.25 3.062 9.391 1 94.5 69 ASN B N 1
ATOM 2744 C CA . ASN B 1 69 ? -9.508 4.035 10.445 1 94.5 69 ASN B CA 1
ATOM 2745 C C . ASN B 1 69 ? -8.836 5.375 10.156 1 94.5 69 ASN B C 1
ATOM 2747 O O . ASN B 1 69 ? -9.008 6.336 10.898 1 94.5 69 ASN B O 1
ATOM 2751 N N . ASN B 1 70 ? -8.148 5.438 9.094 1 96.25 70 ASN B N 1
ATOM 2752 C CA . ASN B 1 70 ? -7.484 6.676 8.695 1 96.25 70 ASN B CA 1
ATOM 2753 C C . ASN B 1 70 ? -8.492 7.727 8.234 1 96.25 70 ASN B C 1
ATOM 2755 O O . ASN B 1 70 ? -9.453 7.402 7.539 1 96.25 70 ASN B O 1
ATOM 2759 N N . LEU B 1 71 ? -8.258 8.938 8.531 1 96.88 71 LEU B N 1
ATOM 2760 C CA . LEU B 1 71 ? -9.18 10.023 8.234 1 96.88 71 LEU B CA 1
ATOM 2761 C C . LEU B 1 71 ? -9.359 10.195 6.73 1 96.88 71 LEU B C 1
ATOM 2763 O O . LEU B 1 71 ? -10.414 10.641 6.273 1 96.88 71 LEU B O 1
ATOM 2767 N N . VAL B 1 72 ? -8.375 9.805 5.945 1 98.12 72 VAL B N 1
ATOM 2768 C CA . VAL B 1 72 ? -8.477 9.875 4.488 1 98.12 72 VAL B CA 1
ATOM 2769 C C . VAL B 1 72 ? -9.57 8.93 4.004 1 98.12 72 VAL B C 1
ATOM 2771 O O . VAL B 1 72 ? -10.398 9.305 3.172 1 98.12 72 VAL B O 1
ATOM 2774 N N . VAL B 1 73 ? -9.586 7.711 4.559 1 98.5 73 VAL B N 1
ATOM 2775 C CA . VAL B 1 73 ? -10.594 6.727 4.188 1 98.5 73 VAL B CA 1
ATOM 2776 C C . VAL B 1 73 ? -11.961 7.156 4.715 1 98.5 73 VAL B C 1
ATOM 2778 O O . VAL B 1 73 ? -12.977 7.027 4.02 1 98.5 73 VAL B O 1
ATOM 2781 N N . LYS B 1 74 ? -11.969 7.688 5.898 1 98.19 74 LYS B N 1
ATOM 2782 C CA . LYS B 1 74 ? -13.227 8.172 6.469 1 98.19 74 LYS B CA 1
ATOM 2783 C C . LYS B 1 74 ? -13.805 9.305 5.625 1 98.19 74 LYS B C 1
ATOM 2785 O O . LYS B 1 74 ? -15.023 9.398 5.457 1 98.19 74 LYS B O 1
ATOM 2790 N N . ALA B 1 75 ? -12.961 10.172 5.148 1 98.69 75 ALA B N 1
ATOM 2791 C CA . ALA B 1 75 ? -13.414 11.258 4.281 1 98.69 75 ALA B CA 1
ATOM 2792 C C . ALA B 1 75 ? -14.047 10.719 3.004 1 98.69 75 ALA B C 1
ATOM 2794 O O . ALA B 1 75 ? -15.109 11.172 2.59 1 98.69 75 ALA B O 1
ATOM 2795 N N . TYR B 1 76 ? -13.383 9.742 2.4 1 98.81 76 TYR B N 1
ATOM 2796 C CA . TYR B 1 76 ? -13.938 9.086 1.22 1 98.81 76 TYR B CA 1
ATOM 2797 C C . TYR B 1 76 ? -15.32 8.508 1.516 1 98.81 76 TYR B C 1
ATOM 2799 O O . TYR B 1 76 ? -16.266 8.734 0.768 1 98.81 76 TYR B O 1
ATOM 2807 N N . ASN B 1 77 ? -15.391 7.738 2.564 1 98.62 77 ASN B N 1
ATOM 2808 C CA . ASN B 1 77 ? -16.641 7.062 2.914 1 98.62 77 ASN B CA 1
ATOM 2809 C C . ASN B 1 77 ? -17.75 8.062 3.201 1 98.62 77 ASN B C 1
ATOM 2811 O O . ASN B 1 77 ? -18.906 7.82 2.854 1 98.62 77 ASN B O 1
ATOM 2815 N N . LEU B 1 78 ? -17.375 9.102 3.879 1 98.31 78 LEU B N 1
ATOM 2816 C CA . LEU B 1 78 ? -18.344 10.148 4.191 1 98.31 78 LEU B CA 1
ATOM 2817 C C . LEU B 1 78 ? -18.984 10.695 2.918 1 98.31 78 LEU B C 1
ATOM 2819 O O . LEU B 1 78 ? -20.203 10.828 2.846 1 98.31 78 LEU B O 1
ATOM 2823 N N . LEU B 1 79 ? -18.234 11.023 1.902 1 98.56 79 LEU B N 1
ATOM 2824 C CA . LEU B 1 79 ? -18.766 11.547 0.65 1 98.56 79 LEU B CA 1
ATOM 2825 C C . LEU B 1 79 ? -19.484 10.461 -0.135 1 98.56 79 LEU B C 1
ATOM 2827 O O . LEU B 1 79 ? -20.531 10.711 -0.751 1 98.56 79 LEU B O 1
ATOM 2831 N N . ALA B 1 80 ? -18.953 9.242 -0.082 1 98.38 80 ALA B N 1
ATOM 2832 C CA . ALA B 1 80 ? -19.516 8.125 -0.842 1 98.38 80 ALA B CA 1
ATOM 2833 C C . ALA B 1 80 ? -20.922 7.777 -0.348 1 98.38 80 ALA B C 1
ATOM 2835 O O . ALA B 1 80 ? -21.688 7.141 -1.064 1 98.38 80 ALA B O 1
ATOM 2836 N N . ALA B 1 81 ? -21.188 8.102 0.851 1 98.12 81 ALA B N 1
ATOM 2837 C CA . ALA B 1 81 ? -22.516 7.875 1.399 1 98.12 81 ALA B CA 1
ATOM 2838 C C . ALA B 1 81 ? -23.562 8.75 0.697 1 98.12 81 ALA B C 1
ATOM 2840 O O . ALA B 1 81 ? -24.734 8.383 0.611 1 98.12 81 ALA B O 1
ATOM 2841 N N . ASP B 1 82 ? -23.156 9.867 0.135 1 98.06 82 ASP B N 1
ATOM 2842 C CA . ASP B 1 82 ? -24.094 10.836 -0.427 1 98.06 82 ASP B CA 1
ATOM 2843 C C . ASP B 1 82 ? -23.906 10.977 -1.936 1 98.06 82 ASP B C 1
ATOM 2845 O O . ASP B 1 82 ? -24.781 11.477 -2.637 1 98.06 82 ASP B O 1
ATOM 2849 N N . PHE B 1 83 ? -22.75 10.594 -2.408 1 98.06 83 PHE B N 1
ATOM 2850 C CA . PHE B 1 83 ? -22.438 10.742 -3.824 1 98.06 83 PHE B CA 1
ATOM 2851 C C . PHE B 1 83 ? -22 9.414 -4.422 1 98.06 83 PHE B C 1
ATOM 2853 O O . PHE B 1 83 ? -21.469 8.547 -3.715 1 98.06 83 PHE B O 1
ATOM 2860 N N . ARG B 1 84 ? -22.266 9.156 -5.711 1 96.62 84 ARG B N 1
ATOM 2861 C CA . ARG B 1 84 ? -21.703 8.016 -6.426 1 96.62 84 ARG B CA 1
ATOM 2862 C C . ARG B 1 84 ? -20.25 8.258 -6.809 1 96.62 84 ARG B C 1
ATOM 2864 O O . ARG B 1 84 ? -19.969 8.953 -7.789 1 96.62 84 ARG B O 1
ATOM 2871 N N . ILE B 1 85 ? -19.359 7.809 -6.039 1 97.5 85 ILE B N 1
ATOM 2872 C CA . ILE B 1 85 ? -17.922 7.941 -6.27 1 97.5 85 ILE B CA 1
ATOM 2873 C C . ILE B 1 85 ? -17.312 6.57 -6.559 1 97.5 85 ILE B C 1
ATOM 2875 O O . ILE B 1 85 ? -17.641 5.586 -5.887 1 97.5 85 ILE B O 1
ATOM 2879 N N . PRO B 1 86 ? -16.531 6.453 -7.594 1 97.94 86 PRO B N 1
ATOM 2880 C CA . PRO B 1 86 ? -15.922 5.16 -7.906 1 97.94 86 PRO B CA 1
ATOM 2881 C C . PRO B 1 86 ? -14.938 4.695 -6.836 1 97.94 86 PRO B C 1
ATOM 2883 O O . PRO B 1 86 ? -14.516 5.492 -5.992 1 97.94 86 PRO B O 1
ATOM 2886 N N . ARG B 1 87 ? -14.633 3.391 -6.836 1 98.19 87 ARG B N 1
ATOM 2887 C CA . ARG B 1 87 ? -13.586 2.852 -5.973 1 98.19 87 ARG B CA 1
ATOM 2888 C C . ARG B 1 87 ? -12.219 3.391 -6.371 1 98.19 87 ARG B C 1
ATOM 2890 O O . ARG B 1 87 ? -11.953 3.598 -7.559 1 98.19 87 ARG B O 1
ATOM 2897 N N . ILE B 1 88 ? -11.367 3.629 -5.383 1 98.62 88 ILE B N 1
ATOM 2898 C CA . ILE B 1 88 ? -10.094 4.273 -5.699 1 98.62 88 ILE B CA 1
ATOM 2899 C C . ILE B 1 88 ? -8.961 3.596 -4.934 1 98.62 88 ILE B C 1
ATOM 2901 O O . ILE B 1 88 ? -9.203 2.963 -3.9 1 98.62 88 ILE B O 1
ATOM 2905 N N . HIS B 1 89 ? -7.738 3.662 -5.535 1 98.25 89 HIS B N 1
ATOM 2906 C CA . HIS B 1 89 ? -6.48 3.51 -4.812 1 98.25 89 HIS B CA 1
ATOM 2907 C C . HIS B 1 89 ? -5.945 4.859 -4.348 1 98.25 89 HIS B C 1
ATOM 2909 O O . HIS B 1 89 ? -5.785 5.781 -5.148 1 98.25 89 HIS B O 1
ATOM 2915 N N . ALA B 1 90 ? -5.707 4.949 -3.092 1 98.06 90 ALA B N 1
ATOM 2916 C CA . ALA B 1 90 ? -5.098 6.16 -2.553 1 98.06 90 ALA B CA 1
ATOM 2917 C C . ALA B 1 90 ? -3.709 5.875 -1.988 1 98.06 90 ALA B C 1
ATOM 2919 O O . ALA B 1 90 ? -3.48 4.82 -1.391 1 98.06 90 ALA B O 1
ATOM 2920 N N . HIS B 1 91 ? -2.779 6.773 -2.209 1 98 91 HIS B N 1
ATOM 2921 C CA . HIS B 1 91 ? -1.452 6.719 -1.605 1 98 91 HIS B CA 1
ATOM 2922 C C . HIS B 1 91 ? -1.118 8.023 -0.893 1 98 91 HIS B C 1
ATOM 2924 O O . HIS B 1 91 ? -1.073 9.086 -1.521 1 98 91 HIS B O 1
ATOM 2930 N N . LEU B 1 92 ? -0.932 7.902 0.411 1 97.56 92 LEU B N 1
ATOM 2931 C CA . LEU B 1 92 ? -0.604 9.031 1.271 1 97.56 92 LEU B CA 1
ATOM 2932 C C . LEU B 1 92 ? 0.848 8.961 1.732 1 97.56 92 LEU B C 1
ATOM 2934 O O . LEU B 1 92 ? 1.268 7.965 2.324 1 97.56 92 LEU B O 1
ATOM 2938 N N . VAL B 1 93 ? 1.652 10 1.433 1 97.5 93 VAL B N 1
ATOM 2939 C CA . VAL B 1 93 ? 3.01 10.117 1.956 1 97.5 93 VAL B CA 1
ATOM 2940 C C . VAL B 1 93 ? 3.025 11.094 3.129 1 97.5 93 VAL B C 1
ATOM 2942 O O . VAL B 1 93 ? 2.754 12.289 2.955 1 97.5 93 VAL B O 1
ATOM 2945 N N . LYS B 1 94 ? 3.359 10.602 4.285 1 96.38 94 LYS B N 1
ATOM 2946 C CA . LYS B 1 94 ? 3.389 11.414 5.496 1 96.38 94 LYS B CA 1
ATOM 2947 C C . LYS B 1 94 ? 4.746 12.094 5.672 1 96.38 94 LYS B C 1
ATOM 2949 O O . LYS B 1 94 ? 5.773 11.422 5.766 1 96.38 94 LYS B O 1
ATOM 2954 N N . ARG B 1 95 ? 4.699 13.422 5.711 1 96.25 95 ARG B N 1
ATOM 2955 C CA . ARG B 1 95 ? 5.887 14.227 5.969 1 96.25 95 ARG B CA 1
ATOM 2956 C C . ARG B 1 95 ? 5.688 15.117 7.188 1 96.25 95 ARG B C 1
ATOM 2958 O O . ARG B 1 95 ? 6.652 15.461 7.875 1 96.25 95 ARG B O 1
ATOM 2965 N N . ILE B 1 96 ? 4.465 15.477 7.473 1 96.19 96 ILE B N 1
ATOM 2966 C CA . ILE B 1 96 ? 4.117 16.234 8.672 1 96.19 96 ILE B CA 1
ATOM 2967 C C . ILE B 1 96 ? 4.195 15.328 9.898 1 96.19 96 ILE B C 1
ATOM 2969 O O . ILE B 1 96 ? 3.598 14.242 9.914 1 96.19 96 ILE B O 1
ATOM 2973 N N . PRO B 1 97 ? 4.926 15.781 10.93 1 93.56 97 PRO B N 1
ATOM 2974 C CA . PRO B 1 97 ? 5 14.945 12.133 1 93.56 97 PRO B CA 1
ATOM 2975 C C . PRO B 1 97 ? 3.629 14.695 12.758 1 93.56 97 PRO B C 1
ATOM 2977 O O . PRO B 1 97 ? 2.797 15.602 12.82 1 93.56 97 PRO B O 1
ATOM 2980 N N . SER B 1 98 ? 3.465 13.438 13.133 1 88.31 98 SER B N 1
ATOM 2981 C CA . SER B 1 98 ? 2.215 13.062 13.789 1 88.31 98 SER B CA 1
ATOM 2982 C C . SER B 1 98 ? 2.176 13.539 15.234 1 88.31 98 SER B C 1
ATOM 2984 O O . SER B 1 98 ? 3.219 13.656 15.883 1 88.31 98 SER B O 1
ATOM 2986 N N . GLN B 1 99 ? 0.965 13.781 15.711 1 84.5 99 GLN B N 1
ATOM 2987 C CA . GLN B 1 99 ? 0.76 14.18 17.094 1 84.5 99 GLN B CA 1
ATOM 2988 C C . GLN B 1 99 ? 1.646 15.367 17.469 1 84.5 99 GLN B C 1
ATOM 2990 O O . GLN B 1 99 ? 2.33 15.344 18.484 1 84.5 99 GLN B O 1
ATOM 2995 N N . ALA B 1 100 ? 1.73 16.312 16.594 1 90.5 100 ALA B N 1
ATOM 2996 C CA . ALA B 1 100 ? 2.625 17.453 16.781 1 90.5 100 ALA B CA 1
ATOM 2997 C C . ALA B 1 100 ? 1.839 18.75 16.891 1 90.5 100 ALA B C 1
ATOM 2999 O O . ALA B 1 100 ? 2.424 19.828 17.047 1 90.5 100 ALA B O 1
ATOM 3000 N N . GLY B 1 101 ? 0.542 18.703 16.797 1 93.12 101 GLY B N 1
ATOM 3001 C CA . GLY B 1 101 ? -0.275 19.906 16.859 1 93.12 101 GLY B CA 1
ATOM 3002 C C . GLY B 1 101 ? -0.27 20.672 15.547 1 93.12 101 GLY B C 1
ATOM 3003 O O . GLY B 1 101 ? -0.615 21.859 15.523 1 93.12 101 GLY B O 1
ATOM 3004 N N . LEU B 1 102 ? 0.105 20 14.477 1 96.06 102 LEU B N 1
ATOM 3005 C CA . LEU B 1 102 ? 0.262 20.688 13.203 1 96.06 102 LEU B CA 1
ATOM 3006 C C . LEU B 1 102 ? -0.924 20.406 12.281 1 96.06 102 LEU B C 1
ATOM 3008 O O . LEU B 1 102 ? -1.029 20.984 11.203 1 96.06 102 LEU B O 1
ATOM 3012 N N . GLY B 1 103 ? -1.781 19.484 12.633 1 95.25 103 GLY B N 1
ATOM 3013 C CA . GLY B 1 103 ? -3.025 19.234 11.922 1 95.25 103 GLY B CA 1
ATOM 3014 C C . GLY B 1 103 ? -2.846 18.375 10.688 1 95.25 103 GLY B C 1
ATOM 3015 O O . GLY B 1 103 ? -3.65 18.438 9.758 1 95.25 103 GLY B O 1
ATOM 3016 N N . GLY B 1 104 ? -1.808 17.594 10.633 1 96.12 104 GLY B N 1
ATOM 3017 C CA . GLY B 1 104 ? -1.51 16.797 9.453 1 96.12 104 GLY B CA 1
ATOM 3018 C C . GLY B 1 104 ? -2.641 15.867 9.062 1 96.12 104 GLY B C 1
ATOM 3019 O O . GLY B 1 104 ? -3.051 15.828 7.898 1 96.12 104 GLY B O 1
ATOM 3020 N N . GLY B 1 105 ? -3.16 15.07 10.023 1 95.69 105 GLY B N 1
ATOM 3021 C CA . GLY B 1 105 ? -4.258 14.156 9.75 1 95.69 105 GLY B CA 1
ATOM 3022 C C . GLY B 1 105 ? -5.523 14.859 9.297 1 95.69 105 GLY B C 1
ATOM 3023 O O . GLY B 1 105 ? -6.176 14.422 8.344 1 95.69 105 GLY B O 1
ATOM 3024 N N . SER B 1 106 ? -5.82 15.922 9.969 1 96.69 106 SER B N 1
ATOM 3025 C CA . SER B 1 106 ? -6.984 16.719 9.602 1 96.69 106 SER B CA 1
ATOM 3026 C C . SER B 1 106 ? -6.84 17.297 8.195 1 96.69 106 SER B C 1
ATOM 3028 O O . SER B 1 106 ? -7.801 17.312 7.422 1 96.69 106 SER B O 1
ATOM 3030 N N . ALA B 1 107 ? -5.656 17.75 7.953 1 97.94 107 ALA B N 1
ATOM 3031 C CA . ALA B 1 107 ? -5.375 18.266 6.617 1 97.94 107 ALA B CA 1
ATOM 3032 C C . ALA B 1 107 ? -5.57 17.188 5.555 1 97.94 107 ALA B C 1
ATOM 3034 O O . ALA B 1 107 ? -6.191 17.438 4.52 1 97.94 107 ALA B O 1
ATOM 3035 N N . ASP B 1 108 ? -5.047 16.016 5.828 1 98.19 108 ASP B N 1
ATOM 3036 C CA . ASP B 1 108 ? -5.176 14.914 4.879 1 98.19 108 ASP B CA 1
ATOM 3037 C C . ASP B 1 108 ? -6.641 14.625 4.562 1 98.19 108 ASP B C 1
ATOM 3039 O O . ASP B 1 108 ? -7.008 14.438 3.402 1 98.19 108 ASP B O 1
ATOM 3043 N N . ALA B 1 109 ? -7.445 14.602 5.539 1 98.44 109 ALA B N 1
ATOM 3044 C CA . ALA B 1 109 ? -8.875 14.328 5.375 1 98.44 109 ALA B CA 1
ATOM 3045 C C . ALA B 1 109 ? -9.547 15.414 4.547 1 98.44 109 ALA B C 1
ATOM 3047 O O . ALA B 1 109 ? -10.289 15.117 3.605 1 98.44 109 ALA B O 1
ATOM 3048 N N . ALA B 1 110 ? -9.312 16.594 4.902 1 98.56 110 ALA B N 1
ATOM 3049 C CA . ALA B 1 110 ? -9.938 17.719 4.207 1 98.56 110 ALA B CA 1
ATOM 3050 C C . ALA B 1 110 ? -9.508 17.766 2.74 1 98.56 110 ALA B C 1
ATOM 3052 O O . ALA B 1 110 ? -10.336 17.984 1.853 1 98.56 110 ALA B O 1
ATOM 3053 N N . PHE B 1 111 ? -8.227 17.562 2.531 1 98.69 111 PHE B N 1
ATOM 3054 C CA . PHE B 1 111 ? -7.723 17.594 1.163 1 98.69 111 PHE B CA 1
ATOM 3055 C C . PHE B 1 111 ? -8.258 16.422 0.359 1 98.69 111 PHE B C 1
ATOM 3057 O O . PHE B 1 111 ? -8.414 16.516 -0.861 1 98.69 111 PHE B O 1
ATOM 3064 N N . MET B 1 112 ? -8.555 15.305 1.021 1 98.81 112 MET B N 1
ATOM 3065 C CA . MET B 1 112 ? -9.234 14.211 0.333 1 98.81 112 MET B CA 1
ATOM 3066 C C . MET B 1 112 ? -10.609 14.656 -0.16 1 98.81 112 MET B C 1
ATOM 3068 O O . MET B 1 112 ? -10.984 14.367 -1.296 1 98.81 112 MET B O 1
ATOM 3072 N N . ILE B 1 113 ? -11.312 15.344 0.65 1 98.75 113 ILE B N 1
ATOM 3073 C CA . ILE B 1 113 ? -12.617 15.867 0.26 1 98.75 113 ILE B CA 1
ATOM 3074 C C . ILE B 1 113 ? -12.469 16.781 -0.947 1 98.75 113 ILE B C 1
ATOM 3076 O O . ILE B 1 113 ? -13.195 16.656 -1.935 1 98.75 113 ILE B O 1
ATOM 3080 N N . ARG B 1 114 ? -11.469 17.703 -0.845 1 98.44 114 ARG B N 1
ATOM 3081 C CA . ARG B 1 114 ? -11.203 18.609 -1.961 1 98.44 114 ARG B CA 1
ATOM 3082 C C . ARG B 1 114 ? -10.891 17.828 -3.232 1 98.44 114 ARG B C 1
ATOM 3084 O O . ARG B 1 114 ? -11.398 18.156 -4.309 1 98.44 114 ARG B O 1
ATOM 3091 N N . LEU B 1 115 ? -10.047 16.891 -3.064 1 98.38 115 LEU B N 1
ATOM 3092 C CA . LEU B 1 115 ? -9.555 16.094 -4.184 1 98.38 115 LEU B CA 1
ATOM 3093 C C . LEU B 1 115 ? -10.695 15.328 -4.848 1 98.38 115 LEU B C 1
ATOM 3095 O O . LEU B 1 115 ? -10.805 15.305 -6.078 1 98.38 115 LEU B O 1
ATOM 3099 N N . LEU B 1 116 ? -11.547 14.656 -4.098 1 98.62 116 LEU B N 1
ATOM 3100 C CA . LEU B 1 116 ? -12.68 13.906 -4.625 1 98.62 116 LEU B CA 1
ATOM 3101 C C . LEU B 1 116 ? -13.664 14.836 -5.324 1 98.62 116 LEU B C 1
ATOM 3103 O O . LEU B 1 116 ? -14.195 14.5 -6.387 1 98.62 116 LEU B O 1
ATOM 3107 N N . ASP B 1 117 ? -13.898 16 -4.707 1 98.62 117 ASP B N 1
ATOM 3108 C CA . ASP B 1 117 ? -14.797 16.984 -5.305 1 98.62 117 ASP B CA 1
ATOM 3109 C C . ASP B 1 117 ? -14.312 17.391 -6.695 1 98.62 117 ASP B C 1
ATOM 3111 O O . ASP B 1 117 ? -15.094 17.422 -7.648 1 98.62 117 ASP B O 1
ATOM 3115 N N . GLU B 1 118 ? -13.078 17.703 -6.711 1 97.75 118 GLU B N 1
ATOM 3116 C CA . GLU B 1 118 ? -12.492 18.172 -7.965 1 97.75 118 GLU B CA 1
ATOM 3117 C C . GLU B 1 118 ? -12.438 17.031 -8.992 1 97.75 118 GLU B C 1
ATOM 3119 O O . GLU B 1 118 ? -12.906 17.203 -10.125 1 97.75 118 GLU B O 1
ATOM 3124 N N . ARG B 1 119 ? -11.906 15.906 -8.625 1 97.62 119 ARG B N 1
ATOM 3125 C CA . ARG B 1 119 ? -11.641 14.797 -9.539 1 97.62 119 ARG B CA 1
ATOM 3126 C C . ARG B 1 119 ? -12.938 14.266 -10.141 1 97.62 119 ARG B C 1
ATOM 3128 O O . ARG B 1 119 ? -12.977 13.883 -11.312 1 97.62 119 ARG B O 1
ATOM 3135 N N . PHE B 1 120 ? -13.961 14.227 -9.312 1 97.81 120 PHE B N 1
ATOM 3136 C CA . PHE B 1 120 ? -15.188 13.578 -9.766 1 97.81 120 PHE B CA 1
ATOM 3137 C C . PHE B 1 120 ? -16.297 14.609 -10 1 97.81 120 PHE B C 1
ATOM 3139 O O . PHE B 1 120 ? -17.453 14.242 -10.148 1 97.81 120 PHE B O 1
ATOM 3146 N N . ARG B 1 121 ? -15.992 15.914 -9.961 1 96.69 121 ARG B N 1
ATOM 3147 C CA . ARG B 1 121 ? -16.875 17.031 -10.289 1 96.69 121 ARG B CA 1
ATOM 3148 C C . ARG B 1 121 ? -18.172 16.969 -9.492 1 96.69 121 ARG B C 1
ATOM 3150 O O . ARG B 1 121 ? -19.25 17.016 -10.07 1 96.69 121 ARG B O 1
ATOM 3157 N N . LEU B 1 122 ? -17.984 16.781 -8.227 1 97.69 122 LEU B N 1
ATOM 3158 C CA . LEU B 1 122 ? -19.156 16.656 -7.363 1 97.69 122 LEU B CA 1
ATOM 3159 C C . LEU B 1 122 ? -19.828 18 -7.168 1 97.69 122 LEU B C 1
ATOM 3161 O O . LEU B 1 122 ? -20.984 18.062 -6.734 1 97.69 122 LEU B O 1
ATOM 3165 N N . ASN B 1 123 ? -19.188 19.047 -7.352 1 96.88 123 ASN B N 1
ATOM 3166 C CA . ASN B 1 123 ? -19.719 20.406 -7.289 1 96.88 123 ASN B CA 1
ATOM 3167 C C . ASN B 1 123 ? -20.344 20.703 -5.93 1 96.88 123 ASN B C 1
ATOM 3169 O O . ASN B 1 123 ? -21.438 21.234 -5.852 1 96.88 123 ASN B O 1
ATOM 3173 N N . ILE B 1 124 ? -19.781 20.344 -4.883 1 95.56 124 ILE B N 1
ATOM 3174 C CA . ILE B 1 124 ? -20.281 20.469 -3.52 1 95.56 124 ILE B CA 1
ATOM 3175 C C . ILE B 1 124 ? -20.141 21.922 -3.059 1 95.56 124 ILE B C 1
ATOM 3177 O O . ILE B 1 124 ? -20.969 22.422 -2.311 1 95.56 124 ILE B O 1
ATOM 3181 N N . GLY B 1 125 ? -19.188 22.719 -3.451 1 95.25 125 GLY B N 1
ATOM 3182 C CA . GLY B 1 125 ? -18.844 24.047 -2.973 1 95.25 125 GLY B CA 1
ATOM 3183 C C . GLY B 1 125 ? -18.141 24.031 -1.632 1 95.25 125 GLY B C 1
ATOM 3184 O O . GLY B 1 125 ? -18.234 23.062 -0.885 1 95.25 125 GLY B O 1
ATOM 3185 N N . ASN B 1 126 ? -17.516 25.125 -1.202 1 94.25 126 ASN B N 1
ATOM 3186 C CA . ASN B 1 126 ? -16.672 25.188 -0.014 1 94.25 126 ASN B CA 1
ATOM 3187 C C . ASN B 1 126 ? -17.484 25.031 1.265 1 94.25 126 ASN B C 1
ATOM 3189 O O . ASN B 1 126 ? -17.125 24.25 2.148 1 94.25 126 ASN B O 1
ATOM 3193 N N . PRO B 1 127 ? -18.641 25.734 1.369 1 94.69 127 PRO B N 1
ATOM 3194 C CA . PRO B 1 127 ? -19.406 25.625 2.613 1 94.69 127 PRO B CA 1
ATOM 3195 C C . PRO B 1 127 ? -19.828 24.188 2.912 1 94.69 127 PRO B C 1
ATOM 3197 O O . PRO B 1 127 ? -19.719 23.734 4.055 1 94.69 127 PRO B O 1
ATOM 3200 N N . GLU B 1 128 ? -20.297 23.516 1.912 1 96.94 128 GLU B N 1
ATOM 3201 C CA . GLU B 1 128 ? -20.719 22.125 2.1 1 96.94 128 GLU B CA 1
ATOM 3202 C C . GLU B 1 128 ? -19.531 21.219 2.371 1 96.94 128 GLU B C 1
ATOM 3204 O O . GLU B 1 128 ? -19.625 20.281 3.172 1 96.94 128 GLU B O 1
ATOM 3209 N N . MET B 1 129 ? -18.422 21.422 1.646 1 97.81 129 MET B N 1
ATOM 3210 C CA . MET B 1 129 ? -17.219 20.641 1.94 1 97.81 129 MET B CA 1
ATOM 3211 C C . MET B 1 129 ? -16.781 20.844 3.389 1 97.81 129 MET B C 1
ATOM 3213 O O . MET B 1 129 ? -16.344 19.891 4.043 1 97.81 129 MET B O 1
ATOM 3217 N N . GLU B 1 130 ? -16.906 22.062 3.889 1 95.88 130 GLU B N 1
ATOM 3218 C CA . GLU B 1 130 ? -16.562 22.359 5.277 1 95.88 130 GLU B CA 1
ATOM 3219 C C . GLU B 1 130 ? -17.469 21.594 6.242 1 95.88 130 GLU B C 1
ATOM 3221 O O . GLU B 1 130 ? -17.016 21.109 7.285 1 95.88 130 GLU B O 1
ATOM 3226 N N . ARG B 1 131 ? -18.703 21.5 5.879 1 95.69 131 ARG B N 1
ATOM 3227 C CA . ARG B 1 131 ? -19.641 20.75 6.707 1 95.69 131 ARG B CA 1
ATOM 3228 C C . ARG B 1 131 ? -19.25 19.281 6.773 1 95.69 131 ARG B C 1
ATOM 3230 O O . ARG B 1 131 ? -19.297 18.656 7.84 1 95.69 131 ARG B O 1
ATOM 3237 N N . TYR B 1 132 ? -18.922 18.703 5.617 1 97.75 132 TYR B N 1
ATOM 3238 C CA . TYR B 1 132 ? -18.453 17.312 5.605 1 97.75 132 TYR B CA 1
ATOM 3239 C C . TYR B 1 132 ? -17.203 17.156 6.465 1 97.75 132 TYR B C 1
ATOM 3241 O O . TYR B 1 132 ? -17.125 16.25 7.293 1 97.75 132 TYR B O 1
ATOM 3249 N N . ALA B 1 133 ? -16.266 18.062 6.254 1 97.69 133 ALA B N 1
ATOM 3250 C CA . ALA B 1 133 ? -14.992 18 6.973 1 97.69 133 ALA B CA 1
ATOM 3251 C C . ALA B 1 133 ? -15.211 18.109 8.477 1 97.69 133 ALA B C 1
ATOM 3253 O O . ALA B 1 133 ? -14.531 17.438 9.258 1 97.69 133 ALA B O 1
ATOM 3254 N N . ALA B 1 134 ? -16.141 18.891 8.891 1 94.56 134 ALA B N 1
ATOM 3255 C CA . ALA B 1 134 ? -16.422 19.125 10.305 1 94.56 134 ALA B CA 1
ATOM 3256 C C . ALA B 1 134 ? -16.891 17.859 10.992 1 94.56 134 ALA B C 1
ATOM 3258 O O . ALA B 1 134 ? -16.688 17.688 12.203 1 94.56 134 ALA B O 1
ATOM 3259 N N . LYS B 1 135 ? -17.469 16.953 10.258 1 95.94 135 LYS B N 1
ATOM 3260 C CA . LYS B 1 135 ? -17.906 15.68 10.812 1 95.94 135 LYS B CA 1
ATOM 3261 C C . LYS B 1 135 ? -16.734 14.781 11.148 1 95.94 135 LYS B C 1
ATOM 3263 O O . LYS B 1 135 ? -16.859 13.828 11.922 1 95.94 135 LYS B O 1
ATOM 3268 N N . LEU B 1 136 ? -15.609 15.047 10.539 1 96.12 136 LEU B N 1
ATOM 3269 C CA . LEU B 1 136 ? -14.43 14.203 10.727 1 96.12 136 LEU B CA 1
ATOM 3270 C C . LEU B 1 136 ? -13.578 14.719 11.891 1 96.12 136 LEU B C 1
ATOM 3272 O O . LEU B 1 136 ? -12.852 13.945 12.523 1 96.12 136 LEU B O 1
ATOM 3276 N N . GLY B 1 137 ? -13.602 16.047 12.062 1 90.06 137 GLY B N 1
ATOM 3277 C CA . GLY B 1 137 ? -12.852 16.688 13.125 1 90.06 137 GLY B CA 1
ATOM 3278 C C . GLY B 1 137 ? -12.914 18.203 13.078 1 90.06 137 GLY B C 1
ATOM 3279 O O . GLY B 1 137 ? -13.133 18.781 12.016 1 90.06 137 GLY B O 1
ATOM 3280 N N . ALA B 1 138 ? -12.664 18.781 14.195 1 81.06 138 ALA B N 1
ATOM 3281 C CA . ALA B 1 138 ? -12.797 20.219 14.336 1 81.06 138 ALA B CA 1
ATOM 3282 C C . ALA B 1 138 ? -11.82 20.953 13.422 1 81.06 138 ALA B C 1
ATOM 3284 O O . ALA B 1 138 ? -12.195 21.922 12.75 1 81.06 138 ALA B O 1
ATOM 3285 N N . ASP B 1 139 ? -10.602 20.5 13.289 1 89.12 139 ASP B N 1
ATOM 3286 C CA . ASP B 1 139 ? -9.578 21.156 12.477 1 89.12 139 ASP B CA 1
ATOM 3287 C C . ASP B 1 139 ? -9.789 20.875 10.992 1 89.12 139 ASP B C 1
ATOM 3289 O O . ASP B 1 139 ? -9.297 21.609 10.141 1 89.12 139 ASP B O 1
ATOM 3293 N N . CYS B 1 140 ? -10.508 19.828 10.68 1 96.5 140 CYS B N 1
ATOM 3294 C CA . CYS B 1 140 ? -10.648 19.406 9.289 1 96.5 140 CYS B CA 1
ATOM 3295 C C . CYS B 1 140 ? -11.32 20.5 8.461 1 96.5 140 CYS B C 1
ATOM 3297 O O . CYS B 1 140 ? -10.906 20.781 7.34 1 96.5 140 CYS B O 1
ATOM 3299 N N . ALA B 1 141 ? -12.305 21.141 9.016 1 95.62 141 ALA B N 1
ATOM 3300 C CA . ALA B 1 141 ? -13.07 22.156 8.289 1 95.62 141 ALA B CA 1
ATOM 3301 C C . ALA B 1 141 ? -12.172 23.312 7.848 1 95.62 141 ALA B C 1
ATOM 3303 O O . ALA B 1 141 ? -12.328 23.844 6.746 1 95.62 141 ALA B O 1
ATOM 3304 N N . TYR B 1 142 ? -11.242 23.672 8.68 1 95.38 142 TYR B N 1
ATOM 3305 C CA . TYR B 1 142 ? -10.336 24.766 8.359 1 95.38 142 TYR B CA 1
ATOM 3306 C C . TYR B 1 142 ? -9.57 24.484 7.07 1 95.38 142 TYR B C 1
ATOM 3308 O O . TYR B 1 142 ? -9.359 25.391 6.254 1 95.38 142 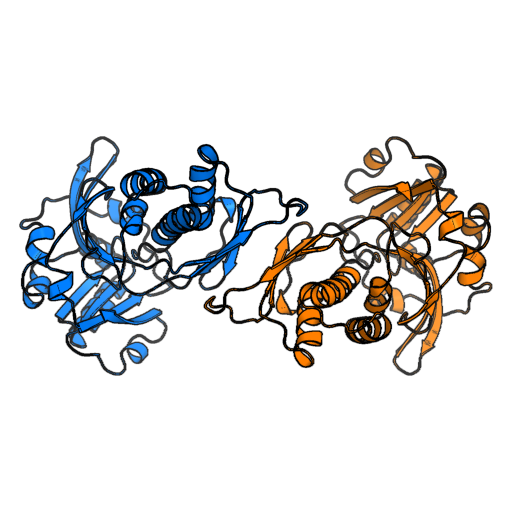TYR B O 1
ATOM 3316 N N . PHE B 1 143 ? -9.188 23.234 6.832 1 97.44 143 PHE B N 1
ATOM 3317 C CA . PHE B 1 143 ? -8.25 22.891 5.77 1 97.44 143 PHE B CA 1
ATOM 3318 C C . PHE B 1 143 ? -8.953 22.875 4.418 1 97.44 143 PHE B C 1
ATOM 3320 O O . PHE B 1 143 ? -8.305 22.781 3.373 1 97.44 143 PHE B O 1
ATOM 3327 N N . ILE B 1 144 ? -10.242 23 4.391 1 96.75 144 ILE B N 1
ATOM 3328 C CA . ILE B 1 144 ? -10.961 23.109 3.127 1 96.75 144 ILE B CA 1
ATOM 3329 C C . ILE B 1 144 ? -10.547 24.375 2.395 1 96.75 144 ILE B C 1
ATOM 3331 O O . ILE B 1 144 ? -10.445 24.391 1.165 1 96.75 144 ILE B O 1
ATOM 3335 N N . SER B 1 145 ? -10.203 25.422 3.168 1 93.12 145 SER B N 1
ATOM 3336 C CA . SER B 1 145 ? -9.859 26.688 2.539 1 93.12 145 SER B CA 1
ATOM 3337 C C . SER B 1 145 ? -8.391 27.031 2.764 1 93.12 145 SER B C 1
ATOM 3339 O O . SER B 1 145 ? -7.906 28.062 2.275 1 93.12 145 SER B O 1
ATOM 3341 N N . ALA B 1 146 ? -7.656 26.219 3.479 1 94.69 146 ALA B N 1
ATOM 3342 C CA . ALA B 1 146 ? -6.266 26.516 3.822 1 94.69 146 ALA B CA 1
ATOM 3343 C C . ALA B 1 146 ? -5.383 26.531 2.574 1 94.69 146 ALA B C 1
ATOM 3345 O O . ALA B 1 146 ? -5.5 25.656 1.716 1 94.69 146 ALA B O 1
ATOM 3346 N N . ASN B 1 147 ? -4.582 27.484 2.436 1 92.88 147 ASN B N 1
ATOM 3347 C CA . ASN B 1 147 ? -3.631 27.641 1.339 1 92.88 147 ASN B CA 1
ATOM 3348 C C . ASN B 1 147 ? -2.385 28.406 1.78 1 92.88 147 ASN B C 1
ATOM 3350 O O . ASN B 1 147 ? -2.416 29.625 1.921 1 92.88 147 ASN B O 1
ATOM 3354 N N . PRO B 1 148 ? -1.288 27.703 1.941 1 90.69 148 PRO B N 1
ATOM 3355 C CA . PRO B 1 148 ? -0.079 28.391 2.416 1 90.69 148 PRO B CA 1
ATOM 3356 C C . PRO B 1 148 ? 0.475 29.391 1.401 1 90.69 148 PRO B C 1
ATOM 3358 O O . PRO B 1 148 ? 1.278 30.25 1.757 1 90.69 148 PRO B O 1
ATOM 3361 N N . GLU B 1 149 ? 0.149 29.203 0.165 1 84.81 149 GLU B N 1
ATOM 3362 C CA . GLU B 1 149 ? 0.608 30.141 -0.862 1 84.81 149 GLU B CA 1
ATOM 3363 C C . GLU B 1 149 ? -0.17 31.453 -0.805 1 84.81 149 GLU B C 1
ATOM 3365 O O . GLU B 1 149 ? 0.248 32.469 -1.39 1 84.81 149 GLU B O 1
ATOM 3370 N N . ASP B 1 150 ? -1.286 31.328 -0.187 1 75.62 150 ASP B N 1
ATOM 3371 C CA . ASP B 1 150 ? -2.121 32.5 0.046 1 75.62 150 ASP B CA 1
ATOM 3372 C C . ASP B 1 150 ? -2.262 32.781 1.539 1 75.62 150 ASP B C 1
ATOM 3374 O O . ASP B 1 150 ? -3.127 32.219 2.207 1 75.62 150 ASP B O 1
ATOM 3378 N N . GLY B 1 151 ? -1.396 33.594 2.055 1 65.06 151 GLY B N 1
ATOM 3379 C CA . GLY B 1 151 ? -1.367 33.906 3.473 1 65.06 151 GLY B CA 1
ATOM 3380 C C . GLY B 1 151 ? -2.684 34.438 3.99 1 65.06 151 GLY B C 1
ATOM 3381 O O . GLY B 1 151 ? -2.902 34.531 5.203 1 65.06 151 GLY B O 1
ATOM 3382 N N . ASP B 1 152 ? -3.611 34.625 3.143 1 77.31 152 ASP B N 1
ATOM 3383 C CA . ASP B 1 152 ? -4.887 35.219 3.533 1 77.31 152 ASP B CA 1
ATOM 3384 C C . ASP B 1 152 ? -5.879 34.156 3.969 1 77.31 152 ASP B C 1
ATOM 3386 O O . ASP B 1 152 ? -7.031 34.438 4.289 1 77.31 152 ASP B O 1
ATOM 3390 N N . THR B 1 153 ? -5.395 32.938 4.18 1 89.19 153 THR B N 1
ATOM 3391 C CA . THR B 1 153 ? -6.324 31.875 4.562 1 89.19 153 THR B CA 1
ATOM 3392 C C . THR B 1 153 ? -6.172 31.531 6.039 1 89.19 153 THR B C 1
ATOM 3394 O O . THR B 1 153 ? -6.605 30.453 6.48 1 89.19 153 THR B O 1
ATOM 3397 N N . ALA B 1 154 ? -5.543 32.406 6.836 1 93 154 ALA B N 1
ATOM 3398 C CA . ALA B 1 154 ? -5.574 32.281 8.289 1 93 154 ALA B CA 1
ATOM 3399 C C . ALA B 1 154 ? -6.996 32.469 8.82 1 93 154 ALA B C 1
ATOM 3401 O O . ALA B 1 154 ? -7.793 33.219 8.258 1 93 154 ALA B O 1
ATOM 3402 N N . CYS B 1 155 ? -7.289 31.734 9.852 1 94.12 155 CYS B N 1
ATOM 3403 C CA . CYS B 1 155 ? -8.648 31.766 10.383 1 94.12 155 CYS B CA 1
ATOM 3404 C C . CYS B 1 155 ? -8.633 31.797 11.906 1 94.12 155 CYS B C 1
ATOM 3406 O O . CYS B 1 155 ? -7.828 31.125 12.539 1 94.12 155 CYS B O 1
ATOM 3408 N N . TYR B 1 156 ? -9.461 32.719 12.398 1 95.81 156 TYR B N 1
ATOM 3409 C CA . TYR B 1 156 ? -9.773 32.688 13.828 1 95.81 156 TYR B CA 1
ATOM 3410 C C . TYR B 1 156 ? -10.773 31.578 14.133 1 95.81 156 TYR B C 1
ATOM 3412 O O . TYR B 1 156 ? -11.766 31.422 13.422 1 95.81 156 TYR B O 1
ATOM 3420 N N . ALA B 1 157 ? -10.453 30.75 15.07 1 95.75 157 ALA B N 1
ATOM 3421 C CA . ALA B 1 157 ? -11.32 29.641 15.469 1 95.75 157 ALA B CA 1
ATOM 3422 C C . ALA B 1 157 ? -11.75 29.781 16.922 1 95.75 157 ALA B C 1
ATOM 3424 O O . ALA B 1 157 ? -10.953 30.156 17.781 1 95.75 157 ALA B O 1
ATOM 3425 N N . GLU B 1 158 ? -13.008 29.516 17.172 1 95.31 158 GLU B N 1
ATOM 3426 C CA . GLU B 1 158 ? -13.539 29.469 18.531 1 95.31 158 GLU B CA 1
ATOM 3427 C C . GLU B 1 158 ? -14.422 28.25 18.734 1 95.31 158 GLU B C 1
ATOM 3429 O O . GLU B 1 158 ? -14.32 27.266 17.984 1 95.31 158 GLU B O 1
ATOM 3434 N N . GLY B 1 159 ? -15.266 28.172 19.875 1 92.56 159 GLY B N 1
ATOM 3435 C CA . GLY B 1 159 ? -15.906 26.922 20.219 1 92.56 159 GLY B CA 1
ATOM 3436 C C . GLY B 1 159 ? -14.922 25.828 20.594 1 92.56 159 GLY B C 1
ATOM 3437 O O . GLY B 1 159 ? -14.047 26.031 21.438 1 92.56 159 GLY B O 1
ATOM 3438 N N . ILE B 1 160 ? -15.164 24.688 20.016 1 87.94 160 ILE B N 1
ATOM 3439 C CA . ILE B 1 160 ? -14.18 23.625 20.25 1 87.94 160 ILE B CA 1
ATOM 3440 C C . ILE B 1 160 ? -13.141 23.625 19.141 1 87.94 160 ILE B C 1
ATOM 3442 O O . ILE B 1 160 ? -12.383 22.672 18.984 1 87.94 160 ILE B O 1
ATOM 3446 N N . GLY B 1 161 ? -13.117 24.625 18.328 1 88.38 161 GLY B N 1
ATOM 3447 C CA . GLY B 1 161 ? -12.219 24.781 17.188 1 88.38 161 GLY B CA 1
ATOM 3448 C C . GLY B 1 161 ? -12.93 24.719 15.852 1 88.38 161 GLY B C 1
ATOM 3449 O O . GLY B 1 161 ? -12.297 24.812 14.797 1 88.38 161 GLY B O 1
ATOM 3450 N N . GLU B 1 162 ? -14.266 24.625 15.898 1 86.75 162 GLU B N 1
ATOM 3451 C CA . GLU B 1 162 ? -15.016 24.344 14.68 1 86.75 162 GLU B CA 1
ATOM 3452 C C . GLU B 1 162 ? -15.648 25.625 14.117 1 86.75 162 GLU B C 1
ATOM 3454 O O . GLU B 1 162 ? -16.094 25.641 12.969 1 86.75 162 GLU B O 1
ATOM 3459 N N . GLU B 1 163 ? -15.781 26.625 14.945 1 92.44 163 GLU B N 1
ATOM 3460 C CA . GLU B 1 163 ? -16.312 27.906 14.477 1 92.44 163 GLU B CA 1
ATOM 3461 C C . GLU B 1 163 ? -15.203 28.781 13.891 1 92.44 163 GLU B C 1
ATOM 3463 O O . GLU B 1 163 ? -14.43 29.391 14.633 1 92.44 163 GLU B O 1
ATOM 3468 N N . LEU B 1 164 ? -15.234 28.922 12.602 1 93.5 164 LEU B N 1
ATOM 3469 C CA . LEU B 1 164 ? -14.125 29.531 11.875 1 93.5 164 LEU B CA 1
ATOM 3470 C C . LEU B 1 164 ? -14.523 30.891 11.32 1 93.5 164 LEU B C 1
ATOM 3472 O O . LEU B 1 164 ? -15.633 31.062 10.805 1 93.5 164 LEU B O 1
ATOM 3476 N N . MET B 1 165 ? -13.625 31.859 11.484 1 93.44 165 MET B N 1
ATOM 3477 C CA . MET B 1 165 ? -13.797 33.219 10.93 1 93.44 165 MET B CA 1
ATOM 3478 C C . MET B 1 165 ? -12.5 33.719 10.305 1 93.44 165 MET B C 1
ATOM 3480 O O . MET B 1 165 ? -11.43 33.594 10.898 1 93.44 165 MET B O 1
ATOM 3484 N N . PRO B 1 166 ? -12.688 34.219 9.094 1 90.94 166 PRO B N 1
ATOM 3485 C CA . PRO B 1 166 ? -11.477 34.812 8.508 1 90.94 166 PRO B CA 1
ATOM 3486 C C . PRO B 1 166 ? -10.828 35.844 9.406 1 90.94 166 PRO B C 1
ATOM 3488 O O . PRO B 1 166 ? -11.523 36.562 10.125 1 90.94 166 PRO B O 1
ATOM 3491 N N . VAL B 1 167 ? -9.523 35.906 9.328 1 91.06 167 VAL B N 1
ATOM 3492 C CA . VAL B 1 167 ? -8.797 36.906 10.102 1 91.06 167 VAL B CA 1
ATOM 3493 C C . VAL B 1 167 ? -7.746 37.594 9.227 1 91.06 167 VAL B C 1
ATOM 3495 O O . VAL B 1 167 ? -7.098 36.938 8.406 1 91.06 167 VAL B O 1
ATOM 3498 N N . SER B 1 168 ? -7.762 38.844 9.266 1 84.19 168 SER B N 1
ATOM 3499 C CA . SER B 1 168 ? -6.738 39.625 8.562 1 84.19 168 SER B CA 1
ATOM 3500 C C . SER B 1 168 ? -5.527 39.875 9.453 1 84.19 168 SER B C 1
ATOM 3502 O O . SER B 1 168 ? -5.609 39.719 10.672 1 84.19 168 SER B O 1
ATOM 3504 N N . GLY B 1 169 ? -4.336 40.188 8.836 1 81.56 169 GLY B N 1
ATOM 3505 C CA . GLY B 1 169 ? -3.174 40.531 9.641 1 81.56 169 GLY B CA 1
ATOM 3506 C C . GLY B 1 169 ? -2.014 39.562 9.461 1 81.56 169 GLY B C 1
ATOM 3507 O O . GLY B 1 169 ? -0.973 39.938 8.914 1 81.56 169 GLY B O 1
ATOM 3508 N N . PRO B 1 170 ? -2.342 38.312 9.836 1 79.12 170 PRO B N 1
ATOM 3509 C CA . PRO B 1 170 ? -1.211 37.375 9.812 1 79.12 170 PRO B CA 1
ATOM 3510 C C . PRO B 1 170 ? -0.555 37.281 8.438 1 79.12 170 PRO B C 1
ATOM 3512 O O . PRO B 1 170 ? 0.671 37.188 8.336 1 79.12 170 PRO B O 1
ATOM 3515 N N . GLY B 1 171 ? -1.33 37.219 7.484 1 74.88 171 GLY B N 1
ATOM 3516 C CA . GLY B 1 171 ? -0.758 37.156 6.148 1 74.88 171 GLY B CA 1
ATOM 3517 C C . GLY B 1 171 ? 0.196 38.281 5.848 1 74.88 171 GLY B C 1
ATOM 3518 O O . GLY B 1 171 ? 1.305 38.062 5.359 1 74.88 171 GLY B O 1
ATOM 3519 N N . ASP B 1 172 ? -0.184 39.438 6.203 1 78.38 172 ASP B N 1
ATOM 3520 C CA . ASP B 1 172 ? 0.648 40.625 5.977 1 78.38 172 ASP B CA 1
ATOM 3521 C C . ASP B 1 172 ? 1.818 40.656 6.957 1 78.38 172 ASP B C 1
ATOM 3523 O O . ASP B 1 172 ? 2.947 40.969 6.574 1 78.38 172 ASP B O 1
ATOM 3527 N N . ASN B 1 173 ? 1.575 40.281 8.117 1 85 173 ASN B N 1
ATOM 3528 C CA . ASN B 1 173 ? 2.572 40.375 9.18 1 85 173 ASN B CA 1
ATOM 3529 C C . ASN B 1 173 ? 3.676 39.344 9 1 85 173 ASN B C 1
ATOM 3531 O O . ASN B 1 173 ? 4.816 39.562 9.422 1 85 173 ASN B O 1
ATOM 3535 N N . LEU B 1 174 ? 3.352 38.281 8.336 1 91.44 174 LEU B N 1
ATOM 3536 C CA . LEU B 1 174 ? 4.293 37.156 8.328 1 91.44 174 LEU B CA 1
ATOM 3537 C C . LEU B 1 174 ? 4.926 37 6.945 1 91.44 174 LEU B C 1
ATOM 3539 O O . LEU B 1 174 ? 5.82 36.188 6.762 1 91.44 174 LEU B O 1
ATOM 3543 N N . ARG B 1 175 ? 4.504 37.844 6.016 1 89.19 175 ARG B N 1
ATOM 3544 C CA . ARG B 1 175 ? 5.051 37.781 4.664 1 89.19 175 ARG B CA 1
ATOM 3545 C C . ARG B 1 175 ? 6.559 38 4.668 1 89.19 175 ARG B C 1
ATOM 3547 O O . ARG B 1 175 ? 7.035 39 5.219 1 89.19 175 ARG B O 1
ATOM 3554 N N . GLY B 1 176 ? 7.285 37.062 4.074 1 90.5 176 GLY B N 1
ATOM 3555 C CA . GLY B 1 176 ? 8.727 37.219 3.947 1 90.5 176 GLY B CA 1
ATOM 3556 C C . GLY B 1 176 ? 9.492 36.656 5.133 1 90.5 176 GLY B C 1
ATOM 3557 O O . GLY B 1 176 ? 10.719 36.5 5.078 1 90.5 176 GLY B O 1
ATOM 3558 N N . TYR B 1 177 ? 8.797 36.312 6.254 1 95.38 177 TYR B N 1
ATOM 3559 C CA . TYR B 1 177 ? 9.445 35.75 7.426 1 95.38 177 TYR B CA 1
ATOM 3560 C C . TYR B 1 177 ? 9.773 34.281 7.188 1 95.38 177 TYR B C 1
ATOM 3562 O O . TYR B 1 177 ? 9.391 33.688 6.168 1 95.38 177 TYR B O 1
ATOM 3570 N N . HIS B 1 178 ? 10.633 33.781 8.086 1 97 178 HIS B N 1
ATOM 3571 C CA . HIS B 1 178 ? 11.008 32.375 8.047 1 97 178 HIS B CA 1
ATOM 3572 C C . HIS B 1 178 ? 10.484 31.641 9.273 1 97 178 HIS B C 1
ATOM 3574 O O . HIS B 1 178 ? 10.531 32.156 10.383 1 97 178 HIS B O 1
ATOM 3580 N N . LEU B 1 179 ? 9.938 30.531 9.008 1 97.56 179 LEU B N 1
ATOM 3581 C CA . LEU B 1 179 ? 9.398 29.688 10.062 1 97.56 179 LEU B CA 1
ATOM 3582 C C . LEU B 1 179 ? 10.289 28.469 10.281 1 97.56 179 LEU B C 1
ATOM 3584 O O . LEU B 1 179 ? 10.703 27.812 9.32 1 97.56 179 LEU B O 1
ATOM 3588 N N . VAL B 1 180 ? 10.641 28.25 11.516 1 98.19 180 VAL B N 1
ATOM 3589 C CA . VAL B 1 180 ? 11.32 27.016 11.906 1 98.19 180 VAL B CA 1
ATOM 3590 C C . VAL B 1 180 ? 10.391 26.156 12.758 1 98.19 180 VAL B C 1
ATOM 3592 O O . VAL B 1 180 ? 9.836 26.625 13.75 1 98.19 180 VAL B O 1
ATOM 3595 N N . VAL B 1 181 ? 10.156 24.953 12.359 1 98.12 181 VAL B N 1
ATOM 3596 C CA . VAL B 1 181 ? 9.367 24 13.133 1 98.12 181 VAL B CA 1
ATOM 3597 C C . VAL B 1 181 ? 10.273 22.906 13.68 1 98.12 181 VAL B C 1
ATOM 3599 O O . VAL B 1 181 ? 11.047 22.297 12.938 1 98.12 181 VAL B O 1
ATOM 3602 N N . VAL B 1 182 ? 10.172 22.703 14.984 1 97.81 182 VAL B N 1
ATOM 3603 C CA . VAL B 1 182 ? 11 21.703 15.664 1 97.81 182 VAL B CA 1
ATOM 3604 C C . VAL B 1 182 ? 10.109 20.75 16.453 1 97.81 182 VAL B C 1
ATOM 3606 O O . VAL B 1 182 ? 9.133 21.172 17.078 1 97.81 182 VAL B O 1
ATOM 3609 N N . LYS B 1 183 ? 10.391 19.484 16.375 1 95.62 183 LYS B N 1
ATOM 3610 C CA . LYS B 1 183 ? 9.672 18.469 17.141 1 95.62 183 LYS B CA 1
ATOM 3611 C C . LYS B 1 183 ? 10.609 17.344 17.562 1 95.62 183 LYS B C 1
ATOM 3613 O O . LYS B 1 183 ? 11.398 16.844 16.766 1 95.62 183 LYS B O 1
ATOM 3618 N N . ARG B 1 184 ? 10.523 17.047 18.812 1 92 184 ARG B N 1
ATOM 3619 C CA . ARG B 1 184 ? 11.219 15.859 19.297 1 92 184 ARG B CA 1
ATOM 3620 C C . ARG B 1 184 ? 10.383 14.602 19.094 1 92 184 ARG B C 1
ATOM 3622 O O . ARG B 1 184 ? 9.188 14.602 19.375 1 92 184 ARG B O 1
ATOM 3629 N N . ASP B 1 185 ? 11.031 13.547 18.719 1 86.5 185 ASP B N 1
ATOM 3630 C CA . ASP B 1 185 ? 10.32 12.312 18.406 1 86.5 185 ASP B CA 1
ATOM 3631 C C . ASP B 1 185 ? 9.961 11.555 19.672 1 86.5 185 ASP B C 1
ATOM 3633 O O . ASP B 1 185 ? 9.016 10.758 19.688 1 86.5 185 ASP B O 1
ATOM 3637 N N . ASP B 1 186 ? 10.617 11.797 20.703 1 87.56 186 ASP B N 1
ATOM 3638 C CA . ASP B 1 186 ? 10.453 11 21.922 1 87.56 186 ASP B CA 1
ATOM 3639 C C . ASP B 1 186 ? 9.406 11.625 22.844 1 87.56 186 ASP B C 1
ATOM 3641 O O . ASP B 1 186 ? 9.109 11.078 23.906 1 87.56 186 ASP B O 1
ATOM 3645 N N . ILE B 1 187 ? 8.891 12.766 22.516 1 85.19 187 ILE B N 1
ATOM 3646 C CA . ILE B 1 187 ? 7.879 13.43 23.344 1 85.19 187 ILE B CA 1
ATOM 3647 C C . ILE B 1 187 ? 6.547 13.453 22.594 1 85.19 187 ILE B C 1
ATOM 3649 O O . ILE B 1 187 ? 6.449 14.008 21.5 1 85.19 187 ILE B O 1
ATOM 3653 N N . ALA B 1 188 ? 5.68 12.742 23.141 1 77.44 188 ALA B N 1
ATOM 3654 C CA . ALA B 1 188 ? 4.312 12.773 22.625 1 77.44 188 ALA B CA 1
ATOM 3655 C C . ALA B 1 188 ? 3.334 13.258 23.688 1 77.44 188 ALA B C 1
ATOM 3657 O O . ALA B 1 188 ? 3.369 12.797 24.828 1 77.44 188 ALA B O 1
ATOM 3658 N N . VAL B 1 189 ? 2.625 14.312 23.438 1 81 189 VAL B N 1
ATOM 3659 C CA . VAL B 1 189 ? 1.594 14.844 24.312 1 81 189 VAL B CA 1
ATOM 3660 C C . VAL B 1 189 ? 0.213 14.57 23.719 1 81 189 VAL B C 1
ATOM 3662 O O . VAL B 1 189 ? -0.102 15.023 22.625 1 81 189 VAL B O 1
ATOM 3665 N N . SER B 1 190 ? -0.576 13.773 24.453 1 81.12 190 SER B N 1
ATOM 3666 C CA . SER B 1 190 ? -1.933 13.562 23.969 1 81.12 190 SER B CA 1
ATOM 3667 C C . SER B 1 190 ? -2.811 14.781 24.219 1 81.12 190 SER B C 1
ATOM 3669 O O . SER B 1 190 ? -2.629 15.492 25.203 1 81.12 190 SER B O 1
ATOM 3671 N N . THR B 1 191 ? -3.729 14.945 23.344 1 79.31 191 THR B N 1
ATOM 3672 C CA . THR B 1 191 ? -4.664 16.062 23.5 1 79.31 191 THR B CA 1
ATOM 3673 C C . THR B 1 191 ? -5.438 15.93 24.812 1 79.31 191 THR B C 1
ATOM 3675 O O . THR B 1 191 ? -5.625 16.922 25.516 1 79.31 191 THR B O 1
ATOM 3678 N N . LYS B 1 192 ? -5.797 14.766 25.141 1 79.31 192 LYS B N 1
ATOM 3679 C CA . LYS B 1 192 ? -6.527 14.508 26.375 1 79.31 192 LYS B CA 1
ATOM 3680 C C . LYS B 1 192 ? -5.711 14.914 27.594 1 79.31 192 LYS B C 1
ATOM 3682 O O . LYS B 1 192 ? -6.238 15.539 28.516 1 79.31 192 LYS B O 1
ATOM 3687 N N . GLU B 1 193 ? -4.523 14.555 27.594 1 83.94 193 GLU B N 1
ATOM 3688 C CA . GLU B 1 193 ? -3.621 14.891 28.688 1 83.94 193 GLU B CA 1
ATOM 3689 C C . GLU B 1 193 ? -3.422 16.406 28.781 1 83.94 193 GLU B C 1
ATOM 3691 O O . GLU B 1 193 ? -3.354 16.953 29.891 1 83.94 193 GLU B O 1
ATOM 3696 N N . ALA B 1 194 ? -3.297 17.031 27.688 1 86.5 194 ALA B N 1
ATOM 3697 C CA . ALA B 1 194 ? -3.092 18.484 27.656 1 86.5 194 ALA B CA 1
ATOM 3698 C C . ALA B 1 194 ? -4.285 19.219 28.25 1 86.5 194 ALA B C 1
ATOM 3700 O O . ALA B 1 194 ? -4.113 20.109 29.078 1 86.5 194 ALA B O 1
ATOM 3701 N N . TYR B 1 195 ? -5.449 18.781 27.953 1 88 195 TYR B N 1
ATOM 3702 C CA . TYR B 1 195 ? -6.656 19.438 28.453 1 88 195 TYR B CA 1
ATOM 3703 C C . TYR B 1 195 ? -6.852 19.188 29.938 1 88 195 TYR B C 1
ATOM 3705 O O . TYR B 1 195 ? -7.367 20.047 30.656 1 88 195 TYR B O 1
ATOM 3713 N N . ALA B 1 196 ? -6.469 18.047 30.344 1 87.25 196 ALA B N 1
ATOM 3714 C CA . ALA B 1 196 ? -6.625 17.688 31.766 1 87.25 196 ALA B CA 1
ATOM 3715 C C . ALA B 1 196 ? -5.73 18.547 32.656 1 87.25 196 ALA B C 1
ATOM 3717 O O . ALA B 1 196 ? -6.031 18.766 33.812 1 87.25 196 ALA B O 1
ATOM 3718 N N . ALA B 1 197 ? -4.734 19.031 32.125 1 88.5 197 ALA B N 1
ATOM 3719 C CA . ALA B 1 197 ? -3.734 19.75 32.906 1 88.5 197 ALA B CA 1
ATOM 3720 C C . ALA B 1 197 ? -4.031 21.25 32.969 1 88.5 197 ALA B C 1
ATOM 3722 O O . ALA B 1 197 ? -3.379 22 33.688 1 88.5 197 ALA B O 1
ATOM 3723 N N . ILE B 1 198 ? -5.082 21.688 32.312 1 89.25 198 ILE B N 1
ATOM 3724 C CA . ILE B 1 198 ? -5.289 23.125 32.125 1 89.25 198 ILE B CA 1
ATOM 3725 C C . ILE B 1 198 ? -6.453 23.594 33 1 89.25 198 ILE B C 1
ATOM 3727 O O . ILE B 1 198 ? -7.414 22.844 33.219 1 89.25 198 ILE B O 1
ATOM 3731 N N . THR B 1 199 ? -6.285 24.734 33.562 1 89.38 199 THR B N 1
ATOM 3732 C CA . THR B 1 199 ? -7.406 25.469 34.156 1 89.38 199 THR B CA 1
ATOM 3733 C C . THR B 1 199 ? -7.902 26.547 33.219 1 89.38 199 THR B C 1
ATOM 3735 O O . THR B 1 199 ? -7.199 27.531 32.969 1 89.38 199 THR B O 1
ATOM 3738 N N . PRO B 1 200 ? -9.109 26.406 32.75 1 93.81 200 PRO B N 1
ATOM 3739 C CA . PRO B 1 200 ? -9.625 27.391 31.781 1 93.81 200 PRO B CA 1
ATOM 3740 C C . PRO B 1 200 ? -9.672 28.812 32.344 1 93.81 200 PRO B C 1
ATOM 3742 O O . PRO B 1 200 ? -9.984 28.984 33.531 1 93.81 200 PRO B O 1
ATOM 3745 N N . GLN B 1 201 ? -9.266 29.719 31.547 1 92.75 201 GLN B N 1
ATOM 3746 C CA . GLN B 1 201 ? -9.312 31.125 31.906 1 92.75 201 GLN B CA 1
ATOM 3747 C C . GLN B 1 201 ? -9.445 32.031 30.672 1 92.75 201 GLN B C 1
ATOM 3749 O O . GLN B 1 201 ? -8.703 31.859 29.703 1 92.75 201 GLN B O 1
ATOM 3754 N N . ALA B 1 202 ? -10.359 32.938 30.781 1 92.5 202 ALA B N 1
ATOM 3755 C CA . ALA B 1 202 ? -10.508 33.906 29.688 1 92.5 202 ALA B CA 1
ATOM 3756 C C . ALA B 1 202 ? -9.25 34.75 29.547 1 92.5 202 ALA B C 1
ATOM 3758 O O . ALA B 1 202 ? -8.703 35.25 30.531 1 92.5 202 ALA B O 1
ATOM 3759 N N . PRO B 1 203 ? -8.812 34.875 28.344 1 93.31 203 PRO B N 1
ATOM 3760 C CA . PRO B 1 203 ? -7.633 35.719 28.156 1 93.31 203 PRO B CA 1
ATOM 3761 C C . PRO B 1 203 ? -7.938 37.219 28.328 1 93.31 203 PRO B C 1
ATOM 3763 O O . PRO B 1 203 ? -9.078 37.656 28.141 1 93.31 203 PRO B O 1
ATOM 3766 N N . ALA B 1 204 ? -6.891 37.906 28.672 1 92.69 204 ALA B N 1
ATOM 3767 C CA . ALA B 1 204 ? -7.031 39.375 28.781 1 92.69 204 ALA B CA 1
ATOM 3768 C C . ALA B 1 204 ? -7.289 40 27.422 1 92.69 204 ALA B C 1
ATOM 3770 O O . ALA B 1 204 ? -8.039 40.969 27.328 1 92.69 204 ALA B O 1
ATOM 3771 N N . LYS B 1 205 ? -6.594 39.5 26.406 1 95.94 205 LYS B N 1
ATOM 3772 C CA . LYS B 1 205 ? -6.727 39.969 25.031 1 95.94 205 LYS B CA 1
ATOM 3773 C C . LYS B 1 205 ? -6.895 38.781 24.078 1 95.94 205 LYS B C 1
ATOM 3775 O O . LYS B 1 205 ? -6.191 37.781 24.203 1 95.94 205 LYS B O 1
ATOM 3780 N N . CYS B 1 206 ? -7.855 38.969 23.172 1 95.44 206 CYS B N 1
ATOM 3781 C CA . CYS B 1 206 ? -8.133 37.906 22.219 1 95.44 206 CYS B CA 1
ATOM 3782 C C . CYS B 1 206 ? -6.992 37.75 21.219 1 95.44 206 CYS B C 1
ATOM 3784 O O . CYS B 1 206 ? -6.445 38.75 20.734 1 95.44 206 CYS B O 1
ATOM 3786 N N . CYS B 1 207 ? -6.66 36.531 20.906 1 96.38 207 CYS B N 1
ATOM 3787 C CA . CYS B 1 207 ? -5.57 36.281 19.984 1 96.38 207 CYS B CA 1
ATOM 3788 C C . CYS B 1 207 ? -5.875 36.875 18.609 1 96.38 207 CYS B C 1
ATOM 3790 O O . CYS B 1 207 ? -4.961 37.25 17.875 1 96.38 207 CYS B O 1
ATOM 3792 N N . ARG B 1 208 ? -7.133 36.969 18.25 1 95.31 208 ARG B N 1
ATOM 3793 C CA . ARG B 1 208 ? -7.555 37.594 17 1 95.31 208 ARG B CA 1
ATOM 3794 C C . ARG B 1 208 ? -7.043 39.031 16.891 1 95.31 208 ARG B C 1
ATOM 3796 O O . ARG B 1 208 ? -6.68 39.469 15.797 1 95.31 208 ARG B O 1
ATOM 3803 N N . ASP B 1 209 ? -7.027 39.688 17.953 1 95.44 209 ASP B N 1
ATOM 3804 C CA . ASP B 1 209 ? -6.582 41.062 18 1 95.44 209 ASP B CA 1
ATOM 3805 C C . ASP B 1 209 ? -5.059 41.156 18.078 1 95.44 209 ASP B C 1
ATOM 3807 O O . ASP B 1 209 ? -4.449 42.062 17.5 1 95.44 209 ASP B O 1
ATOM 3811 N N . ILE B 1 210 ? -4.504 40.281 18.734 1 96.5 210 ILE B N 1
ATOM 3812 C CA . ILE B 1 210 ? -3.061 40.312 18.953 1 96.5 210 ILE B CA 1
ATOM 3813 C C . ILE B 1 210 ? -2.338 40.062 17.625 1 96.5 210 ILE B C 1
ATOM 3815 O O . ILE B 1 210 ? -1.329 40.688 17.328 1 96.5 210 ILE B O 1
ATOM 3819 N N . VAL B 1 211 ? -2.881 39.156 16.797 1 95.31 211 VAL B N 1
ATOM 3820 C CA . VAL B 1 211 ? -2.189 38.75 15.57 1 95.31 211 VAL B CA 1
ATOM 3821 C C . VAL B 1 211 ? -2.219 39.906 14.562 1 95.31 211 VAL B C 1
ATOM 3823 O O . VAL B 1 211 ? -1.496 39.906 13.57 1 95.31 211 VAL B O 1
ATOM 3826 N N . ARG B 1 212 ? -3.018 40.875 14.828 1 93.5 212 ARG B N 1
ATOM 3827 C CA . ARG B 1 212 ? -3.096 42.062 13.969 1 93.5 212 ARG B CA 1
ATOM 3828 C C . ARG B 1 212 ? -2.031 43.094 14.344 1 93.5 212 ARG B C 1
ATOM 3830 O O . ARG B 1 212 ? -1.746 44 13.57 1 93.5 212 ARG B O 1
ATOM 3837 N N . GLN B 1 213 ? -1.491 42.906 15.523 1 95 213 GLN B N 1
ATOM 3838 C CA . GLN B 1 213 ? -0.418 43.781 15.984 1 95 213 GLN B CA 1
ATOM 3839 C C . GLN B 1 213 ? 0.914 43.406 15.344 1 95 213 GLN B C 1
ATOM 3841 O O . GLN B 1 213 ? 1.05 42.312 14.781 1 95 213 GLN B O 1
ATOM 3846 N N . PRO B 1 214 ? 1.895 44.375 15.391 1 94 214 PRO B N 1
ATOM 3847 C CA . PRO B 1 214 ? 3.23 43.969 14.922 1 94 214 PRO B CA 1
ATOM 3848 C C . PRO B 1 214 ? 3.775 42.75 15.648 1 94 214 PRO B C 1
ATOM 3850 O O . PRO B 1 214 ? 3.578 42.594 16.859 1 94 214 PRO B O 1
ATOM 3853 N N . ILE B 1 215 ? 4.434 41.875 14.945 1 95.31 215 ILE B N 1
ATOM 3854 C CA . ILE B 1 215 ? 4.883 40.594 15.453 1 95.31 215 ILE B CA 1
ATOM 3855 C C . ILE B 1 215 ? 5.797 40.781 16.656 1 95.31 215 ILE B C 1
ATOM 3857 O O . ILE B 1 215 ? 5.875 39.938 17.531 1 95.31 215 ILE B O 1
ATOM 3861 N N . GLU B 1 216 ? 6.41 41.906 16.75 1 94.81 216 GLU B N 1
ATOM 3862 C CA . GLU B 1 216 ? 7.336 42.219 17.828 1 94.81 216 GLU B CA 1
ATOM 3863 C C . GLU B 1 216 ? 6.613 42.25 19.172 1 94.81 216 GLU B C 1
ATOM 3865 O O . GLU B 1 216 ? 7.238 42.094 20.234 1 94.81 216 GLU B O 1
ATOM 3870 N N . THR B 1 217 ? 5.305 42.344 19.141 1 96 217 THR B N 1
ATOM 3871 C CA . THR B 1 217 ? 4.543 42.406 20.375 1 96 217 THR B CA 1
ATOM 3872 C C . THR B 1 217 ? 4.055 41 20.781 1 96 217 THR B C 1
ATOM 3874 O O . THR B 1 217 ? 3.605 40.812 21.922 1 96 217 THR B O 1
ATOM 3877 N N . TRP B 1 218 ? 4.137 40.062 19.922 1 97.38 218 TRP B N 1
ATOM 3878 C CA . TRP B 1 218 ? 3.506 38.75 20.109 1 97.38 218 TRP B CA 1
ATOM 3879 C C . TRP B 1 218 ? 4.133 38 21.281 1 97.38 218 TRP B C 1
ATOM 3881 O O . TRP B 1 218 ? 3.441 37.312 22.016 1 97.38 218 TRP B O 1
ATOM 3891 N N . LYS B 1 219 ? 5.395 38.188 21.438 1 97.06 219 LYS B N 1
ATOM 3892 C CA . LYS B 1 219 ? 6.121 37.438 22.453 1 97.06 219 LYS B CA 1
ATOM 3893 C C . LYS B 1 219 ? 5.5 37.656 23.844 1 97.06 219 LYS B C 1
ATOM 3895 O O . LYS B 1 219 ? 5.43 36.719 24.641 1 97.06 219 LYS B O 1
ATOM 3900 N N . GLU B 1 220 ? 5 38.812 24.078 1 96.19 220 GLU B N 1
ATOM 3901 C CA . GLU B 1 220 ? 4.516 39.156 25.406 1 96.19 220 GLU B CA 1
ATOM 3902 C C . GLU B 1 220 ? 3.01 38.938 25.531 1 96.19 220 GLU B C 1
ATOM 3904 O O . GLU B 1 220 ? 2.473 38.875 26.641 1 96.19 220 GLU B O 1
ATOM 3909 N N . GLU B 1 221 ? 2.369 38.781 24.422 1 97.06 221 GLU B N 1
ATOM 3910 C CA . GLU B 1 221 ? 0.914 38.875 24.5 1 97.06 221 GLU B CA 1
ATOM 3911 C C . GLU B 1 221 ? 0.26 37.625 23.938 1 97.06 221 GLU B C 1
ATOM 3913 O O . GLU B 1 221 ? -0.835 37.219 24.344 1 97.06 221 GLU B O 1
ATOM 3918 N N . LEU B 1 222 ? 0.841 37.031 22.938 1 97.12 222 LEU B N 1
ATOM 3919 C CA . LEU B 1 222 ? 0.275 35.906 22.234 1 97.12 222 LEU B CA 1
ATOM 3920 C C . LEU B 1 222 ? 0.771 34.594 22.844 1 97.12 222 LEU B C 1
ATOM 3922 O O . LEU B 1 222 ? 1.899 34.156 22.578 1 97.12 222 LEU B O 1
ATOM 3926 N N . VAL B 1 223 ? -0.118 33.906 23.562 1 96.06 223 VAL B N 1
ATOM 3927 C CA . VAL B 1 223 ? 0.352 32.781 24.359 1 96.06 223 VAL B CA 1
ATOM 3928 C C . VAL B 1 223 ? -0.469 31.531 24.016 1 96.06 223 VAL B C 1
ATOM 3930 O O . VAL B 1 223 ? -1.587 31.641 23.516 1 96.06 223 VAL B O 1
ATOM 3933 N N . ASN B 1 224 ? 0.089 30.422 24.172 1 97 224 ASN B N 1
ATOM 3934 C CA . ASN B 1 224 ? -0.567 29.109 24.156 1 97 224 ASN B CA 1
ATOM 3935 C C . ASN B 1 224 ? -0.749 28.562 25.562 1 97 224 ASN B C 1
ATOM 3937 O O . ASN B 1 224 ? 0.221 28.156 26.203 1 97 224 ASN B O 1
ATOM 3941 N N . ASP B 1 225 ? -1.994 28.406 26 1 96.56 225 ASP B N 1
ATOM 3942 C CA . ASP B 1 225 ? -2.322 28.047 27.375 1 96.56 225 ASP B CA 1
ATOM 3943 C C . ASP B 1 225 ? -1.78 26.672 27.719 1 96.56 225 ASP B C 1
ATOM 3945 O O . ASP B 1 225 ? -1.585 26.344 28.891 1 96.56 225 ASP B O 1
ATOM 3949 N N . PHE B 1 226 ? -1.514 25.859 26.75 1 95.75 226 PHE B N 1
ATOM 3950 C CA . PHE B 1 226 ? -1.057 24.5 27.016 1 95.75 226 PHE B CA 1
ATOM 3951 C C . PHE B 1 226 ? 0.412 24.5 27.438 1 95.75 226 PHE B C 1
ATOM 3953 O O . PHE B 1 226 ? 0.902 23.516 27.984 1 95.75 226 PHE B O 1
ATOM 3960 N N . GLU B 1 227 ? 1.11 25.562 27.125 1 96.25 227 GLU B N 1
ATOM 3961 C CA . GLU B 1 227 ? 2.557 25.562 27.312 1 96.25 227 GLU B CA 1
ATOM 3962 C C . GLU B 1 227 ? 2.916 25.406 28.797 1 96.25 227 GLU B C 1
ATOM 3964 O O . GLU B 1 227 ? 3.746 24.578 29.156 1 96.25 227 GLU B O 1
ATOM 3969 N N . ALA B 1 228 ? 2.252 26.125 29.609 1 94.62 228 ALA B N 1
ATOM 3970 C CA . ALA B 1 228 ? 2.633 26.125 31.016 1 94.62 228 ALA B CA 1
ATOM 3971 C C . ALA B 1 228 ? 2.543 24.719 31.609 1 94.62 228 ALA B C 1
ATOM 3973 O O . ALA B 1 228 ? 3.533 24.188 32.125 1 94.62 228 ALA B O 1
ATOM 3974 N N . PRO B 1 229 ? 1.375 24.109 31.562 1 93.88 229 PRO B N 1
ATOM 3975 C CA . PRO B 1 229 ? 1.293 22.766 32.156 1 93.88 229 PRO B CA 1
ATOM 3976 C C . PRO B 1 229 ? 2.141 21.734 31.406 1 93.88 229 PRO B C 1
ATOM 3978 O O . PRO B 1 229 ? 2.754 20.875 32.031 1 93.88 229 PRO B O 1
ATOM 3981 N N . ILE B 1 230 ? 2.264 21.766 30.094 1 94.12 230 ILE B N 1
ATOM 3982 C CA . ILE B 1 230 ? 2.996 20.781 29.312 1 94.12 230 ILE B CA 1
ATOM 3983 C C . ILE B 1 230 ? 4.496 20.953 29.531 1 94.12 230 ILE B C 1
ATOM 3985 O O . ILE B 1 230 ? 5.238 19.969 29.625 1 94.12 230 ILE B O 1
ATOM 3989 N N . PHE B 1 231 ? 4.895 22.25 29.625 1 95.62 231 PHE B N 1
ATOM 3990 C CA . PHE B 1 231 ? 6.309 22.516 29.844 1 95.62 231 PHE B CA 1
ATOM 3991 C C . PHE B 1 231 ? 6.738 22.062 31.234 1 95.62 231 PHE B C 1
ATOM 3993 O O . PHE B 1 231 ? 7.898 21.703 31.438 1 95.62 231 PHE B O 1
ATOM 4000 N N . LYS B 1 232 ? 5.84 22.094 32.156 1 94.12 232 LYS B N 1
ATOM 4001 C CA . LYS B 1 232 ? 6.137 21.547 33.469 1 94.12 232 LYS B CA 1
ATOM 4002 C C . LYS B 1 232 ? 6.371 20.047 33.406 1 94.12 232 LYS B C 1
ATOM 4004 O O . LYS B 1 232 ? 7.262 19.531 34.094 1 94.12 232 LYS B O 1
ATOM 4009 N N . MET B 1 233 ? 5.613 19.391 32.625 1 92.44 233 MET B N 1
ATOM 4010 C CA . MET B 1 233 ? 5.715 17.938 32.469 1 92.44 233 MET B CA 1
ATOM 4011 C C . MET B 1 233 ? 6.898 17.578 31.594 1 92.44 233 MET B C 1
ATOM 4013 O O . MET B 1 233 ? 7.523 16.531 31.781 1 92.44 233 MET B O 1
ATOM 4017 N N . HIS B 1 234 ? 7.137 18.406 30.625 1 94.44 234 HIS B N 1
ATOM 4018 C CA . HIS B 1 234 ? 8.195 18.188 29.641 1 94.44 234 HIS B CA 1
ATOM 4019 C C . HIS B 1 234 ? 9.062 19.438 29.484 1 94.44 234 HIS B C 1
ATOM 4021 O O . HIS B 1 234 ? 9 20.109 28.453 1 94.44 234 HIS B O 1
ATOM 4027 N N . PRO B 1 235 ? 9.992 19.641 30.391 1 96.38 235 PRO B N 1
ATOM 4028 C CA . PRO B 1 235 ? 10.812 20.844 30.375 1 96.38 235 PRO B CA 1
ATOM 4029 C C . PRO B 1 235 ? 11.648 20.984 29.109 1 96.38 235 PRO B C 1
ATOM 4031 O O . PRO B 1 235 ? 12.031 22.094 28.719 1 96.38 235 PRO B O 1
ATOM 4034 N N . GLU B 1 236 ? 11.922 19.859 28.406 1 96 236 GLU B N 1
ATOM 4035 C CA . GLU B 1 236 ? 12.688 19.859 27.172 1 96 236 GLU B CA 1
ATOM 4036 C C . GLU B 1 236 ? 12.016 20.734 26.109 1 96 236 GLU B C 1
ATOM 4038 O O . GLU B 1 236 ? 12.695 21.344 25.281 1 96 236 GLU B O 1
ATOM 4043 N N . LEU B 1 237 ? 10.734 20.828 26.172 1 96.56 237 LEU B N 1
ATOM 4044 C CA . LEU B 1 237 ? 10.008 21.625 25.203 1 96.56 237 LEU B CA 1
ATOM 4045 C C . LEU B 1 237 ? 10.211 23.109 25.469 1 96.56 237 LEU B C 1
ATOM 4047 O O . LEU B 1 237 ? 10.344 23.906 24.531 1 96.56 237 LEU B O 1
ATOM 4051 N N . ALA B 1 238 ? 10.25 23.453 26.703 1 97.56 238 ALA B N 1
ATOM 4052 C CA . ALA B 1 238 ? 10.547 24.844 27.062 1 97.56 238 ALA B CA 1
ATOM 4053 C C . ALA B 1 238 ? 11.953 25.234 26.609 1 97.56 238 ALA B C 1
ATOM 4055 O O . ALA B 1 238 ? 12.172 26.375 26.188 1 97.56 238 ALA B O 1
ATOM 4056 N N . GLU B 1 239 ? 12.797 24.281 26.734 1 97.56 239 GLU B N 1
ATOM 4057 C CA . GLU B 1 239 ? 14.172 24.531 26.312 1 97.56 239 GLU B CA 1
ATOM 4058 C C . GLU B 1 239 ? 14.25 24.781 24.812 1 97.56 239 GLU B C 1
ATOM 4060 O O . GLU B 1 239 ? 15.031 25.625 24.359 1 97.56 239 GLU B O 1
ATOM 4065 N N . ILE B 1 240 ? 13.516 24.047 24.031 1 97.56 240 ILE B N 1
ATOM 4066 C CA . ILE B 1 240 ? 13.492 24.234 22.594 1 97.56 240 ILE B CA 1
ATOM 4067 C C . ILE B 1 240 ? 12.977 25.625 22.25 1 97.56 240 ILE B C 1
ATOM 4069 O O . ILE B 1 240 ? 13.562 26.328 21.422 1 97.56 240 ILE B O 1
ATOM 4073 N N . LYS B 1 241 ? 11.914 26.062 22.922 1 98 241 LYS B N 1
ATOM 4074 C CA . LYS B 1 241 ? 11.359 27.391 22.688 1 98 241 LYS B CA 1
ATOM 4075 C C . LYS B 1 241 ? 12.383 28.484 23.016 1 98 241 LYS B C 1
ATOM 4077 O O . LYS B 1 241 ? 12.578 29.406 22.234 1 98 241 LYS B O 1
ATOM 4082 N N . GLN B 1 242 ? 13.023 28.281 24.156 1 98.06 242 GLN B N 1
ATOM 4083 C CA . GLN B 1 242 ? 14.039 29.266 24.562 1 98.06 242 GLN B CA 1
ATOM 4084 C C . GLN B 1 242 ? 15.203 29.297 23.578 1 98.06 242 GLN B C 1
ATOM 4086 O O . GLN B 1 242 ? 15.734 30.359 23.281 1 98.06 242 GLN B O 1
ATOM 4091 N N . LYS B 1 243 ? 15.562 28.141 23.156 1 97.56 243 LYS B N 1
ATOM 4092 C CA . LYS B 1 243 ? 16.641 28.062 22.172 1 97.56 243 LYS B CA 1
ATOM 4093 C C . LYS B 1 243 ? 16.281 28.797 20.891 1 97.56 243 LYS B C 1
ATOM 4095 O O . LYS B 1 243 ? 17.125 29.453 20.297 1 97.56 243 LYS B O 1
ATOM 4100 N N . LEU B 1 244 ? 15.086 28.703 20.438 1 98.19 244 LEU B N 1
ATOM 4101 C CA . LEU B 1 244 ? 14.633 29.422 19.25 1 98.19 244 LEU B CA 1
ATOM 4102 C C . LEU B 1 244 ? 14.75 30.922 19.453 1 98.19 244 LEU B C 1
ATOM 4104 O O . LEU B 1 244 ? 15.227 31.641 18.562 1 98.19 244 LEU B O 1
ATOM 4108 N N . TYR B 1 245 ? 14.383 31.422 20.641 1 97.94 245 TYR B N 1
ATOM 4109 C CA . TYR B 1 245 ? 14.539 32.844 20.938 1 97.94 245 TYR B CA 1
ATOM 4110 C C . TYR B 1 245 ? 16 33.25 20.969 1 97.94 245 TYR B C 1
ATOM 4112 O O . TYR B 1 245 ? 16.375 34.312 20.453 1 97.94 245 TYR B O 1
ATOM 4120 N N . ASN B 1 246 ? 16.812 32.375 21.531 1 97.31 246 ASN B N 1
ATOM 4121 C CA . ASN B 1 246 ? 18.234 32.656 21.594 1 97.31 246 ASN B CA 1
ATOM 4122 C C . ASN B 1 246 ? 18.859 32.75 20.203 1 97.31 246 ASN B C 1
ATOM 4124 O O . ASN B 1 246 ? 19.828 33.469 19.984 1 97.31 246 ASN B O 1
ATOM 4128 N N . LEU B 1 247 ? 18.25 32.062 19.312 1 97.12 247 LEU B N 1
ATOM 4129 C CA . LEU B 1 247 ? 18.766 32.031 17.938 1 97.12 247 LEU B CA 1
ATOM 4130 C C . LEU B 1 247 ? 18.203 33.188 17.125 1 97.12 247 LEU B C 1
ATOM 4132 O O . LEU B 1 247 ? 18.516 33.312 15.945 1 97.12 247 LEU B O 1
ATOM 4136 N N . GLY B 1 248 ? 17.297 33.906 17.75 1 97 248 GLY B N 1
ATOM 4137 C CA . GLY B 1 248 ? 16.891 35.156 17.109 1 97 248 GLY B CA 1
ATOM 4138 C C . GLY B 1 248 ? 15.43 35.156 16.688 1 97 248 GLY B C 1
ATOM 4139 O O . GLY B 1 248 ? 14.992 36.062 15.961 1 97 248 GLY B O 1
ATOM 4140 N N . ALA B 1 249 ? 14.656 34.25 17.094 1 98 249 ALA B N 1
ATOM 4141 C CA . ALA B 1 249 ? 13.227 34.25 16.766 1 98 249 ALA B CA 1
ATOM 4142 C C . ALA B 1 249 ? 12.539 35.5 17.344 1 98 249 ALA B C 1
ATOM 4144 O O . ALA B 1 249 ? 12.82 35.875 18.484 1 98 249 ALA B O 1
ATOM 4145 N N . VAL B 1 250 ? 11.688 36.094 16.594 1 97.81 250 VAL B N 1
ATOM 4146 C CA . VAL B 1 250 ? 10.891 37.219 17.062 1 97.81 250 VAL B CA 1
ATOM 4147 C C . VAL B 1 250 ? 9.727 36.688 17.922 1 97.81 250 VAL B C 1
ATOM 4149 O O . VAL B 1 250 ? 9.305 37.344 18.859 1 97.81 250 VAL B O 1
ATOM 4152 N N . TYR B 1 251 ? 9.219 35.531 17.531 1 98.12 251 TYR B N 1
ATOM 4153 C CA . TYR B 1 251 ? 8.141 34.875 18.25 1 98.12 251 TYR B CA 1
ATOM 4154 C C . TYR B 1 251 ? 8.312 33.344 18.172 1 98.12 251 TYR B C 1
ATOM 4156 O O . TYR B 1 251 ? 8.711 32.812 17.141 1 98.12 251 TYR B O 1
ATOM 4164 N N . ALA B 1 252 ? 8.07 32.656 19.297 1 98.56 252 ALA B N 1
ATOM 4165 C CA . ALA B 1 252 ? 8.094 31.203 19.359 1 98.56 252 ALA B CA 1
ATOM 4166 C C . ALA B 1 252 ? 6.965 30.672 20.234 1 98.56 252 ALA B C 1
ATOM 4168 O O . ALA B 1 252 ? 6.602 31.297 21.234 1 98.56 252 ALA B O 1
ATOM 4169 N N . ALA B 1 253 ? 6.449 29.578 19.891 1 98.5 253 ALA B N 1
ATOM 4170 C CA . ALA B 1 253 ? 5.355 28.984 20.656 1 98.5 253 ALA B CA 1
ATOM 4171 C C . ALA B 1 253 ? 5.176 27.516 20.312 1 98.5 253 ALA B C 1
ATOM 4173 O O . ALA B 1 253 ? 5.746 27.016 19.328 1 98.5 253 ALA B O 1
ATOM 4174 N N . MET B 1 254 ? 4.504 26.828 21.172 1 97.25 254 MET B N 1
ATOM 4175 C CA . MET B 1 254 ? 4.016 25.484 20.859 1 97.25 254 MET B CA 1
ATOM 4176 C C . MET B 1 254 ? 2.766 25.547 19.984 1 97.25 254 MET B C 1
ATOM 4178 O O . MET B 1 254 ? 1.927 26.438 20.156 1 97.25 254 MET B O 1
ATOM 4182 N N . SER B 1 255 ? 2.643 24.703 19.016 1 96.62 255 SER B N 1
ATOM 4183 C CA . SER B 1 255 ? 1.45 24.656 18.172 1 96.62 255 SER B CA 1
ATOM 4184 C C . SER B 1 255 ? 0.401 23.703 18.766 1 96.62 255 SER B C 1
ATOM 4186 O O . SER B 1 255 ? 0.703 22.562 19.094 1 96.62 255 SER B O 1
ATOM 4188 N N . GLY B 1 256 ? -0.812 24.156 18.859 1 93.56 256 GLY B N 1
ATOM 4189 C CA . GLY B 1 256 ? -1.87 23.328 19.406 1 93.56 256 GLY B CA 1
ATOM 4190 C C . GLY B 1 256 ? -1.536 22.734 20.766 1 93.56 256 GLY B C 1
ATOM 4191 O O . GLY B 1 256 ? -1.042 23.453 21.641 1 93.56 256 GLY B O 1
ATOM 4192 N N . SER B 1 257 ? -1.894 21.484 20.906 1 90.06 257 SER B N 1
ATOM 4193 C CA . SER B 1 257 ? -1.596 20.797 22.156 1 90.06 257 SER B CA 1
ATOM 4194 C C . SER B 1 257 ? -0.166 20.266 22.172 1 90.06 257 SER B C 1
ATOM 4196 O O . SER B 1 257 ? 0.279 19.703 23.172 1 90.06 257 SER B O 1
ATOM 4198 N N . GLY B 1 258 ? 0.597 20.625 21.188 1 88.38 258 GLY B N 1
ATOM 4199 C CA . GLY B 1 258 ? 1.955 20.109 21.078 1 88.38 258 GLY B CA 1
ATOM 4200 C C . GLY B 1 258 ? 2.039 18.766 20.359 1 88.38 258 GLY B C 1
ATOM 4201 O O . GLY B 1 258 ? 1.043 18.297 19.812 1 88.38 258 GLY B O 1
ATOM 4202 N N . SER B 1 259 ? 3.33 18.406 20.172 1 92.38 259 SER B N 1
ATOM 4203 C CA . SER B 1 259 ? 4.523 18.844 20.891 1 92.38 259 SER B CA 1
ATOM 4204 C C . SER B 1 259 ? 5.418 19.703 20 1 92.38 259 SER B C 1
ATOM 4206 O O . SER B 1 259 ? 6.547 20.031 20.375 1 92.38 259 SER B O 1
ATOM 4208 N N . ALA B 1 260 ? 5.059 20.062 18.828 1 96.56 260 ALA B N 1
ATOM 4209 C CA . ALA B 1 260 ? 5.895 20.875 17.953 1 96.56 260 ALA B CA 1
ATOM 4210 C C . ALA B 1 260 ? 6.02 22.297 18.469 1 96.56 260 ALA B C 1
ATOM 4212 O O . ALA B 1 260 ? 5.035 22.891 18.938 1 96.56 260 ALA B O 1
ATOM 4213 N N . ILE B 1 261 ? 7.246 22.766 18.469 1 98.12 261 ILE B N 1
ATOM 4214 C CA . ILE B 1 261 ? 7.551 24.172 18.766 1 98.12 261 ILE B CA 1
ATOM 4215 C C . ILE B 1 261 ? 7.996 24.891 17.484 1 98.12 261 ILE B C 1
ATOM 4217 O O . ILE B 1 261 ? 8.742 24.328 16.688 1 98.12 261 ILE B O 1
ATOM 4221 N N . PHE B 1 262 ? 7.465 26.094 17.297 1 98.56 262 PHE B N 1
ATOM 4222 C CA . PHE B 1 262 ? 7.891 26.844 16.109 1 98.56 262 PHE B CA 1
ATOM 4223 C C . PHE B 1 262 ? 8.453 28.203 16.5 1 98.56 262 PHE B C 1
ATOM 4225 O O . PHE B 1 262 ? 8.172 28.719 17.578 1 98.56 262 PHE B O 1
ATOM 4232 N N . GLY B 1 263 ? 9.344 28.688 15.688 1 98.44 263 GLY B N 1
ATOM 4233 C CA . GLY B 1 263 ? 9.891 30.031 15.773 1 98.44 263 GLY B CA 1
ATOM 4234 C C . GLY B 1 263 ? 9.797 30.797 14.477 1 98.44 263 GLY B C 1
ATOM 4235 O O . GLY B 1 263 ? 9.992 30.234 13.398 1 98.44 263 GLY B O 1
ATOM 4236 N N . ILE B 1 264 ? 9.422 32.062 14.586 1 98.06 264 ILE B N 1
ATOM 4237 C CA . ILE B 1 264 ? 9.328 32.938 13.43 1 98.06 264 ILE B CA 1
ATOM 4238 C C . ILE B 1 264 ? 10.5 33.906 13.438 1 98.06 264 ILE B C 1
ATOM 4240 O O . ILE B 1 264 ? 10.766 34.562 14.445 1 98.06 264 ILE B O 1
ATOM 4244 N N . PHE B 1 265 ? 11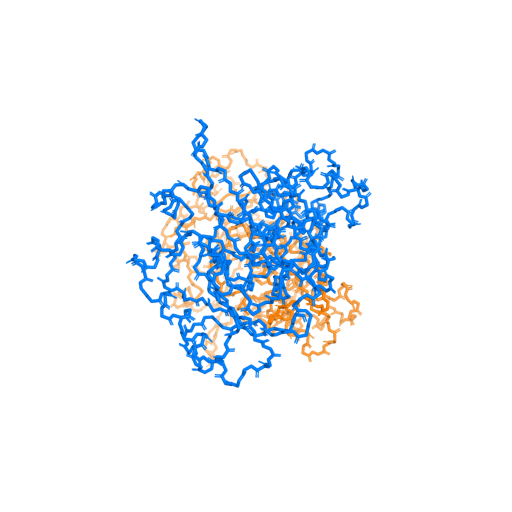.188 34 12.281 1 97.81 265 PHE B N 1
ATOM 4245 C CA . PHE B 1 265 ? 12.414 34.781 12.148 1 97.81 265 PHE B CA 1
ATOM 4246 C C . PHE B 1 265 ? 12.281 35.812 11.047 1 97.81 265 PHE B C 1
ATOM 4248 O O . PHE B 1 265 ? 11.719 35.531 9.984 1 97.81 265 PHE B O 1
ATOM 4255 N N . LYS B 1 266 ? 12.781 36.969 11.289 1 95.88 266 LYS B N 1
ATOM 4256 C CA . LYS B 1 266 ? 12.805 38.031 10.266 1 95.88 266 LYS B CA 1
ATOM 4257 C C . LYS B 1 266 ? 13.742 37.656 9.117 1 95.88 266 LYS B C 1
ATOM 4259 O O . LYS B 1 266 ? 13.469 37.969 7.961 1 95.88 266 LYS B O 1
ATOM 4264 N N . HIS B 1 267 ? 14.852 37.031 9.461 1 94.88 267 HIS B N 1
ATOM 4265 C CA . HIS B 1 267 ? 15.836 36.562 8.5 1 94.88 267 HIS B CA 1
ATOM 4266 C C . HIS B 1 267 ? 16.094 35.062 8.688 1 94.88 267 HIS B C 1
ATOM 4268 O O . HIS B 1 267 ? 15.977 34.531 9.805 1 94.88 267 HIS B O 1
ATOM 4274 N N . LYS B 1 268 ? 16.422 34.469 7.586 1 94.69 268 LYS B N 1
ATOM 4275 C CA . LYS B 1 268 ? 16.719 33.062 7.664 1 94.69 268 LYS B CA 1
ATOM 4276 C C . LYS B 1 268 ? 17.844 32.781 8.656 1 94.69 268 LYS B C 1
ATOM 4278 O O . LYS B 1 268 ? 18.953 33.281 8.5 1 94.69 268 LYS B O 1
ATOM 4283 N N . PRO B 1 269 ? 17.531 32 9.656 1 94.19 269 PRO B N 1
ATOM 4284 C CA . PRO B 1 269 ? 18.594 31.719 10.609 1 94.19 269 PRO B CA 1
ATOM 4285 C C . PRO B 1 269 ? 19.656 30.781 10.039 1 94.19 269 PRO B C 1
ATOM 4287 O O . PRO B 1 269 ? 19.344 29.875 9.258 1 94.19 269 PRO B O 1
ATOM 4290 N N . ALA B 1 270 ? 20.859 30.906 10.523 1 90.12 270 ALA B N 1
ATOM 4291 C CA . ALA B 1 270 ? 21.969 30.109 10.039 1 90.12 270 ALA B CA 1
ATOM 4292 C C . ALA B 1 270 ? 22.062 28.781 10.789 1 90.12 270 ALA B C 1
ATOM 4294 O O . ALA B 1 270 ? 21.844 28.734 12 1 90.12 270 ALA B O 1
ATOM 4295 N N . ASN B 1 271 ? 22.375 27.719 10.141 1 89.81 271 ASN B N 1
ATOM 4296 C CA . ASN B 1 271 ? 22.719 26.391 10.664 1 89.81 271 ASN B CA 1
ATOM 4297 C C . ASN B 1 271 ? 21.656 25.906 11.648 1 89.81 271 ASN B C 1
ATOM 4299 O O . ASN B 1 271 ? 21.984 25.344 12.695 1 89.81 271 ASN B O 1
ATOM 4303 N N . ILE B 1 272 ? 20.391 26.266 11.398 1 91.31 272 ILE B N 1
ATOM 4304 C CA . ILE B 1 272 ? 19.312 25.953 12.328 1 91.31 272 ILE B CA 1
ATOM 4305 C C . ILE B 1 272 ? 19.156 24.438 12.469 1 91.31 272 ILE B C 1
ATOM 4307 O O . ILE B 1 272 ? 18.875 23.938 13.555 1 91.31 272 ILE B O 1
ATOM 4311 N N . GLU B 1 273 ? 19.328 23.703 11.406 1 89.81 273 GLU B N 1
ATOM 4312 C CA . GLU B 1 273 ? 19.172 22.25 11.453 1 89.81 273 GLU B CA 1
ATOM 4313 C C . GLU B 1 273 ? 20.25 21.609 12.32 1 89.81 273 GLU B C 1
ATOM 4315 O O . GLU B 1 273 ? 19.984 20.625 13.016 1 89.81 273 GLU B O 1
ATOM 4320 N N . GLU B 1 274 ? 21.406 22.172 12.312 1 92.31 274 GLU B N 1
ATOM 4321 C CA . GLU B 1 274 ? 22.5 21.672 13.148 1 92.31 274 GLU B CA 1
ATOM 4322 C C . GLU B 1 274 ? 22.234 21.953 14.625 1 92.31 274 GLU B C 1
ATOM 4324 O O . GLU B 1 274 ? 22.672 21.188 15.492 1 92.31 274 GLU B O 1
ATOM 4329 N N . GLN B 1 275 ? 21.516 23 14.859 1 93.19 275 GLN B N 1
ATOM 4330 C CA . GLN B 1 275 ? 21.203 23.406 16.234 1 93.19 275 GLN B CA 1
ATOM 4331 C C . GLN B 1 275 ? 20.219 22.453 16.875 1 93.19 275 GLN B C 1
ATOM 4333 O O . GLN B 1 275 ? 20.109 22.391 18.109 1 93.19 275 GLN B O 1
ATOM 4338 N N . PHE B 1 276 ? 19.5 21.781 16.125 1 96.19 276 PHE B N 1
ATOM 4339 C CA . PHE B 1 276 ? 18.484 20.859 16.641 1 96.19 276 PHE B CA 1
ATOM 4340 C C . PHE B 1 276 ? 18.75 19.438 16.141 1 96.19 276 PHE B C 1
ATOM 4342 O O . PHE B 1 276 ? 17.828 18.75 15.695 1 96.19 276 PHE B O 1
ATOM 4349 N N . GLU B 1 277 ? 19.938 19.016 16.203 1 92.12 277 GLU B N 1
ATOM 4350 C CA . GLU B 1 277 ? 20.328 17.688 15.75 1 92.12 277 GLU B CA 1
ATOM 4351 C C . GLU B 1 277 ? 19.547 16.594 16.469 1 92.12 277 GLU B C 1
ATOM 4353 O O . GLU B 1 277 ? 19.375 16.656 17.688 1 92.12 277 GLU B O 1
ATOM 4358 N N . GLY B 1 278 ? 19.062 15.609 15.703 1 92.31 278 GLY B N 1
ATOM 4359 C CA . GLY B 1 278 ? 18.312 14.5 16.281 1 92.31 278 GLY B CA 1
ATOM 4360 C C . GLY B 1 278 ? 16.828 14.766 16.375 1 92.31 278 GLY B C 1
ATOM 4361 O O . GLY B 1 278 ? 16.062 13.883 16.766 1 92.31 278 GLY B O 1
ATOM 4362 N N . MET B 1 279 ? 16.453 15.977 16.047 1 94.69 279 MET B N 1
ATOM 4363 C CA . MET B 1 279 ? 15.039 16.359 16.062 1 94.69 279 MET B CA 1
ATOM 4364 C C . MET B 1 279 ? 14.531 16.625 14.648 1 94.69 279 MET B C 1
ATOM 4366 O O . MET B 1 279 ? 15.328 16.766 13.711 1 94.69 279 MET B O 1
ATOM 4370 N N . PHE B 1 280 ? 13.242 16.484 14.516 1 95.62 280 PHE B N 1
ATOM 4371 C CA . PHE B 1 280 ? 12.664 17.062 13.305 1 95.62 280 PHE B CA 1
ATOM 4372 C C . PHE B 1 280 ? 12.859 18.562 13.273 1 95.62 280 PHE B C 1
ATOM 4374 O O . PHE B 1 280 ? 12.547 19.25 14.25 1 95.62 280 PHE B O 1
ATOM 4381 N N . CYS B 1 281 ? 13.391 19.062 12.234 1 96.94 281 CYS B N 1
ATOM 4382 C CA . CYS B 1 281 ? 13.609 20.5 12.086 1 96.94 281 CYS B CA 1
ATOM 4383 C C . CYS B 1 281 ? 13.469 20.922 10.625 1 96.94 281 CYS B C 1
ATOM 4385 O O . CYS B 1 281 ? 14.18 20.406 9.758 1 96.94 281 CYS B O 1
ATOM 4387 N N . LYS B 1 282 ? 12.555 21.781 10.344 1 96.38 282 LYS B N 1
ATOM 4388 C CA . LYS B 1 282 ? 12.344 22.297 9 1 96.38 282 LYS B CA 1
ATOM 4389 C C . LYS B 1 282 ? 12.25 23.812 9 1 96.38 282 LYS B C 1
ATOM 4391 O O . LYS B 1 282 ? 11.648 24.406 9.898 1 96.38 282 LYS B O 1
ATOM 4396 N N . ILE B 1 283 ? 12.867 24.438 8.023 1 96.81 283 ILE B N 1
ATOM 4397 C CA . ILE B 1 283 ? 12.781 25.875 7.82 1 96.81 283 ILE B CA 1
ATOM 4398 C C . ILE B 1 283 ? 12.008 26.172 6.539 1 96.81 283 ILE B C 1
ATOM 4400 O O . ILE B 1 283 ? 12.18 25.484 5.527 1 96.81 283 ILE B O 1
ATOM 4404 N N . MET B 1 284 ? 11.109 27.125 6.586 1 95.38 284 MET B N 1
ATOM 4405 C CA . MET B 1 284 ? 10.312 27.484 5.418 1 95.38 284 MET B CA 1
ATOM 4406 C C . MET B 1 284 ? 10.078 28.984 5.359 1 95.38 284 MET B C 1
ATOM 4408 O O . MET B 1 284 ? 10.078 29.656 6.395 1 95.38 284 MET B O 1
ATOM 4412 N N . LYS B 1 285 ? 9.891 29.438 4.188 1 93.62 285 LYS B N 1
ATOM 4413 C CA . LYS B 1 285 ? 9.555 30.844 3.99 1 93.62 285 LYS B CA 1
ATOM 4414 C C . LYS B 1 285 ? 8.047 31.047 4.004 1 93.62 285 LYS B C 1
ATOM 4416 O O . LYS B 1 285 ? 7.293 30.266 3.428 1 93.62 285 LYS B O 1
ATOM 4421 N N . LEU B 1 286 ? 7.645 32.062 4.738 1 92.25 286 LEU B N 1
ATOM 4422 C CA . LEU B 1 286 ? 6.227 32.375 4.82 1 92.25 286 LEU B CA 1
ATOM 4423 C C . LEU B 1 286 ? 5.855 33.469 3.805 1 92.25 286 LEU B C 1
ATOM 4425 O O . LEU B 1 286 ? 6.684 34.312 3.459 1 92.25 286 LEU B O 1
#

Solvent-accessible surface area (backbone atoms only — not comparable to full-atom values): 30071 Å² total; per-residue (Å²): 96,74,49,63,30,42,24,34,40,36,55,21,31,39,44,39,36,79,44,94,85,73,50,50,31,32,40,31,27,44,34,46,36,88,50,45,30,40,40,35,46,42,83,45,59,90,82,57,91,63,96,53,56,62,41,68,45,76,40,73,72,56,72,94,63,64,58,78,72,32,49,48,40,46,36,51,52,59,48,47,75,79,40,98,63,80,40,31,40,34,42,38,38,36,64,50,62,70,66,20,32,28,49,41,63,34,14,40,17,15,40,40,46,51,47,50,32,62,77,66,64,60,76,64,56,68,72,53,47,23,54,57,23,43,75,77,31,42,64,8,26,58,37,64,65,47,36,49,92,42,47,73,41,21,27,32,25,25,51,77,42,60,49,72,37,84,42,72,36,50,32,70,71,38,55,68,21,24,39,36,44,36,34,56,84,89,54,77,44,53,60,66,58,44,58,69,60,54,77,61,44,68,68,95,63,59,42,72,61,49,50,53,43,66,61,81,53,32,63,82,66,51,50,42,60,49,46,63,52,48,29,70,77,38,52,69,56,48,48,52,43,51,49,36,45,73,68,55,28,55,33,60,45,51,14,58,62,15,50,21,34,36,25,36,18,77,56,80,67,77,67,54,58,68,73,41,67,94,36,52,61,49,77,45,79,73,96,74,50,61,30,42,24,33,40,36,55,22,32,39,44,38,37,77,43,94,85,73,49,48,32,33,41,31,27,42,35,47,35,87,50,46,31,39,39,35,46,42,81,45,60,89,80,56,91,63,98,52,56,64,40,68,45,75,40,72,72,56,73,93,64,65,56,77,74,31,49,47,40,44,35,49,52,59,49,46,74,79,41,96,64,81,42,29,39,34,41,37,38,35,64,49,63,73,66,20,32,27,48,39,64,33,14,41,15,16,40,42,46,52,47,51,32,62,77,65,64,60,76,64,56,67,71,53,48,24,54,58,22,43,74,78,31,40,64,8,27,58,36,62,64,47,35,48,92,42,47,73,40,21,27,32,25,24,51,76,41,61,47,74,38,83,42,72,36,50,35,71,71,38,54,68,22,24,37,37,43,36,32,56,83,86,54,77,44,52,63,68,59,44,59,70,59,52,78,60,46,70,68,95,63,59,45,72,60,51,49,54,44,66,61,81,55,32,63,84,66,51,51,43,60,50,47,62,54,48,28,70,76,37,52,69,56,48,49,52,42,50,47,37,45,73,68,55,29,56,33,62,46,52,14,58,61,15,49,21,34,35,25,34,19,78,57,81,66,77,68,55,58,69,73,42,68,94,37,53,60,50,76,45,77,72

Secondary structure (DSSP, 8-state):
-EE-PEEEEEEEEEEEEE-TTS-EEEEEEEEEEEEE-EEEEEEPPTT---SSSEEEEEEES-----GGGSHHHHHHHHHHTTS----EEEEEEE-SPTTSSS-HHHHHHHHHHHHHHHHTT----HHHHHHHHHTT-TTHHHHTT--TTSGGG-EEEETTTTEEEE--SHHHHHTT-EEEEEE-TT----HHHHHHT------SS-HHHHTTS-GGGHHHH--BTTHHHHHHH-HHHHHHHHHHHHTT-SEEEE-TTSS-EEEEESSPPTTHHHHTTTSEEEEEE-/-EE-PEEEEEEEEEEEEE-TTS-EEEEEEEEEEEEE-EEEEEEPPTT---SSSEEEEEEES-----GGGSHHHHHHHHHHTTS----EEEEEEE-SPTTSSS-HHHHHHHHHHHHHHHHTT----HHHHHHHHHTT-HHHHHHTT--TTSGGG-EEEETTTTEEEE--SHHHHHTT-EEEEEE-TT----HHHHHHT------SS-HHHHTTS-GGGHHHH--BTTHHHHHHH-HHHHHHHHHHHHTT-SEEEE-TTSS-EEEEESSPPTTHHHHTTTSEEEEEE-

Organism: NCBI:txid537011

Nearest PDB structures (foldseek):
  2v8p-assembly2_B  TM=8.535E-01  e=2.013E-20  Aquifex aeolicus
  8qco-assembly2_B  TM=8.306E-01  e=3.671E-20  Escherichia coli
  4emd-assembly1_A  TM=8.223E-01  e=1.377E-19  Mycobacteroides abscessus ATCC 19977
  2ww4-assembly1_B  TM=8.171E-01  e=1.462E-19  Escherichia coli
  8ckh-assembly1_B  TM=8.192E-01  e=5.481E-19  Klebsiella pneumoniae